Protein 7EXB (pdb70)

Organism: Eubacterium cellulosolvens (strain ATCC 43171 / JCM 9499 / 6) (NCBI:txid633697)

Nearest PDB structures (foldseek):
  7bvs-assembly1_A  TM=1.003E+00  e=5.271E-60  [Eubacterium] cellulosolvens 6
  7drd-assembly1_E  TM=9.170E-01  e=1.030E-25  human intestinal bacterium PUE
  7drd-assembly1_G  TM=9.216E-01  e=2.109E-25  human intestinal bacterium PUE
  7xrf-assembly1_G-2  TM=8.646E-01  e=8.332E-25  human intestinal bacterium PUE
  7exz-assembly1_A  TM=8.601E-01  e=5.980E-24  human intestinal bacterium PUE

Radius of gyration: 23.04 Å; Cα contacts (8 Å, |Δi|>4): 888; chains: 2; bounding box: 58×71×43 Å

Sequence (441 aa):
MYRYEKKGPKRGVALYSYSAEFGLTKTLEDCFEDLHDMGAHGIEILANTHIENYPYPTDEWVEKWWRLCDKYEIVPVEYGNWIDSHVLGDRDLTTEESVEMLKRDIRLAHRLGFTVMRTKMPVINDLLEPVENWKEIIKGALPLAEELGIKMCPEIHTPSNLKGKLVNNDFVEFIKETGTKNFGLNIDFSVFRTSFAEGEWVDPNYTPNKPEDIIPLLPYVYCCHAKFIHMSDDFKETTIPYEEVVKTMEDNGYEGYLLSEYEGADKYDEGYEVGQTLRKHHILLKNLLGDMEKQVIQSVGFRNIKNGNGEITGFQFKVKLPYYRGVFLSQIRPGTLFVDGQKIEKDQITWTINGEEYTNQEMRGDFKTHWATTKPAVLKVKMPGGLAQGYHDLKYGFCFTSSYMPPIIQDGLDPDKESMVYMPEFGHHVNERRLLIVKLAA

InterPro domains:
  IPR013022 Xylose isomerase-like, TIM barrel domain [PF01261] (32-272)
  IPR036237 Xylose isomerase-like superfamily [SSF51658] (23-269)
  IPR050312 IolE/XylA/MocC-like [PTHR12110] (9-272)

Foldseek 3Di:
DFDDDDFFAAAAAECLLLVQPDPPPDDPLNVLVLRLVLVHAEYEYEQVRRAPPPPDHDPVSLVVLVVSCVVRNHQHEEYEYELEQPPDVPHGDDLVVSLVRVQSSLVVCLSSRYAEYAYQACADDPLRAHDPCVLSSCVSCLVVSVVSNHAYAHEDAPQHELPDDRVVVQVVSCVVVVGPRYAYEYEQNLQFDDDDVPDDDDPSHDRDDLCSCLVRLSRHAYYAPEAEDADPVLDGDGGPVLSNSVNRRVRRRGHYHHYDYDDPCSNPPPDDSSVVVSSPSVVVCVSPVD/DDPFQWDQPQWAFDADVVGWTFETKTWGAQLAPFKAQLLFKFWAWKAKQNDIAGQQQKWKAAPNRIDHNVRSNVTRDDIHGRVTIIMITGGDTPYDFFFKIKMKTFMFGADPVDDPVQRPPDDRVDAGPDDDSNRPGRIGMDMHGYHDDHD

Structure (mmCIF, N/CA/C/O backbone):
data_7EXB
#
_entry.id   7EXB
#
_cell.length_a   138.970
_cell.length_b   138.970
_cell.length_c   227.028
_cell.angle_alpha   90.000
_cell.angle_beta   90.000
_cell.angle_gamma   120.000
#
_symmetry.space_group_name_H-M   'P 64 2 2'
#
loop_
_entity.id
_entity.type
_entity.pdbx_description
1 polymer 'Sugar phosphate isomerase/epimerase'
2 polymer DfgB
3 non-polymer 'MANGANESE (II) ION'
4 non-polymer 'SULFATE ION'
5 water water
#
loop_
_atom_site.group_PDB
_atom_site.id
_atom_site.type_symbol
_atom_site.label_atom_id
_atom_site.label_alt_id
_atom_site.label_comp_id
_atom_site.label_asym_id
_atom_site.label_entity_id
_atom_site.label_seq_id
_atom_site.pdbx_PDB_ins_code
_atom_site.Cartn_x
_atom_site.Cartn_y
_atom_site.Cartn_z
_atom_site.occupancy
_atom_site.B_iso_or_equiv
_atom_site.auth_seq_id
_atom_site.auth_comp_id
_atom_site.auth_asym_id
_atom_site.auth_atom_id
_atom_site.pdbx_PDB_model_num
ATOM 1 N N . MET A 1 1 ? 24.13813 40.11512 148.43514 1.000 55.99630 1 MET A N 1
ATOM 2 C CA . MET A 1 1 ? 23.18284 40.64786 147.47441 1.000 52.49959 1 MET A CA 1
ATOM 3 C C . MET A 1 1 ? 21.75954 40.20238 147.75710 1.000 49.99645 1 MET A C 1
ATOM 4 O O . MET A 1 1 ? 21.44026 39.02170 147.64621 1.000 50.24618 1 MET A O 1
ATOM 9 N N . TYR A 1 2 ? 20.90129 41.15971 148.09358 1.000 51.13468 2 TYR A N 1
ATOM 10 C CA . TYR A 1 2 ? 19.47569 40.88178 148.19867 1.000 49.28527 2 TYR A CA 1
ATOM 11 C C . TYR A 1 2 ? 18.90129 40.47979 146.84046 1.000 48.43087 2 TYR A C 1
ATOM 12 O O . TYR A 1 2 ? 19.16002 41.13711 145.82772 1.000 46.31431 2 TYR A O 1
ATOM 21 N N . ARG A 1 3 ? 18.12752 39.38668 146.82865 1.000 47.76585 3 ARG A N 1
ATOM 22 C CA . ARG A 1 3 ? 17.35814 38.92790 145.67756 1.000 48.71998 3 ARG A CA 1
ATOM 23 C C . ARG A 1 3 ? 15.90251 38.77968 146.10784 1.000 49.35827 3 ARG A C 1
ATOM 24 O O . ARG A 1 3 ? 15.62615 38.34450 147.22858 1.000 44.76576 3 ARG A O 1
ATOM 32 N N . TYR A 1 4 ? 14.97287 39.15204 145.22142 1.000 47.96477 4 TYR A N 1
ATOM 33 C CA . TYR A 1 4 ? 13.53388 39.05973 145.47507 1.000 47.23317 4 TYR A CA 1
ATOM 34 C C . TYR A 1 4 ? 12.96305 37.97239 144.57346 1.000 49.17903 4 TYR A C 1
ATOM 35 O O . TYR A 1 4 ? 12.94801 38.12533 143.34811 1.000 52.57406 4 TYR A O 1
ATOM 44 N N . GLU A 1 5 ? 12.46580 36.89175 145.17610 1.000 52.69486 5 GLU A N 1
ATOM 45 C CA . GLU A 1 5 ? 12.18245 35.66121 144.44462 1.000 57.53906 5 GLU A CA 1
ATOM 46 C C . GLU A 1 5 ? 10.69292 35.41045 144.20673 1.000 57.64988 5 GLU A C 1
ATOM 47 O O . GLU A 1 5 ? 10.32041 34.28304 143.87804 1.000 68.67966 5 GLU A O 1
ATOM 53 N N . LYS A 1 6 ? 9.83180 36.41889 144.34704 1.000 51.59860 6 LYS A N 1
ATOM 54 C CA . LYS A 1 6 ? 8.40452 36.19746 144.11980 1.000 51.55983 6 LYS A CA 1
ATOM 55 C C . LYS A 1 6 ? 8.13637 35.77774 142.67524 1.000 52.32668 6 LYS A C 1
ATOM 56 O O . LYS A 1 6 ? 8.69291 36.34469 141.73457 1.000 58.54470 6 LYS A O 1
ATOM 62 N N . LYS A 1 7 ? 7.28592 34.76915 142.49648 1.000 54.90517 7 LYS A N 1
ATOM 63 C CA . LYS A 1 7 ? 6.90534 34.33724 141.15493 1.000 54.85969 7 LYS A CA 1
ATOM 64 C C . LYS A 1 7 ? 5.77683 35.21756 140.62614 1.000 54.09510 7 LYS A C 1
ATOM 65 O O . LYS A 1 7 ? 4.87035 35.61032 141.36831 1.000 53.26835 7 LYS A O 1
ATOM 67 N N . GLY A 1 8 ? 5.84664 35.54517 139.34208 1.000 50.64115 8 GLY A N 1
ATOM 68 C CA . GLY A 1 8 ? 4.87378 36.41947 138.73547 1.000 49.89838 8 GLY A CA 1
ATOM 69 C C . GLY A 1 8 ? 5.27309 37.87704 138.82919 1.000 50.49726 8 GLY A C 1
ATOM 70 O O . GLY A 1 8 ? 6.40367 38.21126 139.19383 1.000 50.20220 8 GLY A O 1
ATOM 71 N N . PRO A 1 9 ? 4.34076 38.77568 138.51483 1.000 49.57059 9 PRO A N 1
ATOM 72 C CA . PRO A 1 9 ? 4.67258 40.20696 138.48688 1.000 45.83252 9 PRO A CA 1
ATOM 73 C C . PRO A 1 9 ? 5.05402 40.71775 139.86482 1.000 42.34737 9 PRO A C 1
ATOM 74 O O . PRO A 1 9 ? 4.48709 40.30335 140.87596 1.000 42.32375 9 PRO A O 1
ATOM 78 N N . LYS A 1 10 ? 6.02543 41.63119 139.89225 1.000 44.32173 10 LYS A N 1
ATOM 79 C CA . LYS A 1 10 ? 6.52738 42.23122 141.12056 1.000 40.94744 10 LYS A CA 1
ATOM 80 C C . LYS A 1 10 ? 6.40836 43.74408 141.02174 1.000 39.85300 10 LYS A C 1
ATOM 81 O O . LYS A 1 10 ? 6.42246 44.31027 139.92279 1.000 39.24607 10 LYS A O 1
ATOM 87 N N . ARG A 1 11 ? 6.30319 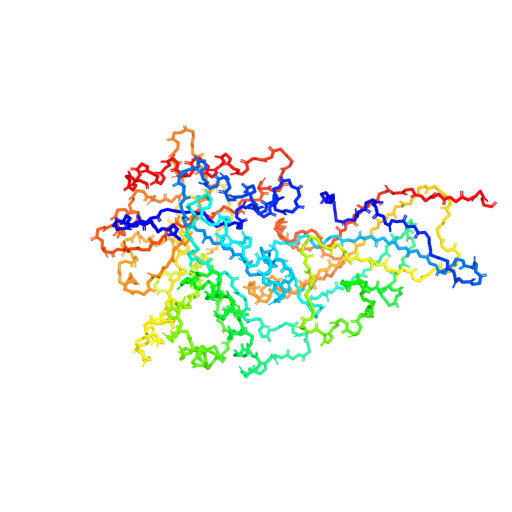44.40205 142.17109 1.000 36.25240 11 ARG A N 1
ATOM 88 C CA . ARG A 1 11 ? 6.11192 45.84652 142.20512 1.000 34.94919 11 ARG A CA 1
ATOM 89 C C . ARG A 1 11 ? 7.40709 46.58367 142.54727 1.000 39.81323 11 ARG A C 1
ATOM 90 O O . ARG A 1 11 ? 8.31911 46.05021 143.18582 1.000 36.46024 11 ARG A O 1
ATOM 98 N N . GLY A 1 12 ? 7.46315 47.83641 142.12160 1.000 35.79762 12 GLY A N 1
ATOM 99 C CA . GLY A 1 12 ? 8.57486 48.69026 142.46664 1.000 33.64521 12 GLY A CA 1
ATOM 100 C C . GLY A 1 12 ? 8.21446 50.13074 142.18883 1.000 37.82188 12 GLY A C 1
ATOM 101 O O . GLY A 1 12 ? 7.04732 50.46410 141.97669 1.000 36.01426 12 GLY A O 1
ATOM 102 N N . VAL A 1 13 ? 9.24040 50.98252 142.17212 1.000 30.98237 13 VAL A N 1
ATOM 103 C CA . VAL A 1 13 ? 9.07442 52.42080 141.99497 1.000 32.01294 13 VAL A CA 1
ATOM 104 C C . VAL A 1 13 ? 10.15097 52.94791 141.04431 1.000 34.97922 13 VAL A C 1
ATOM 105 O O . VAL A 1 13 ? 11.31751 52.54124 141.11538 1.000 35.34502 13 VAL A O 1
ATOM 109 N N . ALA A 1 14 ? 9.75804 53.86160 140.15736 1.000 33.44415 14 ALA A N 1
ATOM 110 C CA . ALA A 1 14 ? 10.69592 54.61258 139.32729 1.000 33.70639 14 ALA A CA 1
ATOM 111 C C . ALA A 1 14 ? 11.00548 55.94374 140.00263 1.000 34.84000 14 ALA A C 1
ATOM 112 O O . ALA A 1 14 ? 10.09542 56.74243 140.26715 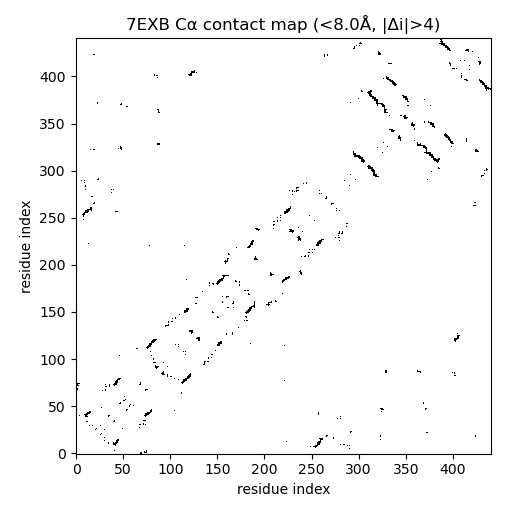1.000 32.66400 14 ALA A O 1
ATOM 114 N N . LEU A 1 15 ? 12.29490 56.18865 140.26634 1.000 31.49027 15 LEU A N 1
ATOM 115 C CA . LEU A 1 15 ? 12.71783 57.38384 140.99336 1.000 26.53802 15 LEU A CA 1
ATOM 116 C C . LEU A 1 15 ? 12.34445 58.67601 140.28429 1.000 31.97518 15 LEU A C 1
ATOM 117 O O . LEU A 1 15 ? 12.44875 59.75138 140.89741 1.000 29.35129 15 LEU A O 1
ATOM 122 N N . TYR A 1 16 ? 11.95741 58.60803 139.00221 1.000 27.09111 16 TYR A N 1
ATOM 123 C CA . TYR A 1 16 ? 11.40555 59.78126 138.33705 1.000 29.30899 16 TYR A CA 1
ATOM 124 C C . TYR A 1 16 ? 10.21875 60.35631 139.11434 1.000 31.27505 16 TYR A C 1
ATOM 125 O O . TYR A 1 16 ? 10.03706 61.57899 139.15575 1.000 30.56950 16 TYR A O 1
ATOM 134 N N . SER A 1 17 ? 9.44031 59.49854 139.78827 1.000 30.94723 17 SER A N 1
ATOM 135 C CA . SER A 1 17 ? 8.35470 59.99200 140.64249 1.000 32.67799 17 SER A CA 1
ATOM 136 C C . SER A 1 17 ? 8.83688 60.98858 141.69816 1.000 32.73433 17 SER A C 1
ATOM 137 O O . SER A 1 17 ? 8.05137 61.84220 142.13563 1.000 33.83696 17 SER A O 1
ATOM 140 N N . TYR A 1 18 ? 10.11273 60.92097 142.11388 1.000 33.77825 18 TYR A N 1
ATOM 141 C CA . TYR A 1 18 ? 10.66598 61.85332 143.09923 1.000 28.31280 18 TYR A CA 1
ATOM 142 C C . TYR A 1 18 ? 11.36939 63.03922 142.45944 1.000 33.86109 18 TYR A C 1
ATOM 143 O O . TYR A 1 18 ? 12.14038 63.73347 143.14224 1.000 31.46881 18 TYR A O 1
ATOM 152 N N . SER A 1 19 ? 11.09216 63.31406 141.17841 1.000 29.88126 19 SER A N 1
ATOM 153 C CA . SER A 1 19 ? 11.87771 64.30022 140.43756 1.000 33.30402 19 SER A CA 1
ATOM 154 C C . SER A 1 19 ? 11.80701 65.69579 141.05331 1.000 34.80446 19 SER A C 1
ATOM 155 O O . SER A 1 19 ? 12.76055 66.47545 140.92747 1.000 36.46313 19 SER A O 1
ATOM 158 N N . ALA A 1 20 ? 10.71058 66.03622 141.73028 1.000 32.91880 20 ALA A N 1
ATOM 159 C CA . ALA A 1 20 ? 10.65700 67.34023 142.38417 1.000 34.60625 20 ALA A CA 1
ATOM 160 C C . ALA A 1 20 ? 11.38111 67.35358 143.72261 1.000 34.31814 20 ALA A C 1
ATOM 161 O O . ALA A 1 20 ? 11.70683 68.43440 144.22616 1.000 37.54714 20 ALA A O 1
ATOM 163 N N . GLU A 1 21 ? 11.64106 66.19129 144.31871 1.000 31.16859 21 GLU A N 1
ATOM 164 C CA . GLU A 1 21 ? 12.33351 66.16822 145.60391 1.000 39.53664 21 GLU A CA 1
ATOM 165 C C . GLU A 1 21 ? 13.82217 65.86342 145.49526 1.000 36.26790 21 GLU A C 1
ATOM 166 O O . GLU A 1 21 ? 14.59634 66.37645 146.31433 1.000 33.62351 21 GLU A O 1
ATOM 172 N N . PHE A 1 22 ? 14.23882 65.06259 144.50270 1.000 34.62583 22 PHE A N 1
ATOM 173 C CA . PHE A 1 22 ? 15.60106 64.53682 144.47403 1.000 34.20156 22 PHE A CA 1
ATOM 174 C C . PHE A 1 22 ? 16.61750 65.66308 144.38966 1.000 33.37480 22 PHE A C 1
ATOM 175 O O . PHE A 1 22 ? 16.54362 66.51612 143.50803 1.000 36.46827 22 PHE A O 1
ATOM 183 N N . GLY A 1 23 ? 17.56082 65.67570 145.32201 1.000 31.90636 23 GLY A N 1
ATOM 184 C CA . GLY A 1 23 ? 18.54965 66.72502 145.36297 1.000 33.58834 23 GLY A CA 1
ATOM 185 C C . GLY A 1 23 ? 18.12593 67.94809 146.13434 1.000 39.39436 23 GLY A C 1
ATOM 186 O O . GLY A 1 23 ? 18.94608 68.85727 146.31557 1.000 44.29156 23 GLY A O 1
ATOM 187 N N . LEU A 1 24 ? 16.87325 68.00058 146.59507 1.000 38.75370 24 LEU A N 1
ATOM 188 C CA . LEU A 1 24 ? 16.35266 69.14131 147.34426 1.000 40.44348 24 LEU A CA 1
ATOM 189 C C . LEU A 1 24 ? 15.95577 68.73782 148.75268 1.000 38.87818 24 LEU A C 1
ATOM 190 O O . LEU A 1 24 ? 16.55148 69.22128 149.71711 1.000 46.27292 24 LEU A O 1
ATOM 195 N N . THR A 1 25 ? 14.96802 67.86130 148.89538 1.000 40.20500 25 THR A N 1
ATOM 196 C CA . THR A 1 25 ? 14.56673 67.34517 150.19134 1.000 36.02238 25 THR A CA 1
ATOM 197 C C . THR A 1 25 ? 14.78111 65.84774 150.33295 1.000 39.27359 25 THR A C 1
ATOM 198 O O . THR A 1 25 ? 14.71540 65.33849 151.46161 1.000 43.23036 25 THR A O 1
ATOM 202 N N . LYS A 1 26 ? 15.05441 65.12981 149.24141 1.000 30.92486 26 LYS A N 1
ATOM 203 C CA . LYS A 1 26 ? 15.38864 63.71649 149.31592 1.000 33.72494 26 LYS A CA 1
ATOM 204 C C . LYS A 1 26 ? 16.77622 63.47398 148.73027 1.000 36.27975 26 LYS A C 1
ATOM 205 O O . LYS A 1 26 ? 17.11766 64.01519 147.67043 1.000 38.16945 26 LYS A O 1
ATOM 211 N N . THR A 1 27 ? 17.58134 62.68764 149.43964 1.000 35.28264 27 THR A N 1
ATOM 212 C CA . THR A 1 27 ? 18.80318 62.10652 148.90482 1.000 30.40414 27 THR A CA 1
ATOM 213 C C . THR A 1 27 ? 18.48241 60.77137 148.25113 1.000 32.20668 27 THR A C 1
ATOM 214 O O . THR A 1 27 ? 17.37762 60.23370 148.38952 1.000 33.44926 27 THR A O 1
ATOM 218 N N . LEU A 1 28 ? 19.48825 60.20073 147.58067 1.000 31.54924 28 LEU A N 1
ATOM 219 C CA . LEU A 1 28 ? 19.32110 58.85718 147.04042 1.000 31.86358 28 LEU A CA 1
ATOM 220 C C . LEU A 1 28 ? 18.95185 57.87166 148.14444 1.000 32.49036 28 LEU A C 1
ATOM 221 O O . LEU A 1 28 ? 18.07341 57.01474 147.95845 1.000 30.65136 28 LEU A O 1
ATOM 226 N N . GLU A 1 29 ? 19.58673 57.99526 149.31545 1.000 30.56908 29 GLU A N 1
ATOM 227 C CA . GLU A 1 29 ? 19.26314 57.06939 150.39522 1.000 33.81387 29 GLU A CA 1
ATOM 228 C C . GLU A 1 29 ? 17.83491 57.27654 150.89809 1.000 31.30940 29 GLU A C 1
ATOM 229 O O . GLU A 1 29 ? 17.14199 56.30038 151.21069 1.000 28.64052 29 GLU A O 1
ATOM 235 N N . ASP A 1 30 ? 17.37174 58.53011 150.98014 1.000 32.37551 30 ASP A N 1
ATOM 236 C CA . ASP A 1 30 ? 15.96449 58.76258 151.32093 1.000 30.73121 30 ASP A CA 1
ATOM 237 C C . ASP A 1 30 ? 15.02655 58.03858 150.35889 1.000 34.65306 30 ASP A C 1
ATOM 238 O O . ASP A 1 30 ? 14.04404 57.42765 150.79513 1.000 32.22871 30 ASP A O 1
ATOM 243 N N . CYS A 1 31 ? 15.30754 58.08069 149.04642 1.000 28.05123 31 CYS A N 1
ATOM 244 C CA . CYS A 1 31 ? 14.44970 57.33851 148.12433 1.000 28.08306 31 CYS A CA 1
ATOM 245 C C . CYS A 1 31 ? 14.50695 55.84028 148.39372 1.000 30.38726 31 CYS A C 1
ATOM 246 O O . CYS A 1 31 ? 13.47392 55.15391 148.33438 1.000 33.00114 31 CYS A O 1
ATOM 249 N N . PHE A 1 32 ? 15.70579 55.30236 148.65563 1.000 31.36911 32 PHE A N 1
ATOM 250 C CA . PHE A 1 32 ? 15.79707 53.86977 148.94095 1.000 30.77470 32 PHE A CA 1
ATOM 251 C C . PHE A 1 32 ? 14.94676 53.51446 150.15022 1.000 32.34200 32 PHE A C 1
ATOM 252 O O . PHE A 1 32 ? 14.20008 52.52996 150.13105 1.000 30.18214 32 PHE A O 1
ATOM 260 N N . GLU A 1 33 ? 15.00730 54.33901 151.19869 1.000 30.37726 33 GLU A N 1
ATOM 261 C CA . GLU A 1 33 ? 14.24247 54.01588 152.39271 1.000 33.51082 33 GLU A CA 1
ATOM 262 C C . GLU A 1 33 ? 12.75080 54.22354 152.16998 1.000 35.81618 33 GLU A C 1
ATOM 263 O O . GLU A 1 33 ? 11.93020 53.51001 152.76377 1.000 35.26882 33 GLU A O 1
ATOM 269 N N . ASP A 1 34 ? 12.38794 55.18955 151.32276 1.000 31.77347 34 ASP A N 1
ATOM 270 C CA . ASP A 1 34 ? 10.98916 55.40566 150.99219 1.000 31.88575 34 ASP A CA 1
ATOM 271 C C . ASP A 1 34 ? 10.42448 54.16948 150.30607 1.000 36.50614 34 ASP A C 1
ATOM 272 O O . ASP A 1 34 ? 9.33079 53.70148 150.65224 1.000 36.19135 34 ASP A O 1
ATOM 277 N N . LEU A 1 35 ? 11.19859 53.57892 149.38335 1.000 30.68013 35 LEU A N 1
ATOM 278 C CA . LEU A 1 35 ? 10.78205 52.31565 148.77944 1.000 32.04513 35 LEU A CA 1
ATOM 279 C C . LEU A 1 35 ? 10.68537 51.21643 149.82992 1.000 36.95387 35 LEU A C 1
ATOM 280 O O . LEU A 1 35 ? 9.79101 50.35734 149.77299 1.000 35.31144 35 LEU A O 1
ATOM 285 N N . HIS A 1 36 ? 11.61156 51.22158 150.79085 1.000 33.62096 36 HIS A N 1
ATOM 286 C CA . HIS A 1 36 ? 11.60550 50.19374 151.82191 1.000 37.00209 36 HIS A CA 1
ATOM 287 C C . HIS A 1 36 ? 10.35580 50.27873 152.70628 1.000 38.15927 36 HIS A C 1
ATOM 288 O O . HIS A 1 36 ? 9.79402 49.24740 153.07744 1.000 36.51451 36 HIS A O 1
ATOM 295 N N . ASP A 1 37 ? 9.91144 51.49178 153.06325 1.000 35.18303 37 ASP A N 1
ATOM 296 C CA . ASP A 1 37 ? 8.67671 51.63447 153.83991 1.000 37.77693 37 ASP A CA 1
ATOM 297 C C . ASP A 1 37 ? 7.49716 50.99501 153.12970 1.000 39.05600 37 ASP A C 1
ATOM 298 O O . ASP A 1 37 ? 6.56276 50.50690 153.78378 1.000 36.65438 37 ASP A O 1
ATOM 303 N N . MET A 1 38 ? 7.51241 51.00955 151.79649 1.000 34.66124 38 MET A N 1
ATOM 304 C CA . MET A 1 38 ? 6.43194 50.44301 151.01239 1.000 36.30739 38 MET A CA 1
ATOM 305 C C . MET A 1 38 ? 6.56584 48.94053 150.85893 1.000 37.36798 38 MET A C 1
ATOM 306 O O . MET A 1 38 ? 5.65541 48.30813 150.31460 1.000 39.47514 38 MET A O 1
ATOM 311 N N . GLY A 1 39 ? 7.67461 48.35634 151.31427 1.000 34.54690 39 GLY A N 1
ATOM 312 C CA . GLY A 1 39 ? 7.97853 46.99190 150.93637 1.000 33.85085 39 GLY A CA 1
ATOM 313 C C . GLY A 1 39 ? 8.24585 46.78529 149.45894 1.000 39.58481 39 GLY A C 1
ATOM 314 O O . GLY A 1 39 ? 8.20800 45.63906 148.99246 1.000 40.92115 39 GLY A O 1
ATOM 315 N N . ALA A 1 40 ? 8.51207 47.85690 148.70304 1.000 33.04939 40 ALA A N 1
ATOM 316 C CA . ALA A 1 40 ? 8.82016 47.73035 147.28085 1.000 39.12455 40 ALA A CA 1
ATOM 317 C C . ALA A 1 40 ? 10.29804 47.40484 147.09964 1.000 38.08855 40 ALA A C 1
ATOM 318 O O . ALA A 1 40 ? 11.15884 48.03826 147.71968 1.000 38.44444 40 ALA A O 1
ATOM 320 N N . HIS A 1 41 ? 10.59542 46.42966 146.24267 1.000 36.91977 41 HIS A N 1
ATOM 321 C CA . HIS A 1 41 ? 11.97866 46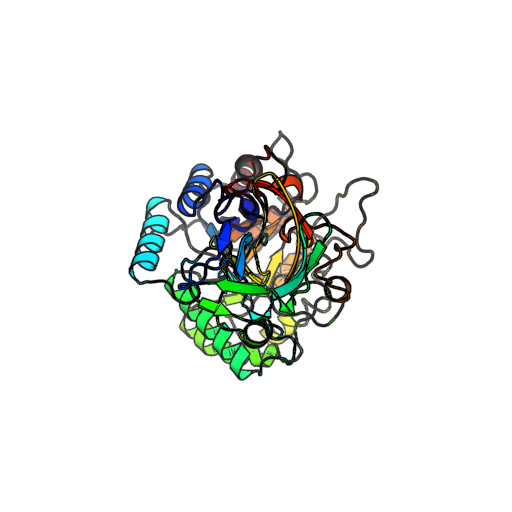.02599 146.01212 1.000 36.42617 41 HIS A CA 1
ATOM 322 C C . HIS A 1 41 ? 12.56287 46.52202 144.69379 1.000 41.01113 41 HIS A C 1
ATOM 323 O O . HIS A 1 41 ? 13.76252 46.79703 144.63745 1.000 37.51308 41 HIS A O 1
ATOM 330 N N . GLY A 1 42 ? 11.76307 46.64480 143.63505 1.000 36.92488 42 GLY A N 1
ATOM 331 C CA . GLY A 1 42 ? 12.31021 46.99134 142.33203 1.000 33.10126 42 GLY A CA 1
ATOM 332 C C . GLY A 1 42 ? 12.47358 48.49200 142.17169 1.000 33.81016 42 GLY A C 1
ATOM 333 O O . GLY A 1 42 ? 11.65716 49.28308 142.64301 1.000 31.98073 42 GLY A O 1
ATOM 334 N N . ILE A 1 43 ? 13.54682 48.88582 141.48719 1.000 33.70911 43 ILE A N 1
ATOM 335 C CA . ILE A 1 43 ? 13.84930 50.29923 141.31109 1.000 35.00664 43 ILE A CA 1
ATOM 336 C C . ILE A 1 43 ? 14.21743 50.58256 139.85899 1.000 36.14123 43 ILE A C 1
ATOM 337 O O . ILE A 1 43 ? 14.78542 49.73802 139.15623 1.000 36.15773 43 ILE A O 1
ATOM 342 N N . GLU A 1 44 ? 13.86142 51.78446 139.40911 1.000 35.43012 44 GLU A N 1
ATOM 343 C CA . GLU A 1 44 ? 14.33384 52.36764 138.15773 1.000 33.55802 44 GLU A CA 1
ATOM 344 C C . GLU A 1 44 ? 15.04969 53.67506 138.44213 1.000 33.78293 44 GLU A C 1
ATOM 345 O O . GLU A 1 44 ? 14.49952 54.55066 139.11025 1.000 33.32715 44 GLU A O 1
ATOM 351 N N . ILE A 1 45 ? 16.26663 53.81368 137.93396 1.000 34.55219 45 ILE A N 1
ATOM 352 C CA . ILE A 1 45 ? 16.98445 55.07491 138.04962 1.000 33.34123 45 ILE A CA 1
ATOM 353 C C . ILE A 1 45 ? 17.13855 55.67780 136.65766 1.000 33.86866 45 ILE A C 1
ATOM 354 O O . ILE A 1 45 ? 16.98266 55.00712 135.63504 1.000 31.26687 45 ILE A O 1
ATOM 359 N N . LEU A 1 46 ? 17.41595 56.97303 136.62386 1.000 30.67273 46 LEU A N 1
ATOM 360 C CA . LEU A 1 46 ? 17.77004 57.64754 135.38699 1.000 30.25637 46 LEU A CA 1
ATOM 361 C C . LEU A 1 46 ? 19.28221 57.83669 135.37949 1.000 33.77458 46 LEU A C 1
ATOM 362 O O . LEU A 1 46 ? 19.84276 58.42267 136.31894 1.000 33.49341 46 LEU A O 1
ATOM 367 N N . ALA A 1 47 ? 19.94111 57.32702 134.33175 1.000 31.42581 47 ALA A N 1
ATOM 368 C CA . ALA A 1 47 ? 21.39966 57.37852 134.29123 1.000 30.58722 47 ALA A CA 1
ATOM 369 C C . ALA A 1 47 ? 21.90063 58.79510 134.51876 1.000 30.93510 47 ALA A C 1
ATOM 370 O O . ALA A 1 47 ? 22.81332 59.01896 135.32693 1.000 27.83783 47 ALA A O 1
ATOM 372 N N . ASN A 1 48 ? 21.26435 59.76870 133.87137 1.000 29.45107 48 ASN A N 1
ATOM 373 C CA . ASN A 1 48 ? 21.67987 61.16547 133.91163 1.000 27.36602 48 ASN A CA 1
ATOM 374 C C . ASN A 1 48 ? 21.21920 61.90252 135.16731 1.000 28.17549 48 ASN A C 1
ATOM 375 O O . ASN A 1 48 ? 21.45152 63.11705 135.27022 1.000 31.59924 48 ASN A O 1
ATOM 380 N N . THR A 1 49 ? 20.60167 61.21932 136.12688 1.000 26.79323 49 THR A N 1
ATOM 381 C CA . THR A 1 49 ? 20.13470 61.88062 137.34605 1.000 30.72803 49 THR A CA 1
ATOM 382 C C . THR A 1 49 ? 20.73512 61.30577 138.61222 1.000 30.77867 49 THR A C 1
ATOM 383 O O . THR A 1 49 ? 21.16124 62.06783 139.48948 1.000 31.82571 49 THR A O 1
ATOM 387 N N . HIS A 1 50 ? 20.78643 59.98174 138.73211 1.000 27.47237 50 HIS A N 1
ATOM 388 C CA . HIS A 1 50 ? 20.96769 59.34974 140.02902 1.000 29.18257 50 HIS A CA 1
ATOM 389 C C . HIS A 1 50 ? 22.36999 58.79016 140.24858 1.000 32.31184 50 HIS A C 1
ATOM 390 O O . HIS A 1 50 ? 22.62905 58.19773 141.30477 1.000 30.34005 50 HIS A O 1
ATOM 397 N N . ILE A 1 51 ? 23.28731 58.98354 139.30673 1.000 28.83591 51 ILE A N 1
ATOM 398 C CA . ILE A 1 51 ? 24.64544 58.45703 139.40574 1.000 28.62474 51 ILE A CA 1
ATOM 399 C C . ILE A 1 51 ? 25.59227 59.63826 139.59498 1.000 27.65592 51 ILE A C 1
ATOM 400 O O . ILE A 1 51 ? 25.76126 60.45940 138.68552 1.000 28.32347 51 ILE A O 1
ATOM 405 N N . GLU A 1 52 ? 26.22054 59.72981 140.76801 1.000 27.39988 52 GLU A N 1
ATOM 406 C CA . GLU A 1 52 ? 27.15013 60.82758 141.02679 1.000 26.63492 52 GLU A CA 1
ATOM 407 C C . GLU A 1 52 ? 28.35097 60.76933 140.08451 1.000 26.47575 52 GLU A C 1
ATOM 408 O O . GLU A 1 52 ? 28.89304 59.69599 139.79762 1.000 24.00898 52 GLU A O 1
ATOM 414 N N . ASN A 1 53 ? 28.76377 61.93887 139.59840 1.000 26.73228 53 ASN A N 1
ATOM 415 C CA . ASN A 1 53 ? 29.88210 62.06786 138.67145 1.000 30.38422 53 ASN A CA 1
ATOM 416 C C . ASN A 1 53 ? 29.63418 61.32499 137.35927 1.000 28.85468 53 ASN A C 1
ATOM 417 O O . ASN A 1 53 ? 30.59256 60.95968 136.65707 1.000 26.50164 53 ASN A O 1
ATOM 422 N N . TYR A 1 54 ? 28.36665 61.06927 137.04221 1.000 25.60233 54 TYR A N 1
ATOM 423 C CA . TYR A 1 54 ? 28.01242 60.51288 135.74437 1.000 28.29951 54 TYR A CA 1
ATOM 424 C C . TYR A 1 54 ? 28.67940 61.33217 134.64129 1.000 27.08581 54 TYR A C 1
ATOM 425 O O . TYR A 1 54 ? 28.67338 62.56895 134.70047 1.000 25.64602 54 TYR A O 1
ATOM 434 N N . PRO A 1 55 ? 29.23966 60.69240 133.61249 1.000 24.04488 55 PRO A N 1
ATOM 435 C CA . PRO A 1 55 ? 29.16997 59.24402 133.35058 1.000 26.39154 55 PRO A CA 1
ATOM 436 C C . PRO A 1 55 ? 30.23971 58.35766 133.98954 1.000 29.39372 55 PRO A C 1
ATOM 437 O O . PRO A 1 55 ? 30.29014 57.19218 133.60035 1.000 29.61044 55 PRO A O 1
ATOM 441 N N . TYR A 1 56 ? 31.03875 58.84677 134.94773 1.000 30.23029 56 TYR A N 1
ATOM 442 C CA . TYR A 1 56 ? 32.21844 58.11882 135.43349 1.000 31.61204 56 TYR A CA 1
ATOM 443 C C . TYR A 1 56 ? 32.25579 58.09614 136.95921 1.000 32.24378 56 TYR A C 1
ATOM 444 O O . TYR A 1 56 ? 33.12953 58.71605 137.58231 1.000 29.57211 56 TYR A O 1
ATOM 453 N N . PRO A 1 57 ? 31.32380 57.37185 137.59305 1.000 27.44884 57 PRO A N 1
ATOM 454 C CA . PRO A 1 57 ? 31.33471 57.27541 139.05979 1.000 27.36294 57 PRO A CA 1
ATOM 455 C C . PRO A 1 57 ? 32.59295 56.58162 139.57105 1.000 31.72595 57 PRO A C 1
ATOM 456 O O . PRO A 1 57 ? 33.20867 55.75470 138.88152 1.000 30.19977 57 PRO A O 1
ATOM 460 N N . THR A 1 58 ? 32.96532 56.92530 140.80135 1.000 25.70234 58 THR A N 1
ATOM 461 C CA . THR A 1 58 ? 34.10329 56.29342 141.45517 1.000 28.28676 58 THR A CA 1
ATOM 462 C C . THR A 1 58 ? 33.76909 54.88480 141.92019 1.000 27.82416 58 THR A C 1
ATOM 463 O O . THR A 1 58 ? 32.59956 54.50875 142.07538 1.000 27.82169 58 THR A O 1
ATOM 467 N N . ASP A 1 59 ? 34.83042 54.10729 142.17118 1.000 28.71181 59 ASP A N 1
ATOM 468 C CA . ASP A 1 59 ? 34.67000 52.82577 142.85682 1.000 25.66467 59 ASP A CA 1
ATOM 469 C C . ASP A 1 59 ? 33.98561 53.00737 144.20064 1.000 28.46144 59 ASP A C 1
ATOM 470 O O . ASP A 1 59 ? 33.15710 52.17897 144.60882 1.000 29.18203 59 ASP A O 1
ATOM 475 N N . GLU A 1 60 ? 34.33993 54.08016 144.91464 1.000 25.92568 60 GLU A N 1
ATOM 476 C CA . GLU A 1 60 ? 33.77275 54.30401 146.23273 1.000 30.32158 60 GLU A CA 1
ATOM 477 C C . GLU A 1 60 ? 32.26522 54.52585 146.13548 1.000 29.47335 60 GLU A C 1
ATOM 478 O O . GLU A 1 60 ? 31.49192 53.94278 146.91274 1.000 28.70567 60 GLU A O 1
ATOM 484 N N . TRP A 1 61 ? 31.82465 55.32210 145.14817 1.000 27.13733 61 TRP A N 1
ATOM 485 C CA . TRP A 1 61 ? 30.38795 55.53731 144.97317 1.000 28.20870 61 TRP A CA 1
ATOM 486 C C . TRP A 1 61 ? 29.68077 54.24744 144.57927 1.000 25.69483 61 TRP A C 1
ATOM 487 O O . TRP A 1 61 ? 28.59283 53.96348 145.08846 1.000 28.11447 61 TRP A O 1
ATOM 498 N N . VAL A 1 62 ? 30.28850 53.44515 143.69407 1.000 27.14051 62 VAL A N 1
ATOM 499 C CA . VAL A 1 62 ? 29.65113 52.20439 143.24689 1.000 24.51458 62 VAL A CA 1
ATOM 500 C C . VAL A 1 62 ? 29.47292 51.24906 144.41782 1.000 26.35876 62 VAL A C 1
ATOM 501 O O . VAL A 1 62 ? 28.43997 50.56487 144.53692 1.000 31.55338 62 VAL A O 1
ATOM 505 N N . GLU A 1 63 ? 30.46320 51.19483 145.31411 1.000 23.93143 63 GLU A N 1
ATOM 506 C CA . GLU A 1 63 ? 30.31115 50.34721 146.49687 1.000 27.04121 63 GLU A CA 1
ATOM 507 C C . GLU A 1 63 ? 29.24107 50.88934 147.43736 1.000 28.30961 63 GLU A C 1
ATOM 508 O O . GLU A 1 63 ? 28.51190 50.11126 148.06463 1.000 31.56912 63 GLU A O 1
ATOM 514 N N . LYS A 1 64 ? 29.12416 52.21911 147.55308 1.000 29.06881 64 LYS A N 1
ATOM 515 C CA . LYS A 1 64 ? 28.04536 52.77345 148.37242 1.000 28.12153 64 LYS A CA 1
ATOM 516 C C . LYS A 1 64 ? 26.68203 52.42008 147.78439 1.000 29.95247 64 LYS A C 1
ATOM 517 O O . LYS A 1 64 ? 25.73216 52.11725 148.51681 1.000 31.05781 64 LYS A O 1
ATOM 523 N N . TRP A 1 65 ? 26.58850 52.40887 146.45560 1.000 27.77387 65 TRP A N 1
ATOM 524 C CA . TRP A 1 65 ? 25.35744 52.01608 145.78086 1.000 25.27257 65 TRP A CA 1
ATOM 525 C C . TRP A 1 65 ? 24.98503 50.58074 146.13078 1.000 30.08887 65 TRP A C 1
ATOM 526 O O . TRP A 1 65 ? 23.83565 50.28860 146.49910 1.000 31.13546 65 TRP A O 1
ATOM 537 N N . TRP A 1 66 ? 25.94740 49.66082 146.01291 1.000 28.95772 66 TRP A N 1
ATOM 538 C CA . TRP A 1 66 ? 25.63151 48.26744 146.31967 1.000 28.48577 66 TRP A CA 1
ATOM 539 C C . TRP A 1 66 ? 25.27961 48.08601 147.79515 1.000 33.13295 66 TRP A C 1
ATOM 540 O O . TRP A 1 66 ? 24.38675 47.29217 148.14125 1.000 32.37020 66 TRP A O 1
ATOM 551 N N . ARG A 1 67 ? 25.94017 48.83838 148.67747 1.000 30.94896 67 ARG A N 1
ATOM 552 C CA . ARG A 1 67 ? 25.59006 48.77085 150.09013 1.000 29.04719 67 ARG A CA 1
ATOM 553 C C . ARG A 1 67 ? 24.15283 49.23114 150.32443 1.000 31.21620 67 ARG A C 1
ATOM 554 O O . ARG A 1 67 ? 23.41768 48.60277 151.09148 1.000 30.33480 67 ARG A O 1
ATOM 562 N N . LEU A 1 68 ? 23.73676 50.32511 149.67513 1.000 30.66326 68 LEU A N 1
ATOM 563 C CA . LEU A 1 68 ? 22.34205 50.77376 149.76291 1.000 34.23694 68 LEU A CA 1
ATOM 564 C C . LEU A 1 68 ? 21.37024 49.69062 149.28213 1.000 35.76948 68 LEU A C 1
ATOM 565 O O . LEU A 1 68 ? 20.33015 49.44130 149.91066 1.000 34.49901 68 LEU A O 1
ATOM 570 N N . CYS A 1 69 ? 21.68134 49.05479 148.14699 1.000 29.30999 69 CYS A N 1
ATOM 571 C CA . CYS A 1 69 ? 20.80440 47.99452 147.65775 1.000 32.76938 69 CYS A CA 1
ATOM 572 C C . CYS A 1 69 ? 20.64532 46.89997 148.69567 1.000 33.58351 69 CYS A C 1
ATOM 573 O O . CYS A 1 69 ? 19.53715 46.40359 148.92098 1.000 35.20010 69 CYS A O 1
ATOM 576 N N . ASP A 1 70 ? 21.73843 46.49885 149.33844 1.000 34.22886 70 ASP A N 1
ATOM 577 C CA . ASP A 1 70 ? 21.59600 45.43699 150.33093 1.000 37.30717 70 ASP A CA 1
ATOM 578 C C . ASP A 1 70 ? 20.88507 45.94919 151.59540 1.000 37.57411 70 ASP A C 1
ATOM 579 O O . ASP A 1 70 ? 20.04160 45.25511 152.17327 1.000 33.35932 70 ASP A O 1
ATOM 584 N N . LYS A 1 71 ? 21.18318 47.17788 152.01267 1.000 34.66716 71 LYS A N 1
ATOM 585 C CA . LYS A 1 71 ? 20.62236 47.71364 153.24585 1.000 35.77529 71 LYS A CA 1
ATOM 586 C C . LYS A 1 71 ? 19.10651 47.83441 153.16218 1.000 35.76418 71 LYS A C 1
ATOM 587 O O . LYS A 1 71 ? 18.39983 47.58279 154.14426 1.000 31.51975 71 LYS A O 1
ATOM 593 N N . TYR A 1 72 ? 18.57915 48.20799 152.00276 1.000 34.20664 72 TYR A N 1
ATOM 594 C CA . TYR A 1 72 ? 17.14208 48.41539 151.89969 1.000 35.39961 72 TYR A CA 1
ATOM 595 C C . TYR A 1 72 ? 16.43061 47.36077 151.05821 1.000 36.72429 72 TYR A C 1
ATOM 596 O O . TYR A 1 72 ? 15.25636 47.54336 150.73184 1.000 38.06225 72 TYR A O 1
ATOM 605 N N . GLU A 1 73 ? 17.09370 46.25143 150.72977 1.000 36.84501 73 GLU A N 1
ATOM 606 C CA . GLU A 1 73 ? 16.50051 45.18452 149.92098 1.000 40.20534 73 GLU A CA 1
ATOM 607 C C . GLU A 1 73 ? 15.92136 45.74413 148.61536 1.000 40.21506 73 GLU A C 1
ATOM 608 O O . GLU A 1 73 ? 14.74346 45.58761 148.29964 1.000 42.06758 73 GLU A O 1
ATOM 614 N N . ILE A 1 74 ? 16.77610 46.42694 147.86387 1.000 35.04507 74 ILE A N 1
ATOM 615 C CA . ILE A 1 74 ? 16.41926 46.99848 146.57692 1.000 35.28679 74 ILE A CA 1
ATOM 616 C C . ILE A 1 74 ? 17.07784 46.16273 145.49306 1.000 40.39038 74 ILE A C 1
ATOM 617 O O . ILE A 1 74 ? 18.28036 45.87375 145.56564 1.000 38.71896 74 ILE A O 1
ATOM 622 N N . VAL A 1 75 ? 16.28570 45.75227 144.51185 1.000 35.85208 75 VAL A N 1
ATOM 623 C CA . VAL A 1 75 ? 16.77775 45.07893 143.31487 1.000 36.37272 75 VAL A CA 1
ATOM 624 C C . VAL A 1 75 ? 16.88664 46.12625 142.21237 1.000 35.75375 75 VAL A C 1
ATOM 625 O O . VAL A 1 75 ? 15.86671 46.73495 141.85347 1.000 33.30487 75 VAL A O 1
ATOM 629 N N . PRO A 1 76 ? 18.07659 46.38828 141.67625 1.000 37.13510 76 PRO A N 1
ATOM 630 C CA . PRO A 1 76 ? 18.16660 47.26639 140.50260 1.000 32.79915 76 PRO A CA 1
ATOM 631 C C . PRO A 1 76 ? 17.48330 46.59169 139.32603 1.000 36.85269 76 PRO A C 1
ATOM 632 O O . PRO A 1 76 ? 17.91436 45.51835 138.89650 1.000 34.99179 76 PRO A O 1
ATOM 636 N N . VAL A 1 77 ? 16.39014 47.17016 138.83159 1.000 35.46712 77 VAL A N 1
ATOM 637 C CA . VAL A 1 77 ? 15.62676 46.52617 137.77031 1.000 32.34595 77 VAL A CA 1
ATOM 638 C C . VAL A 1 77 ? 15.89501 47.24902 136.45701 1.000 33.11990 77 VAL A C 1
ATOM 639 O O . VAL A 1 77 ? 16.48690 46.68153 135.53537 1.000 36.04402 77 VAL A O 1
ATOM 643 N N . GLU A 1 78 ? 15.48142 48.50756 136.36002 1.000 34.30105 78 GLU A N 1
ATOM 644 C CA . GLU A 1 78 ? 15.51167 49.22561 135.09602 1.000 35.49422 78 GLU A CA 1
ATOM 645 C C . GLU A 1 78 ? 16.38314 50.47139 135.17807 1.000 35.27908 78 GLU A C 1
ATOM 646 O O . GLU A 1 78 ? 16.29834 51.24896 136.13222 1.000 32.75352 78 GLU A O 1
ATOM 652 N N . TYR A 1 79 ? 17.20216 50.65719 134.14618 1.000 32.58197 79 TYR A N 1
ATOM 653 C CA . TYR A 1 79 ? 18.16176 51.74873 134.04861 1.000 32.01017 79 TYR A CA 1
ATOM 654 C C . TYR A 1 79 ? 17.76023 52.62368 132.86591 1.000 35.24718 79 TYR A C 1
ATOM 655 O O . TYR A 1 79 ? 17.69597 52.14568 131.72934 1.000 31.18289 79 TYR A O 1
ATOM 664 N N . GLY A 1 80 ? 17.45143 53.88930 133.13417 1.000 32.27687 80 GLY A N 1
ATOM 665 C CA . GLY A 1 80 ? 17.00426 54.77798 132.07903 1.000 30.31485 80 GLY A CA 1
ATOM 666 C C . GLY A 1 80 ? 18.12569 55.53288 131.39389 1.000 34.29514 80 GLY A C 1
ATOM 667 O O . GLY A 1 80 ? 18.80982 56.33848 132.03086 1.000 35.64723 80 GLY A O 1
ATOM 668 N N . ASN A 1 81 ? 18.32233 55.30231 130.09760 1.000 33.63973 81 ASN A N 1
ATOM 669 C CA . ASN A 1 81 ? 19.37935 55.96812 129.35060 1.000 33.89442 81 ASN A CA 1
ATOM 670 C C . ASN A 1 81 ? 18.80582 56.67092 128.12592 1.000 35.84172 81 ASN A C 1
ATOM 671 O O . ASN A 1 81 ? 17.71966 56.34651 127.64348 1.000 37.15133 81 ASN A O 1
ATOM 676 N N . TRP A 1 82 ? 19.56081 57.63956 127.62156 1.000 34.19402 82 TRP A N 1
ATOM 677 C CA . TRP A 1 82 ? 19.24928 58.32019 126.37601 1.000 32.63420 82 TRP A CA 1
ATOM 678 C C . TRP A 1 82 ? 20.38218 58.06677 125.39143 1.000 37.15924 82 TRP A C 1
ATOM 679 O O . TRP A 1 82 ? 21.56112 58.23838 125.73170 1.000 39.19605 82 TRP A O 1
ATOM 690 N N . ILE A 1 83 ? 20.02608 57.63777 124.18346 1.000 39.86805 83 ILE A N 1
ATOM 691 C CA . ILE A 1 83 ? 20.96227 57.60140 123.06873 1.000 37.48263 83 ILE A CA 1
ATOM 692 C C . ILE A 1 83 ? 20.73054 58.85460 122.24986 1.000 37.76005 83 ILE A C 1
ATOM 693 O O . ILE A 1 83 ? 20.07438 58.80118 121.20696 1.000 35.40251 83 ILE A O 1
ATOM 698 N N . ASP A 1 84 ? 21.21244 60.00167 122.72077 1.000 32.62189 84 ASP A N 1
ATOM 699 C CA . ASP A 1 84 ? 20.78604 61.25663 122.10686 1.000 33.63243 84 ASP A CA 1
ATOM 700 C C . ASP A 1 84 ? 21.71766 61.61885 120.94984 1.000 38.85455 84 ASP A C 1
ATOM 701 O O . ASP A 1 84 ? 22.63667 62.43745 121.06921 1.000 36.74094 84 ASP A O 1
ATOM 706 N N . SER A 1 85 ? 21.42091 61.04616 119.78267 1.000 34.12859 85 SER A N 1
ATOM 707 C CA . SER A 1 85 ? 22.16743 61.41332 118.58036 1.000 33.76560 85 SER A CA 1
ATOM 708 C C . SER A 1 85 ? 21.85798 62.82125 118.08811 1.000 38.94117 85 SER A C 1
ATOM 709 O O . SER A 1 85 ? 22.46525 63.25132 117.09606 1.000 38.94988 85 SER A O 1
ATOM 712 N N . HIS A 1 86 ? 20.97005 63.56618 118.75689 1.000 35.92831 86 HIS A N 1
ATOM 713 C CA . HIS A 1 86 ? 20.76418 64.97212 118.44260 1.000 34.39519 86 HIS A CA 1
ATOM 714 C C . HIS A 1 86 ? 21.35912 65.88106 119.51212 1.000 37.28394 86 HIS A C 1
ATOM 715 O O . HIS A 1 86 ? 20.98491 67.05733 119.60622 1.000 41.72310 86 HIS A O 1
ATOM 722 N N . VAL A 1 87 ? 22.30179 65.36099 120.30442 1.000 36.59722 87 VAL A N 1
ATOM 723 C CA . VAL A 1 87 ? 22.89067 66.12330 121.40506 1.000 32.46013 87 VAL A CA 1
ATOM 724 C C . VAL A 1 87 ? 23.59318 67.38263 120.90132 1.000 33.94629 87 VAL A C 1
ATOM 725 O O . VAL A 1 87 ? 23.67373 68.38687 121.62012 1.000 35.15950 87 VAL A O 1
ATOM 729 N N . LEU A 1 88 ? 24.08201 67.36843 119.66200 1.000 35.92090 88 LEU A N 1
ATOM 730 C CA . LEU A 1 88 ? 24.70863 68.52786 119.03806 1.000 37.36864 88 LEU A CA 1
ATOM 731 C C . LEU A 1 88 ? 23.70032 69.27218 118.17078 1.000 41.22633 88 LEU A C 1
ATOM 732 O O . LEU A 1 88 ? 22.93985 68.65526 117.41793 1.000 39.76838 88 LEU A O 1
ATOM 737 N N . GLY A 1 89 ? 23.72453 70.60408 118.25008 1.000 36.42535 89 GLY A N 1
ATOM 738 C CA . GLY A 1 89 ? 22.83639 71.39792 117.41717 1.000 41.08211 89 GLY A CA 1
ATOM 739 C C . GLY A 1 89 ? 23.17027 71.34814 115.93423 1.000 49.72987 89 GLY A C 1
ATOM 740 O O . GLY A 1 89 ? 22.26917 71.41150 115.09546 1.000 47.21813 89 GLY A O 1
ATOM 741 N N . ASP A 1 90 ? 24.45852 71.21346 115.59186 1.000 47.52406 90 ASP A N 1
ATOM 742 C CA . ASP A 1 90 ? 24.95173 71.38388 114.22659 1.000 46.49327 90 ASP A CA 1
ATOM 743 C C . ASP A 1 90 ? 24.97947 70.09708 113.40340 1.000 45.28795 90 ASP A C 1
ATOM 744 O O . ASP A 1 90 ? 25.09696 70.17313 112.18104 1.000 44.68920 90 ASP A O 1
ATOM 749 N N . ARG A 1 91 ? 24.87667 68.92749 114.02254 1.000 40.76965 91 ARG A N 1
ATOM 750 C CA . ARG A 1 91 ? 24.93689 67.68237 113.27249 1.000 37.91553 91 ARG A CA 1
ATOM 751 C C . ARG A 1 91 ? 24.35812 66.56908 114.13002 1.000 41.58883 91 ARG A C 1
ATOM 752 O O . ARG A 1 91 ? 24.19254 66.72037 115.34276 1.000 44.88531 91 ARG A O 1
ATOM 760 N N . ASP A 1 92 ? 24.05027 65.45228 113.47914 1.000 36.56409 92 ASP A N 1
ATOM 761 C CA . ASP A 1 92 ? 23.68782 64.21792 114.15733 1.000 41.01914 92 ASP A CA 1
ATOM 762 C C . ASP A 1 92 ? 24.95627 63.45885 114.50111 1.000 41.12282 92 ASP A C 1
ATOM 763 O O . ASP A 1 92 ? 25.96065 63.57071 113.80162 1.000 42.94177 92 ASP A O 1
ATOM 768 N N . LEU A 1 93 ? 24.90440 62.67045 115.56924 1.000 35.42944 93 LEU A N 1
ATOM 769 C CA . LEU A 1 93 ? 25.99670 61.75087 115.82169 1.000 33.50780 93 LEU A CA 1
ATOM 770 C C . LEU A 1 93 ? 26.00901 60.66865 114.74747 1.000 41.70951 93 LEU A C 1
ATOM 771 O O . LEU A 1 93 ? 24.96323 60.27544 114.22350 1.000 42.88091 93 LEU A O 1
ATOM 776 N N . THR A 1 94 ? 27.20685 60.18858 114.41329 1.000 37.14125 94 THR A N 1
ATOM 777 C CA . THR A 1 94 ? 27.31040 59.01475 113.56017 1.000 38.47262 94 THR A CA 1
ATOM 778 C C . THR A 1 94 ? 26.77745 57.78293 114.28793 1.000 39.72771 94 THR A C 1
ATOM 779 O O . THR A 1 94 ? 26.60299 57.77177 115.51154 1.000 37.61345 94 THR A O 1
ATOM 783 N N . THR A 1 95 ? 26.51945 56.72823 113.51042 1.000 39.37735 95 THR A N 1
ATOM 784 C CA . THR A 1 95 ? 26.10146 55.46642 114.10639 1.000 40.74081 95 THR A CA 1
ATOM 785 C C . THR A 1 95 ? 27.10744 54.99466 115.14237 1.000 41.44313 95 THR A C 1
ATOM 786 O O . THR A 1 95 ? 26.73040 54.48067 116.19985 1.000 45.02697 95 THR A O 1
ATOM 790 N N . GLU A 1 96 ? 28.39356 55.18989 114.86255 1.000 43.48694 96 GLU A N 1
ATOM 791 C CA . GLU A 1 96 ? 29.44511 54.70245 115.74499 1.000 42.20586 96 GLU A CA 1
ATOM 792 C C . GLU A 1 96 ? 29.49245 55.49724 117.04536 1.000 37.12874 96 GLU A C 1
ATOM 793 O O . GLU A 1 96 ? 29.63876 54.91293 118.12144 1.000 36.36117 96 GLU A O 1
ATOM 799 N N . GLU A 1 97 ? 29.35871 56.82412 116.97200 1.000 33.21568 97 GLU A N 1
ATOM 800 C CA . GLU A 1 97 ? 29.29270 57.62503 118.19102 1.000 37.20699 97 GLU A CA 1
ATOM 801 C C . GLU A 1 97 ? 28.10024 57.21026 119.06548 1.000 40.89039 97 GLU A C 1
ATOM 802 O O . GLU A 1 97 ? 28.22313 57.07829 120.29792 1.000 42.17558 97 GLU A O 1
ATOM 808 N N . SER A 1 98 ? 26.94429 56.97813 118.43864 1.000 37.61497 98 SER A N 1
ATOM 809 C CA . SER A 1 98 ? 25.76117 56.55353 119.17743 1.000 35.95583 98 SER A CA 1
ATOM 810 C C . SER A 1 98 ? 25.98052 55.19512 119.82359 1.000 36.85373 98 SER A C 1
ATOM 811 O O . SER A 1 98 ? 25.58762 54.97500 120.97872 1.000 34.54774 98 SER A O 1
ATOM 814 N N . VAL A 1 99 ? 26.58755 54.26366 119.08430 1.000 32.21377 99 VAL A N 1
ATOM 815 C CA . VAL A 1 99 ? 26.86653 52.94144 119.63892 1.000 35.40997 99 VAL A CA 1
ATOM 816 C C . VAL A 1 99 ? 27.84705 53.03855 120.80321 1.000 37.55697 99 VAL A C 1
ATOM 817 O O . VAL A 1 99 ? 27.71333 52.32650 121.80754 1.000 36.50133 99 VAL A O 1
ATOM 821 N N . GLU A 1 100 ? 28.84115 53.92035 120.69810 1.000 34.35305 100 GLU A N 1
ATOM 822 C CA . GLU A 1 100 ? 29.81269 54.03545 121.77764 1.000 39.10411 100 GLU A CA 1
ATOM 823 C C . GLU A 1 100 ? 29.13329 54.53248 123.05264 1.000 39.47437 100 GLU A C 1
ATOM 824 O O . GLU A 1 100 ? 29.34871 53.98536 124.14630 1.000 38.55036 100 GLU A O 1
ATOM 830 N N . MET A 1 101 ? 28.27051 55.54467 122.91145 1.000 38.97677 101 MET A N 1
ATOM 831 C CA . MET A 1 101 ? 27.52122 56.06838 124.04963 1.000 38.96096 101 MET A CA 1
ATOM 832 C C . MET A 1 101 ? 26.61087 54.99476 124.65200 1.000 36.95824 101 MET A C 1
ATOM 833 O O . MET A 1 101 ? 26.54484 54.82255 125.88330 1.000 36.92209 101 MET A O 1
ATOM 838 N N . LEU A 1 102 ? 25.93810 54.22772 123.79316 1.000 34.70797 102 LEU A N 1
ATOM 839 C CA . LEU A 1 102 ? 25.03960 53.18613 124.27670 1.000 34.47151 102 LEU A CA 1
ATOM 840 C C . LEU A 1 102 ? 25.80475 52.09969 125.02425 1.000 36.41617 102 LEU A C 1
ATOM 841 O O . LEU A 1 102 ? 25.37466 51.65097 126.09803 1.000 34.81226 102 LEU A O 1
ATOM 846 N N . LYS A 1 103 ? 26.93858 51.65640 124.46801 1.000 39.98447 103 LYS A N 1
ATOM 847 C CA . LYS A 1 103 ? 27.73801 50.62388 125.12396 1.000 34.86854 103 LYS A CA 1
ATOM 848 C C . LYS A 1 103 ? 28.24069 51.09578 126.47968 1.000 31.53946 103 LYS A C 1
ATOM 849 O O . LYS A 1 103 ? 28.25570 50.32027 127.43879 1.000 32.05865 103 LYS A O 1
ATOM 855 N N . ARG A 1 104 ? 28.65926 52.36169 126.58697 1.000 33.16372 104 ARG A N 1
ATOM 856 C CA . ARG A 1 104 ? 29.06502 52.85366 127.90411 1.000 33.04456 104 ARG A CA 1
ATOM 857 C C . ARG A 1 104 ? 27.91003 52.75950 128.89505 1.000 35.46123 104 ARG A C 1
ATOM 858 O O . ARG A 1 104 ? 28.10501 52.32514 130.04152 1.000 31.20555 104 ARG A O 1
ATOM 866 N N . ASP A 1 105 ? 26.68795 53.13231 128.46206 1.000 32.22738 105 ASP A N 1
ATOM 867 C CA . ASP A 1 105 ? 25.55663 53.03660 129.38813 1.000 33.31431 105 ASP A CA 1
ATOM 868 C C . ASP A 1 105 ? 25.23430 51.57840 129.72836 1.000 31.76898 105 ASP A C 1
ATOM 869 O O . ASP A 1 105 ? 24.88058 51.27851 130.87084 1.000 31.55408 105 ASP A O 1
ATOM 874 N N . ILE A 1 106 ? 25.39052 50.65367 128.77596 1.000 32.82808 106 ILE A N 1
ATOM 875 C CA . ILE A 1 106 ? 25.18476 49.22960 129.07173 1.000 29.35629 106 ILE A CA 1
ATOM 876 C C . ILE A 1 106 ? 26.20504 48.74272 130.10365 1.000 33.23508 106 ILE A C 1
ATOM 877 O O . ILE A 1 106 ? 25.87940 47.96897 131.01413 1.000 31.76433 106 ILE A O 1
ATOM 882 N N . ARG A 1 107 ? 27.45891 49.18512 129.97282 1.000 33.20489 107 ARG A N 1
ATOM 883 C CA . ARG A 1 107 ? 28.49534 48.80778 130.93381 1.000 34.17072 107 ARG A CA 1
ATOM 884 C C . ARG A 1 107 ? 28.14226 49.30386 132.33008 1.000 33.69711 107 ARG A C 1
ATOM 885 O O . ARG A 1 107 ? 28.18593 48.54873 133.31079 1.000 30.12150 107 ARG A O 1
ATOM 893 N N . LEU A 1 108 ? 27.77176 50.57905 132.43008 1.000 31.99905 108 LEU A N 1
ATOM 894 C CA . LEU A 1 108 ? 27.46633 51.15148 133.73454 1.000 31.08406 108 LEU A CA 1
ATOM 895 C C . LEU A 1 108 ? 26.22400 50.49951 134.33788 1.000 32.82887 108 LEU A C 1
ATOM 896 O O . LEU A 1 108 ? 26.22630 50.11793 135.51623 1.000 32.05341 108 LEU A O 1
ATOM 901 N N . ALA A 1 109 ? 25.17722 50.30100 133.52698 1.00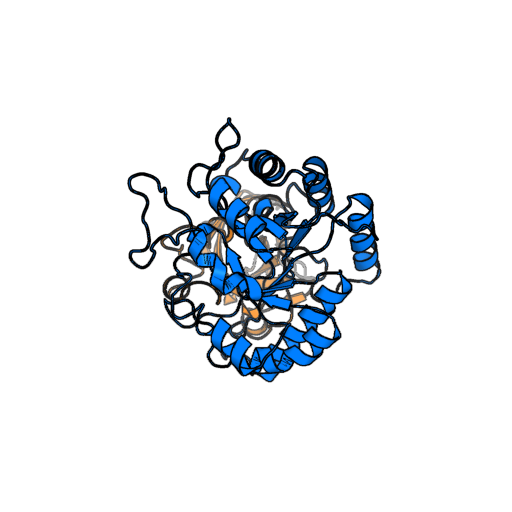0 34.25818 109 ALA A N 1
ATOM 902 C CA . ALA A 1 109 ? 23.98825 49.58803 133.99103 1.000 34.54299 109 ALA A CA 1
ATOM 903 C C . ALA A 1 109 ? 24.33600 48.20453 134.51714 1.000 31.47640 109 ALA A C 1
ATOM 904 O O . ALA A 1 109 ? 23.81999 47.78399 135.56157 1.000 32.54903 109 ALA A O 1
ATOM 906 N N . HIS A 1 110 ? 25.19146 47.47030 133.80024 1.000 31.93918 110 HIS A N 1
ATOM 907 C CA . HIS A 1 110 ? 25.58122 46.14886 134.27704 1.000 33.32194 110 HIS A CA 1
ATOM 908 C C . HIS A 1 110 ? 26.34025 46.24343 135.59592 1.000 34.83422 110 HIS A C 1
ATOM 909 O O . HIS A 1 110 ? 26.11797 45.43930 136.50833 1.000 32.28566 110 HIS A O 1
ATOM 916 N N . ARG A 1 111 ? 27.24287 47.22282 135.71079 1.000 31.78444 111 ARG A N 1
ATOM 917 C CA . ARG A 1 111 ? 28.02870 47.37075 136.93076 1.000 33.27038 111 ARG A CA 1
ATOM 918 C C . ARG A 1 111 ? 27.13992 47.65968 138.13836 1.000 32.87247 111 ARG A C 1
ATOM 919 O O . ARG A 1 111 ? 27.41181 47.17914 139.24353 1.000 36.64338 111 ARG A O 1
ATOM 927 N N . LEU A 1 112 ? 26.08422 48.45486 137.95853 1.000 30.04226 112 LEU A N 1
ATOM 928 C CA . LEU A 1 112 ? 25.18029 48.72287 139.07278 1.000 31.34349 112 LEU A CA 1
ATOM 929 C C . LEU A 1 112 ? 24.13136 47.63929 139.26070 1.000 29.61246 112 LEU A C 1
ATOM 930 O O . LEU A 1 112 ? 23.28417 47.78473 140.13836 1.000 31.65589 112 LEU A O 1
ATOM 935 N N . GLY A 1 113 ? 24.15383 46.57005 138.46459 1.000 31.90268 113 GLY A N 1
ATOM 936 C CA . GLY A 1 113 ? 23.27031 45.44178 138.67835 1.000 33.32285 113 GLY A CA 1
ATOM 937 C C . GLY A 1 113 ? 21.98349 45.43334 137.87222 1.000 33.42151 113 GLY A C 1
ATOM 938 O O . GLY A 1 113 ? 21.16799 44.52217 138.05205 1.000 31.53224 113 GLY A O 1
ATOM 939 N N . PHE A 1 114 ? 21.76390 46.40728 136.99693 1.000 31.09893 114 PHE A N 1
ATOM 940 C CA . PHE A 1 114 ? 20.49987 46.46125 136.27565 1.000 36.20520 114 PHE A CA 1
ATOM 941 C C . PHE A 1 114 ? 20.44636 45.39917 135.17623 1.000 35.16249 114 PHE A C 1
ATOM 942 O O . PHE A 1 114 ? 21.47207 44.96237 134.65177 1.000 37.74005 114 PHE A O 1
ATOM 950 N N . THR A 1 115 ? 19.22969 44.95976 134.84929 1.000 35.85855 115 THR A N 1
ATOM 951 C CA . THR A 1 115 ? 19.01747 43.95611 133.81431 1.000 34.55377 115 THR A CA 1
ATOM 952 C C . THR A 1 115 ? 18.13370 44.43331 132.68136 1.000 38.43530 115 THR A C 1
ATOM 953 O O . THR A 1 115 ? 18.00865 43.71976 131.68042 1.000 43.62343 115 THR A O 1
ATOM 957 N N . VAL A 1 116 ? 17.51459 45.60477 132.80976 1.000 41.19306 116 VAL A N 1
ATOM 958 C CA . VAL A 1 116 ? 16.65543 46.18408 131.78348 1.000 37.34438 116 VAL A CA 1
ATOM 959 C C . VAL A 1 116 ? 17.04832 47.64013 131.60139 1.000 34.24043 116 VAL A C 1
ATOM 960 O O . VAL A 1 116 ? 17.23844 48.36504 132.58469 1.000 39.87809 116 VAL A O 1
ATOM 964 N N . MET A 1 117 ? 17.14545 48.08150 130.35492 1.000 31.14209 117 MET A N 1
ATOM 965 C CA . MET A 1 117 ? 17.34949 49.49111 130.06221 1.000 37.37993 117 MET A CA 1
ATOM 966 C C . MET A 1 117 ? 16.12577 50.08636 129.37933 1.000 38.76460 117 MET A C 1
ATOM 967 O O . MET A 1 117 ? 15.60116 49.52861 128.41181 1.000 36.27868 117 MET A O 1
ATOM 972 N N . ARG A 1 118 ? 15.67533 51.21525 129.89779 1.000 35.74875 118 ARG A N 1
ATOM 973 C CA . ARG A 1 118 ? 14.62055 51.99129 129.27082 1.000 36.88368 118 ARG A CA 1
ATOM 974 C C . ARG A 1 118 ? 15.31172 53.01762 128.39207 1.000 36.81904 118 ARG A C 1
ATOM 975 O O . ARG A 1 118 ? 15.68129 54.10138 128.84416 1.000 38.21367 118 ARG A O 1
ATOM 983 N N . THR A 1 119 ? 15.51398 52.67687 127.12359 1.000 35.59958 119 THR A N 1
ATOM 984 C CA . THR A 1 119 ? 16.33534 53.50956 126.25655 1.000 39.24689 119 THR A CA 1
ATOM 985 C C . THR A 1 119 ? 15.43644 54.45018 125.46660 1.000 36.49367 119 THR A C 1
ATOM 986 O O . THR A 1 119 ? 14.44537 54.02123 124.87827 1.000 39.97054 119 THR A O 1
ATOM 990 N N . LYS A 1 120 ? 15.77814 55.72725 125.47806 1.000 38.73912 120 LYS A N 1
ATOM 991 C CA . LYS A 1 120 ? 15.05749 56.75852 124.75788 1.000 40.61077 120 LYS A CA 1
ATOM 992 C C . LYS A 1 120 ? 15.94903 57.28451 123.64661 1.000 40.71099 120 LYS A C 1
ATOM 993 O O . LYS A 1 120 ? 17.15038 57.47054 123.84554 1.000 44.48531 120 LYS A O 1
ATOM 999 N N . MET A 1 121 ? 15.35891 57.51691 122.48241 1.000 43.71069 121 MET A N 1
ATOM 1000 C CA . MET A 1 121 ? 16.04083 58.00465 121.29460 1.000 41.76142 121 MET A CA 1
ATOM 1001 C C . MET A 1 121 ? 15.40007 59.30128 120.82706 1.000 37.53786 121 MET A C 1
ATOM 1002 O O . MET A 1 121 ? 14.25239 59.59933 121.18343 1.000 42.69547 121 MET A O 1
ATOM 1007 N N . PRO A 1 122 ? 16.10517 60.10518 120.03822 1.000 37.37882 122 PRO A N 1
ATOM 1008 C CA . PRO A 1 122 ? 15.43688 61.25262 119.41974 1.000 42.58045 122 PRO A CA 1
ATOM 1009 C C . PRO A 1 122 ? 14.34818 60.75133 118.47923 1.000 40.87719 122 PRO A C 1
ATOM 1010 O O . PRO A 1 122 ? 14.47467 59.69008 117.85674 1.000 38.83242 122 PRO A O 1
ATOM 1014 N N . VAL A 1 123 ? 13.24310 61.48200 118.42807 1.000 38.79740 123 VAL A N 1
ATOM 1015 C CA . VAL A 1 123 ? 12.12337 61.07886 117.58877 1.000 43.94039 123 VAL A CA 1
ATOM 1016 C C . VAL A 1 123 ? 12.05989 62.02909 116.40441 1.000 41.84738 123 VAL A C 1
ATOM 1017 O O . VAL A 1 123 ? 12.45354 63.19449 116.49929 1.000 41.32031 123 VAL A O 1
ATOM 1021 N N . ILE A 1 124 ? 11.58493 61.51582 115.27354 1.000 45.47005 124 ILE A N 1
ATOM 1022 C CA . ILE A 1 124 ? 11.62603 62.25334 114.01532 1.000 42.64776 124 ILE A CA 1
ATOM 1023 C C . ILE A 1 124 ? 10.24900 62.58337 113.45059 1.000 47.18916 124 ILE A C 1
ATOM 1024 O O . ILE A 1 124 ? 10.17074 63.33731 112.46378 1.000 43.83916 124 ILE A O 1
ATOM 1029 N N . ASN A 1 125 ? 9.15835 62.07389 114.02379 1.000 44.40935 125 ASN A N 1
ATOM 1030 C CA . ASN A 1 125 ? 7.83669 62.41371 113.50511 1.000 47.05661 125 ASN A CA 1
ATOM 1031 C C . ASN A 1 125 ? 6.82692 62.42816 114.64667 1.000 47.49005 125 ASN A C 1
ATOM 1032 O O . ASN A 1 125 ? 7.16215 62.15383 115.80224 1.000 49.98697 125 ASN A O 1
ATOM 1037 N N . ASP A 1 126 ? 5.57137 62.75349 114.30388 1.000 48.35112 126 ASP A N 1
ATOM 1038 C CA . ASP A 1 126 ? 4.49718 62.83641 115.28988 1.000 44.42192 126 ASP A CA 1
ATOM 1039 C C . ASP A 1 126 ? 4.07401 61.46552 115.79990 1.000 40.78049 126 ASP A C 1
ATOM 1040 O O . ASP A 1 126 ? 3.48607 61.37515 116.88373 1.000 39.66451 126 ASP A O 1
ATOM 1045 N N . LEU A 1 127 ? 4.35175 60.40280 115.04864 1.000 33.27188 127 LEU A N 1
ATOM 1046 C CA . LEU A 1 127 ? 4.20266 59.05544 115.57968 1.000 40.52575 127 LEU A CA 1
ATOM 1047 C C . LEU A 1 127 ? 5.26495 58.69588 116.62730 1.000 40.17695 127 LEU A C 1
ATOM 1048 O O . LEU A 1 127 ? 5.24319 57.56211 117.12130 1.000 36.23489 127 LEU A O 1
ATOM 1053 N N . LEU A 1 128 ? 6.18625 59.61150 116.95976 1.000 38.51160 128 LEU A N 1
ATOM 1054 C CA . LEU A 1 128 ? 7.28354 59.34669 117.90899 1.000 46.06983 128 LEU A CA 1
ATOM 1055 C C . LEU A 1 128 ? 8.15582 58.17166 117.46786 1.000 41.67144 128 LEU A C 1
ATOM 1056 O O . LEU A 1 128 ? 8.58101 57.35678 118.28270 1.000 46.95834 128 LEU A O 1
ATOM 1061 N N . GLU A 1 129 ? 8.41454 58.06683 116.17663 1.000 42.18040 129 GLU A N 1
ATOM 1062 C CA . GLU A 1 129 ? 9.33592 57.02539 115.74919 1.000 44.15771 129 GLU A CA 1
ATOM 1063 C C . GLU A 1 129 ? 10.79170 57.45519 115.97820 1.000 40.95619 129 GLU A C 1
ATOM 1064 O O . GLU A 1 129 ? 11.11633 58.64986 115.93310 1.000 39.88020 129 GLU A O 1
ATOM 1070 N N . PRO A 1 130 ? 11.68076 56.50473 116.25537 1.000 38.83570 130 PRO A N 1
ATOM 1071 C CA . PRO A 1 130 ? 13.07742 56.85754 116.53829 1.000 41.34050 130 PRO A CA 1
ATOM 1072 C C . PRO A 1 130 ? 13.81089 57.25988 115.26753 1.000 42.06306 130 PRO A C 1
ATOM 1073 O O . PRO A 1 130 ? 13.29589 57.15160 114.15768 1.000 43.31952 130 PRO A O 1
ATOM 1077 N N . VAL A 1 131 ? 15.04564 57.73376 115.44917 1.000 43.54067 131 VAL A N 1
ATOM 1078 C CA . VAL A 1 131 ? 15.92183 58.10897 114.34184 1.000 36.91378 131 VAL A CA 1
ATOM 1079 C C . VAL A 1 131 ? 16.05707 56.94390 113.36193 1.000 39.59525 131 VAL A C 1
ATOM 1080 O O . VAL A 1 131 ? 15.96897 55.76808 113.74717 1.000 37.87963 131 VAL A O 1
ATOM 1084 N N . GLU A 1 132 ? 16.29824 57.26326 112.08648 1.000 40.59984 132 GLU A N 1
ATOM 1085 C CA . GLU A 1 132 ? 16.22004 56.24838 111.03546 1.000 39.63066 132 GLU A CA 1
ATOM 1086 C C . GLU A 1 132 ? 17.29608 55.17616 111.15548 1.000 44.45684 132 GLU A C 1
ATOM 1087 O O . GLU A 1 132 ? 17.05918 54.02994 110.75456 1.000 40.07299 132 GLU A O 1
ATOM 1093 N N . ASN A 1 133 ? 18.46909 55.49669 111.71450 1.000 44.34486 133 ASN A N 1
ATOM 1094 C CA . ASN A 1 133 ? 19.52262 54.49116 111.86467 1.000 46.07260 133 ASN A CA 1
ATOM 1095 C C . ASN A 1 133 ? 19.39831 53.67087 113.15378 1.000 42.87349 133 ASN A C 1
ATOM 1096 O O . ASN A 1 133 ? 20.35877 52.97817 113.53052 1.000 40.94753 133 ASN A O 1
ATOM 1101 N N . TRP A 1 134 ? 18.22828 53.69497 113.81077 1.000 39.62942 134 TRP A N 1
ATOM 1102 C CA . TRP A 1 134 ? 18.12666 53.09954 115.14351 1.000 39.80638 134 TRP A CA 1
ATOM 1103 C C . TRP A 1 134 ? 18.45669 51.61315 115.12044 1.000 40.48422 134 TRP A C 1
ATOM 1104 O O . TRP A 1 134 ? 19.15123 51.11339 116.01752 1.000 42.82127 134 TRP A O 1
ATOM 1115 N N . LYS A 1 135 ? 18.00176 50.89171 114.09401 1.000 41.27520 135 LYS A N 1
ATOM 1116 C CA . LYS A 1 135 ? 18.32867 49.46664 114.01779 1.000 48.08097 135 LYS A CA 1
ATOM 1117 C C . LYS A 1 135 ? 19.84347 49.25030 114.01645 1.000 41.51050 135 LYS A C 1
ATOM 1118 O O . LYS A 1 135 ? 20.36677 48.41901 114.77006 1.000 41.33952 135 LYS A O 1
ATOM 1124 N N . GLU A 1 136 ? 20.56796 50.04441 113.23042 1.000 40.09245 136 GLU A N 1
ATOM 1125 C CA . GLU A 1 136 ? 22.02009 49.93323 113.21195 1.000 45.87457 136 GLU A CA 1
ATOM 1126 C C . GLU A 1 136 ? 22.59287 50.20071 114.59896 1.000 44.30527 136 GLU A C 1
ATOM 1127 O O . GLU A 1 136 ? 23.39752 49.40562 115.11294 1.000 41.12829 136 GLU A O 1
ATOM 1133 N N . ILE A 1 137 ? 22.11993 51.27418 115.25463 1.000 38.19456 137 ILE A N 1
ATOM 1134 C CA . ILE A 1 137 ? 22.58250 51.56844 116.60882 1.000 37.58554 137 ILE A CA 1
ATOM 1135 C C . ILE A 1 137 ? 22.35811 50.35898 117.50034 1.000 39.46530 137 ILE A C 1
ATOM 1136 O O . ILE A 1 137 ? 23.29156 49.84679 118.13921 1.000 38.00693 137 ILE A O 1
ATOM 1141 N N . ILE A 1 138 ? 21.14683 49.80374 117.45867 1.000 36.72447 138 ILE A N 1
ATOM 1142 C CA . ILE A 1 138 ? 20.85640 48.72697 118.39651 1.000 38.61545 138 ILE A CA 1
ATOM 1143 C C . ILE A 1 138 ? 21.67563 47.50419 118.03378 1.000 41.26673 138 ILE A C 1
ATOM 1144 O O . ILE A 1 138 ? 22.21854 46.81626 118.91209 1.000 42.69274 138 ILE A O 1
ATOM 1149 N N . LYS A 1 139 ? 21.84670 47.25727 116.72947 1.000 39.65913 139 LYS A N 1
ATOM 1150 C CA . LYS A 1 139 ? 22.57962 46.06339 116.33432 1.000 43.18704 139 LYS A CA 1
ATOM 1151 C C . LYS A 1 139 ? 24.05564 46.21343 116.68005 1.000 41.77031 139 LYS A C 1
ATOM 1152 O O . LYS A 1 139 ? 24.73838 45.21406 116.91834 1.000 38.33470 139 LYS A O 1
ATOM 1158 N N . GLY A 1 140 ? 24.54782 47.45854 116.75281 1.000 38.24045 140 GLY A N 1
ATOM 1159 C CA . GLY A 1 140 ? 25.90831 47.67276 117.20349 1.000 42.81834 140 GLY A CA 1
ATOM 1160 C C . GLY A 1 140 ? 26.12809 47.27185 118.65135 1.000 43.48473 140 GLY A C 1
ATOM 1161 O O . GLY A 1 140 ? 27.22541 46.83762 119.01381 1.000 42.45670 140 GLY A O 1
ATOM 1162 N N . ALA A 1 141 ? 25.08994 47.38031 119.49036 1.000 38.30054 141 ALA A N 1
ATOM 1163 C CA . ALA A 1 141 ? 25.24773 47.13468 120.91667 1.000 36.23965 141 ALA A CA 1
ATOM 1164 C C . ALA A 1 141 ? 24.72192 45.78321 121.35823 1.000 41.80873 141 ALA A C 1
ATOM 1165 O O . ALA A 1 141 ? 25.06133 45.34114 122.46431 1.000 40.82360 141 ALA A O 1
ATOM 1167 N N . LEU A 1 142 ? 23.91793 45.11577 120.52780 1.000 40.65689 142 LEU A N 1
ATOM 1168 C CA . LEU A 1 142 ? 23.28624 43.87301 120.96593 1.000 41.41160 142 LEU A CA 1
ATOM 1169 C C . LEU A 1 142 ? 24.28165 42.80824 121.42888 1.000 43.30156 142 LEU A C 1
ATOM 1170 O O . LEU A 1 142 ? 23.99620 42.14489 122.44414 1.000 41.13077 142 LEU A O 1
ATOM 1175 N N . PRO A 1 143 ? 25.42330 42.57437 120.76132 1.000 38.16420 143 PRO A N 1
ATOM 1176 C CA . PRO A 1 143 ? 26.35682 41.56087 121.29318 1.000 39.20720 143 PRO A CA 1
ATOM 1177 C C . PRO A 1 143 ? 26.76861 41.83583 122.73098 1.000 41.55932 143 PRO A C 1
ATOM 1178 O O . PRO A 1 143 ? 26.64269 40.94935 123.59220 1.000 40.92038 143 PRO A O 1
ATOM 1182 N N . LEU A 1 144 ? 27.20017 43.06591 123.02805 1.000 41.28943 144 LEU A N 1
ATOM 1183 C CA . LEU A 1 144 ? 27.53460 43.42519 124.40380 1.000 37.92973 144 LEU A CA 1
ATOM 1184 C C . LEU A 1 144 ? 26.34870 43.18312 125.33551 1.000 40.88566 144 LEU A C 1
ATOM 1185 O O . LEU A 1 144 ? 26.47826 42.49322 126.35959 1.000 41.65618 144 LEU A O 1
ATOM 1190 N N . ALA A 1 145 ? 25.17046 43.70829 124.97192 1.000 36.71319 145 ALA A N 1
ATOM 1191 C CA . ALA A 1 145 ? 23.96948 43.49083 125.78168 1.000 38.29688 145 ALA A CA 1
ATOM 1192 C C . ALA A 1 145 ? 23.70196 42.00864 126.02221 1.000 39.02803 145 ALA A C 1
ATOM 1193 O O . ALA A 1 145 ? 23.33005 41.61254 127.13638 1.000 39.76389 145 ALA A O 1
ATOM 1195 N N . GLU A 1 146 ? 23.90629 41.16422 125.00055 1.000 38.17130 146 GLU A N 1
ATOM 1196 C CA . GLU A 1 146 ? 23.66356 39.73619 125.20410 1.000 40.88965 146 GLU A CA 1
ATOM 1197 C C . GLU A 1 146 ? 24.71264 39.14321 126.13448 1.000 46.19867 146 GLU A C 1
ATOM 1198 O O . GLU A 1 146 ? 24.39164 38.32498 127.00996 1.000 41.52359 146 GLU A O 1
ATOM 1202 N N . GLU A 1 147 ? 25.97025 39.57503 125.96990 1.000 44.31760 147 GLU A N 1
ATOM 1203 C CA . GLU A 1 147 ? 27.06201 39.09948 126.81655 1.000 43.48370 147 GLU A CA 1
ATOM 1204 C C . GLU A 1 147 ? 26.82082 39.45317 128.28101 1.000 42.77100 147 GLU A C 1
ATOM 1205 O O . GLU A 1 147 ? 27.07859 38.64009 129.17137 1.000 44.28320 147 GLU A O 1
ATOM 1211 N N . LEU A 1 148 ? 26.29780 40.64982 128.55022 1.000 40.14459 148 LEU A N 1
ATOM 1212 C CA . LEU A 1 148 ? 26.12399 41.12461 129.91537 1.000 40.34214 148 LEU A CA 1
ATOM 1213 C C . LEU A 1 148 ? 24.72068 40.88502 130.46212 1.000 44.79816 148 LEU A C 1
ATOM 1214 O O . LEU A 1 148 ? 24.43330 41.31145 131.58613 1.000 42.32712 148 LEU A O 1
ATOM 1219 N N . GLY A 1 149 ? 23.83916 40.22960 129.70310 1.000 43.87872 149 GLY A N 1
ATOM 1220 C CA . GLY A 1 149 ? 22.51424 39.90262 130.21203 1.000 38.82390 149 GLY A CA 1
ATOM 1221 C C . GLY A 1 149 ? 21.58829 41.08786 130.40904 1.000 42.08782 149 GLY A C 1
ATOM 1222 O O . GLY A 1 149 ? 20.78501 41.08963 131.34184 1.000 40.96292 149 GLY A O 1
ATOM 1223 N N . ILE A 1 150 ? 21.68436 42.09539 129.55073 1.000 40.15140 150 ILE A N 1
ATOM 1224 C CA . ILE A 1 150 ? 20.88913 43.31215 129.62332 1.000 39.09935 150 ILE A CA 1
ATOM 1225 C C . ILE A 1 150 ? 19.88230 43.29511 128.48340 1.000 44.61357 150 ILE A C 1
ATOM 1226 O O . ILE A 1 150 ? 20.21843 42.89926 127.35760 1.000 39.15230 150 ILE A O 1
ATOM 1231 N N . LYS A 1 151 ? 18.66324 43.76508 128.75634 1.000 43.41866 151 LYS A N 1
ATOM 1232 C CA . LYS A 1 151 ? 17.63257 43.89387 127.72992 1.000 40.97633 151 LYS A CA 1
ATOM 1233 C C . LYS A 1 151 ? 17.30990 45.36612 127.52532 1.000 39.40696 151 LYS A C 1
ATOM 1234 O O . LYS A 1 151 ? 16.88610 46.05057 128.46479 1.000 42.38238 151 LYS A O 1
ATOM 1240 N N . MET A 1 152 ? 17.51464 45.84267 126.29780 1.000 36.54336 152 MET A N 1
ATOM 1241 C CA . MET A 1 152 ? 17.23574 47.21645 125.89882 1.000 40.04773 152 MET A CA 1
ATOM 1242 C C . MET A 1 152 ? 15.78457 47.32255 125.41966 1.000 40.88713 152 MET A C 1
ATOM 1243 O O . MET A 1 152 ? 15.35478 46.54872 124.55536 1.000 41.45154 152 MET A O 1
ATOM 1248 N N . CYS A 1 153 ? 15.03068 48.28170 125.97615 1.000 36.48122 153 CYS A N 1
ATOM 1249 C CA . CYS A 1 153 ? 13.59485 48.40606 125.72604 1.000 35.48000 153 CYS A CA 1
ATOM 1250 C C . CYS A 1 153 ? 13.18016 49.84938 125.51734 1.000 38.76417 153 CYS A C 1
ATOM 1251 O O . CYS A 1 153 ? 13.22196 50.64614 126.46456 1.000 39.07288 153 CYS A O 1
ATOM 1254 N N . PRO A 1 154 ? 12.73352 50.21966 124.32301 1.000 36.80540 154 PRO A N 1
ATOM 1255 C CA . PRO A 1 154 ? 12.02795 51.48991 124.18323 1.000 34.29509 154 PRO A CA 1
ATOM 1256 C C . PRO A 1 154 ? 10.69108 51.40235 124.90189 1.000 37.47850 154 PRO A C 1
ATOM 1257 O O . PRO A 1 154 ? 10.16351 50.31787 125.17886 1.000 37.37079 154 PRO A O 1
ATOM 1261 N N . GLU A 1 155 ? 10.16347 52.57065 125.24319 1.000 36.20203 155 GLU A N 1
ATOM 1262 C CA . GLU A 1 155 ? 8.94093 52.67164 126.02116 1.000 42.38639 155 GLU A CA 1
ATOM 1263 C C . GLU A 1 155 ? 7.76453 53.02930 125.11263 1.000 42.65508 155 GLU A C 1
ATOM 1264 O O . GLU A 1 155 ? 7.85020 53.97269 124.31510 1.000 40.75592 155 GLU A O 1
ATOM 1270 N N . ILE A 1 156 ? 6.67811 52.26677 125.23106 1.000 37.73333 156 ILE A N 1
ATOM 1271 C CA . ILE A 1 156 ? 5.42184 52.53421 124.53293 1.000 39.95479 156 ILE A CA 1
ATOM 1272 C C . ILE A 1 156 ? 4.49488 53.27029 125.49178 1.000 38.34754 156 ILE A C 1
ATOM 1273 O O . ILE A 1 156 ? 4.15478 52.74481 126.55960 1.000 36.88791 156 ILE A O 1
ATOM 1278 N N . HIS A 1 157 ? 4.07672 54.47642 125.10955 1.000 35.13185 157 HIS A N 1
ATOM 1279 C CA . HIS A 1 157 ? 3.24146 55.32156 125.95263 1.000 40.15913 157 HIS A CA 1
ATOM 1280 C C . HIS A 1 157 ? 2.28924 56.12107 125.06358 1.000 47.53768 157 HIS A C 1
ATOM 1281 O O . HIS A 1 157 ? 2.46417 56.19450 123.84251 1.000 39.24274 157 HIS A O 1
ATOM 1288 N N . THR A 1 158 ? 1.28393 56.74000 125.69433 1.000 43.73720 158 THR A N 1
ATOM 1289 C CA . THR A 1 158 ? 0.29420 57.50181 124.94276 1.000 42.87265 158 THR A CA 1
ATOM 1290 C C . THR A 1 158 ? 1.00058 58.53026 124.05439 1.000 44.48399 158 THR A C 1
ATOM 1291 O O . THR A 1 158 ? 1.99223 59.13227 124.47960 1.000 41.58127 158 THR A O 1
ATOM 1295 N N . PRO A 1 159 ? 0.52663 58.75940 122.81067 1.000 48.75763 159 PRO A N 1
ATOM 1296 C CA . PRO A 1 159 ? -0.67915 58.19184 122.19457 1.000 41.53980 159 PRO A CA 1
ATOM 1297 C C . PRO A 1 159 ? -0.44985 56.91299 121.40805 1.000 47.07812 159 PRO A C 1
ATOM 1298 O O . PRO A 1 159 ? -1.37437 56.46736 120.71775 1.000 48.72626 159 PRO A O 1
ATOM 1302 N N . SER A 1 160 ? 0.74486 56.33459 121.50007 1.000 40.65073 160 SER A N 1
ATOM 1303 C CA . SER A 1 160 ? 1.06432 55.16787 120.68837 1.000 41.25150 160 SER A CA 1
ATOM 1304 C C . SER A 1 160 ? 0.19661 53.98558 121.08091 1.000 40.57404 160 SER A C 1
ATOM 1305 O O . SER A 1 160 ? 0.11143 53.62357 122.25563 1.000 42.96335 160 SER A O 1
ATOM 1308 N N . ASN A 1 161 ? -0.45415 53.38051 120.09696 1.000 41.76518 161 ASN A N 1
ATOM 1309 C CA . ASN A 1 161 ? -1.33975 52.25754 120.37409 1.000 41.03824 161 ASN A CA 1
ATOM 1310 C C . ASN A 1 161 ? -0.57215 50.94123 120.31519 1.000 40.22391 161 ASN A C 1
ATOM 1311 O O . ASN A 1 161 ? 0.34852 50.77627 119.51046 1.000 39.93319 161 ASN A O 1
ATOM 1316 N N . LEU A 1 162 ? -0.97856 49.98588 121.15894 1.000 35.84274 162 LEU A N 1
ATOM 1317 C CA . LEU A 1 162 ? -0.33144 48.67679 121.14287 1.000 37.24132 162 LEU A CA 1
ATOM 1318 C C . LEU A 1 162 ? -0.47331 47.96218 119.80377 1.000 43.55368 162 LEU A C 1
ATOM 1319 O O . LEU A 1 162 ? 0.20680 46.95306 119.59141 1.000 46.88782 162 LEU A O 1
ATOM 1324 N N . LYS A 1 163 ? -1.35268 48.43018 118.91393 1.000 43.53458 163 LYS A N 1
ATOM 1325 C CA . LYS A 1 163 ? -1.50003 47.85559 117.58073 1.000 46.91770 163 LYS A CA 1
ATOM 1326 C C . LYS A 1 163 ? -1.05422 48.80274 116.48546 1.000 41.55709 163 LYS A C 1
ATOM 1327 O O . LYS A 1 163 ? -1.36848 48.55957 115.31856 1.000 45.93502 163 LYS A O 1
ATOM 1333 N N . GLY A 1 164 ? -0.34451 49.87524 116.83183 1.000 35.77680 164 GLY A N 1
ATOM 1334 C CA . GLY A 1 164 ? 0.09403 50.86303 115.86846 1.000 40.56398 164 GLY A CA 1
ATOM 1335 C C . GLY A 1 164 ? 1.43208 50.52682 115.22929 1.000 41.38094 164 GLY A C 1
ATOM 1336 O O . GLY A 1 164 ? 2.01319 49.45558 115.43193 1.000 38.15843 164 GLY A O 1
ATOM 1337 N N . LYS A 1 165 ? 1.92087 51.48164 114.43140 1.000 41.29602 165 LYS A N 1
ATOM 1338 C CA . LYS A 1 165 ? 3.11633 51.23315 113.62938 1.000 43.24160 165 LYS A CA 1
ATOM 1339 C C . LYS A 1 165 ? 4.36189 51.12361 114.50871 1.000 43.40968 165 LYS A C 1
ATOM 1340 O O . LYS A 1 165 ? 5.19188 50.23884 114.29073 1.000 40.70967 165 LYS A O 1
ATOM 1346 N N . LEU A 1 166 ? 4.51268 52.01943 115.49746 1.000 44.53544 166 LEU A N 1
ATOM 1347 C CA . LEU A 1 166 ? 5.70269 52.02902 116.35457 1.000 41.58135 166 LEU A CA 1
ATOM 1348 C C . LEU A 1 166 ? 5.95812 50.66024 116.97678 1.000 40.55614 166 LEU A C 1
ATOM 1349 O O . LEU A 1 166 ? 7.05469 50.08129 116.84335 1.000 43.29889 166 LEU A O 1
ATOM 1354 N N . VAL A 1 167 ? 4.93257 50.11334 117.63001 1.000 38.05797 167 VAL A N 1
ATOM 1355 C CA . VAL A 1 167 ? 5.07402 48.82890 118.29715 1.000 39.51305 167 VAL A CA 1
ATOM 1356 C C . VAL A 1 167 ? 5.43202 47.74969 117.29700 1.000 45.91164 167 VAL A C 1
ATOM 1357 O O . VAL A 1 167 ? 6.31534 46.91548 117.55123 1.000 45.13592 167 VAL A O 1
ATOM 1361 N N A ASN A 1 168 ? 4.76660 47.75719 116.14189 0.500 44.24624 168 ASN A N 1
ATOM 1362 N N B ASN A 1 168 ? 4.75591 47.72571 116.14056 0.500 44.19827 168 ASN A N 1
ATOM 1363 C CA A ASN A 1 168 ? 4.99406 46.71181 115.15731 0.500 43.86278 168 ASN A CA 1
ATOM 1364 C CA B ASN A 1 168 ? 5.05803 46.65968 115.18911 0.500 43.84700 168 ASN A CA 1
ATOM 1365 C C A ASN A 1 168 ? 6.38782 46.82063 114.54397 0.500 43.73604 168 ASN A C 1
ATOM 1366 C C B ASN A 1 168 ? 6.44822 46.80837 114.60350 0.500 43.74709 168 ASN A C 1
ATOM 1367 O O A ASN A 1 168 ? 6.99139 45.79698 114.22343 0.500 45.22154 168 ASN A O 1
ATOM 1368 O O B ASN A 1 168 ? 7.08050 45.80445 114.28762 0.500 45.25933 168 ASN A O 1
ATOM 1377 N N . ASP A 1 169 ? 6.93625 48.03645 114.43482 1.000 44.29263 169 ASP A N 1
ATOM 1378 C CA . ASP A 1 169 ? 8.32056 48.21782 113.98633 1.000 46.62697 169 ASP A CA 1
ATOM 1379 C C . ASP A 1 169 ? 9.29925 47.54097 114.94006 1.000 48.38125 169 ASP A C 1
ATOM 1380 O O . ASP A 1 169 ? 10.20654 46.80765 114.51070 1.000 49.36226 169 ASP A O 1
ATOM 1385 N N . PHE A 1 170 ? 9.11362 47.76204 116.25063 1.000 42.50222 170 PHE A N 1
ATOM 1386 C CA . PHE A 1 170 ? 9.98968 47.09855 117.22346 1.000 43.65988 170 PHE A CA 1
ATOM 1387 C C . PHE A 1 170 ? 9.80893 45.57664 117.19373 1.000 44.08181 170 PHE A C 1
ATOM 1388 O O . PHE A 1 170 ? 10.79318 44.82274 117.21280 1.000 47.58587 170 PHE A O 1
ATOM 1396 N N . VAL A 1 171 ? 8.55650 45.10174 117.16127 1.000 42.98986 171 VAL A N 1
ATOM 1397 C CA . VAL A 1 171 ? 8.31098 43.65716 117.20344 1.000 42.47040 171 VAL A CA 1
ATOM 1398 C C . VAL A 1 171 ? 8.89570 42.98009 115.96886 1.000 45.47480 171 VAL A C 1
ATOM 1399 O O . VAL A 1 171 ? 9.46499 41.88397 116.04405 1.000 44.26067 171 VAL A O 1
ATOM 1403 N N . GLU A 1 172 ? 8.75236 43.62538 114.81542 1.000 41.05221 172 GLU A N 1
ATOM 1404 C CA . GLU A 1 172 ? 9.30515 43.14500 113.56253 1.000 46.26794 172 GLU A CA 1
ATOM 1405 C C . GLU A 1 172 ? 10.81837 43.01058 113.65962 1.000 49.71161 172 GLU A C 1
ATOM 1406 O O . GLU A 1 172 ? 11.38854 41.99518 113.25041 1.000 45.97442 172 GLU A O 1
ATOM 1412 N N . PHE A 1 173 ? 11.48701 44.04539 114.18994 1.000 50.38055 173 PHE A N 1
ATOM 1413 C CA . PHE A 1 173 ? 12.93139 43.97306 114.40667 1.000 42.50628 173 PHE A CA 1
ATOM 1414 C C . PHE A 1 173 ? 13.30339 42.79419 115.30994 1.000 43.00384 173 PHE A C 1
ATOM 1415 O O . PHE A 1 173 ? 14.23712 42.03819 115.01150 1.000 45.61579 173 PHE A O 1
ATOM 1423 N N . ILE A 1 174 ? 12.56777 42.60135 116.40289 1.000 44.31613 174 ILE A N 1
ATOM 1424 C CA . ILE A 1 174 ? 12.87572 41.49406 117.30918 1.000 43.55637 174 ILE A CA 1
ATOM 1425 C C . ILE A 1 174 ? 12.72398 40.15980 116.59280 1.000 46.10503 174 ILE A C 1
ATOM 1426 O O . ILE A 1 174 ? 13.51077 39.22669 116.80163 1.000 48.81163 174 ILE A O 1
ATOM 1431 N N . LYS A 1 175 ? 11.69160 40.03795 115.75727 1.000 49.55354 175 LYS A N 1
ATOM 1432 C CA . LYS A 1 175 ? 11.45863 38.78386 115.04650 1.000 47.79854 175 LYS A CA 1
ATOM 1433 C C . LYS A 1 175 ? 12.51843 38.55933 113.97659 1.000 43.92818 175 LYS A C 1
ATOM 1434 O O . LYS A 1 175 ? 13.02234 37.44450 113.82018 1.000 48.62888 175 LYS A O 1
ATOM 1440 N N . GLU A 1 176 ? 12.89543 39.61637 113.26217 1.000 39.86643 176 GLU A N 1
ATOM 1441 C CA . GLU A 1 176 ? 13.85966 39.49578 112.17486 1.000 47.02806 176 GLU A CA 1
ATOM 1442 C C . GLU A 1 176 ? 15.25599 39.16598 112.69824 1.000 53.86421 176 GLU A C 1
ATOM 1443 O O . GLU A 1 176 ? 15.98280 38.37962 112.07964 1.000 57.14666 176 GLU A O 1
ATOM 1446 N N . THR A 1 177 ? 15.65799 39.75796 113.83084 1.000 50.85213 177 THR A N 1
ATOM 1447 C CA . THR A 1 177 ? 16.97800 39.45199 114.38631 1.000 42.72058 177 THR A CA 1
ATOM 1448 C C . THR A 1 177 ? 16.96353 38.17949 115.22211 1.000 46.75512 177 THR A C 1
ATOM 1449 O O . THR A 1 177 ? 17.98867 37.49869 115.33246 1.000 45.52638 177 THR A O 1
ATOM 1453 N N . GLY A 1 178 ? 15.82809 37.84420 115.82230 1.000 46.12363 178 GLY A N 1
ATOM 1454 C CA . GLY A 1 178 ? 15.81244 36.76887 116.78557 1.000 44.25746 178 GLY A CA 1
ATOM 1455 C C . GLY A 1 178 ? 16.39153 37.12505 118.13580 1.000 45.82867 178 GLY A C 1
ATOM 1456 O O . GLY A 1 178 ? 16.58029 36.22445 118.96201 1.000 46.67158 178 GLY A O 1
ATOM 1457 N N . THR A 1 179 ? 16.66560 38.40622 118.39542 1.000 41.10942 179 THR A N 1
ATOM 1458 C CA . THR A 1 179 ? 17.34814 38.78370 119.62636 1.000 45.35552 179 THR A CA 1
ATOM 1459 C C . THR A 1 179 ? 16.47253 38.54270 120.85133 1.000 46.14818 179 THR A C 1
ATOM 1460 O O . THR A 1 179 ? 15.25575 38.73471 120.82226 1.000 48.77012 179 THR A O 1
ATOM 1464 N N . LYS A 1 180 ? 17.10562 38.11026 121.93558 1.000 48.27301 180 LYS A N 1
ATOM 1465 C CA . LYS A 1 180 ? 16.45367 38.01990 123.23034 1.000 48.95342 180 LYS A CA 1
ATOM 1466 C C . LYS A 1 180 ? 16.83795 39.17910 124.14075 1.000 44.63459 180 LYS A C 1
ATOM 1467 O O . LYS A 1 180 ? 16.57638 39.12566 125.34503 1.000 48.30786 180 LYS A O 1
ATOM 1473 N N . ASN A 1 181 ? 17.43307 40.23761 123.58435 1.000 41.54938 181 ASN A N 1
ATOM 1474 C CA . ASN A 1 181 ? 17.98876 41.32441 124.38049 1.000 42.16098 181 ASN A CA 1
ATOM 1475 C C . ASN A 1 181 ? 17.52149 42.68299 123.89437 1.000 43.82612 181 ASN A C 1
ATOM 1476 O O . ASN A 1 181 ? 18.16525 43.69410 124.19255 1.000 39.93019 181 ASN A O 1
ATOM 1481 N N . PHE A 1 182 ? 16.42475 42.71688 123.14045 1.000 42.92592 182 PHE A N 1
ATOM 1482 C CA . PHE A 1 182 ? 15.72306 43.94461 122.80054 1.000 39.56602 182 PHE A CA 1
ATOM 1483 C C . PHE A 1 182 ? 14.24326 43.64114 122.94117 1.000 42.80549 182 PHE A C 1
ATOM 1484 O O . PHE A 1 182 ? 13.78021 42.59310 122.48166 1.000 43.02702 182 PHE A O 1
ATOM 1492 N N . GLY A 1 183 ? 13.51986 44.53207 123.58906 1.000 40.41607 183 GLY A N 1
ATOM 1493 C CA . GLY A 1 183 ? 12.14071 44.27610 123.92673 1.000 36.31976 183 GLY A CA 1
ATOM 1494 C C . GLY A 1 183 ? 11.40739 45.56658 124.18015 1.000 42.81892 183 GLY A C 1
ATOM 1495 O O . GLY A 1 183 ? 11.80864 46.63269 123.70739 1.000 41.74091 183 GLY A O 1
ATOM 1496 N N . LEU A 1 184 ? 10.33534 45.47076 124.96718 1.000 38.69945 184 LEU A N 1
ATOM 1497 C CA . LEU A 1 184 ? 9.41094 46.58030 125.14185 1.000 38.19235 184 LEU A CA 1
ATOM 1498 C C . LEU A 1 184 ? 9.18598 46.88457 126.61236 1.000 38.27929 184 LEU A C 1
ATOM 1499 O O . LEU A 1 184 ? 9.11831 45.97295 127.45131 1.000 39.26701 184 LEU A O 1
ATOM 1504 N N . ASN A 1 185 ? 9.03663 48.17286 126.90532 1.000 36.33846 185 ASN A N 1
ATOM 1505 C CA . ASN A 1 185 ? 8.48511 48.64319 128.16544 1.000 38.03659 185 ASN A CA 1
ATOM 1506 C C . ASN A 1 185 ? 7.12666 49.25816 127.85044 1.000 39.63528 185 ASN A C 1
ATOM 1507 O O . ASN A 1 185 ? 7.05470 50.23072 127.09322 1.000 35.88013 185 ASN A O 1
ATOM 1512 N N . ILE A 1 186 ? 6.06520 48.71385 128.44322 1.000 35.45703 186 ILE A N 1
ATOM 1513 C CA . ILE A 1 186 ? 4.70677 49.21836 128.24706 1.000 37.06700 186 ILE A CA 1
ATOM 1514 C C . ILE A 1 186 ? 4.35805 50.14968 129.40182 1.000 35.40897 186 ILE A C 1
ATOM 1515 O O . ILE A 1 186 ? 4.26222 49.71692 130.55458 1.000 36.54558 186 ILE A O 1
ATOM 1520 N N . ASP A 1 187 ? 4.15905 51.42979 129.11324 1.000 32.56729 187 ASP A N 1
ATOM 1521 C CA . ASP A 1 187 ? 3.67147 52.36982 130.11029 1.000 35.84572 187 ASP A CA 1
ATOM 1522 C C . ASP A 1 187 ? 2.13969 52.32968 130.14871 1.000 41.89370 187 ASP A C 1
ATOM 1523 O O . ASP A 1 187 ? 1.48700 52.41765 129.10433 1.000 41.43869 187 ASP A O 1
ATOM 1528 N N . PHE A 1 188 ? 1.56899 52.20654 131.35262 1.000 41.30868 188 PHE A N 1
ATOM 1529 C CA . PHE A 1 188 ? 0.14280 51.90204 131.50868 1.000 41.41232 188 PHE A CA 1
ATOM 1530 C C . PHE A 1 188 ? -0.78582 53.02660 131.04780 1.000 42.49625 188 PHE A C 1
ATOM 1531 O O . PHE A 1 188 ? -2.00336 52.81148 131.00539 1.000 42.40955 188 PHE A O 1
ATOM 1539 N N . SER A 1 189 ? -0.25661 54.20329 130.69539 1.000 37.52280 189 SER A N 1
ATOM 1540 C CA . SER A 1 189 ? -1.07722 55.22958 130.06265 1.000 37.92503 189 SER A CA 1
ATOM 1541 C C . SER A 1 189 ? -1.78019 54.73000 128.80090 1.000 42.79217 189 SER A C 1
ATOM 1542 O O . SER A 1 189 ? -2.73991 55.36688 128.35079 1.000 38.87375 189 SER A O 1
ATOM 1545 N N . VAL A 1 190 ? -1.31447 53.62780 128.20309 1.000 36.98974 190 VAL A N 1
ATOM 1546 C CA . VAL A 1 190 ? -1.97209 53.09589 127.01749 1.000 42.78879 190 VAL A CA 1
ATOM 1547 C C . VAL A 1 190 ? -3.31359 52.45559 127.33309 1.000 46.21217 190 VAL A C 1
ATOM 1548 O O . VAL A 1 190 ? -4.04955 52.09829 126.40241 1.000 46.59648 190 VAL A O 1
ATOM 1552 N N . PHE A 1 191 ? -3.64449 52.28567 128.61184 1.000 40.02790 191 PHE A N 1
ATOM 1553 C CA . PHE A 1 191 ? -4.91307 51.70002 129.01340 1.000 40.65358 191 PHE A CA 1
ATOM 1554 C C . PHE A 1 191 ? -5.85300 52.70987 129.64454 1.000 38.53602 191 PHE A C 1
ATOM 1555 O O . PHE A 1 191 ? -6.91714 52.31938 130.12492 1.000 44.44059 191 PHE A O 1
ATOM 1563 N N . ARG A 1 192 ? -5.49172 53.98376 129.67945 1.000 37.63567 192 ARG A N 1
ATOM 1564 C CA . ARG A 1 192 ? -6.27081 54.94849 130.44444 1.000 43.04836 192 ARG A CA 1
ATOM 1565 C C . ARG A 1 192 ? -7.60407 55.23377 129.75596 1.000 46.82810 192 ARG A C 1
ATOM 1566 O O . ARG A 1 192 ? -7.63080 55.66646 128.60102 1.000 45.15436 192 ARG A O 1
ATOM 1574 N N . THR A 1 193 ? -8.70808 55.02119 130.47760 1.000 47.11819 193 THR A N 1
ATOM 1575 C CA . THR A 1 193 ? -10.05432 55.22683 129.94602 1.000 44.34112 193 THR A CA 1
ATOM 1576 C C . THR A 1 193 ? -10.72128 56.49778 130.44996 1.000 42.18044 193 THR A C 1
ATOM 1577 O O . THR A 1 193 ? -11.47894 57.11890 129.70844 1.000 50.82805 193 THR A O 1
ATOM 1581 N N . SER A 1 194 ? -10.44155 56.92852 131.66451 1.000 43.83207 194 SER A N 1
ATOM 1582 C CA . SER A 1 194 ? -11.11723 58.07875 132.24555 1.000 45.74064 194 SER A CA 1
ATOM 1583 C C . SER A 1 194 ? -10.24325 59.33452 132.20714 1.000 45.99044 194 SER A C 1
ATOM 1584 O O . SER A 1 194 ? -9.04796 59.29399 132.51933 1.000 46.69760 194 SER A O 1
ATOM 1587 N N . PHE A 1 195 ? -10.85431 60.45532 131.82986 1.000 46.99340 195 PHE A N 1
ATOM 1588 C CA . PHE A 1 195 ? -10.19238 61.75192 131.80695 1.000 46.38339 195 PHE A CA 1
ATOM 1589 C C . PHE A 1 195 ? -11.13810 62.79110 132.39026 1.000 51.75078 195 PHE A C 1
ATOM 1590 O O . PHE A 1 195 ? -12.35274 62.59114 132.43671 1.000 60.07985 195 PHE A O 1
ATOM 1598 N N . ALA A 1 196 ? -10.57165 63.91304 132.82355 1.000 53.58467 196 ALA A N 1
ATOM 1599 C CA . ALA A 1 196 ? -11.37724 64.97257 133.41215 1.000 53.77543 196 ALA A CA 1
ATOM 1600 C C . ALA A 1 196 ? -12.19882 65.68144 132.34168 1.000 63.30491 196 ALA A C 1
ATOM 1601 O O . ALA A 1 196 ? -11.81961 65.73222 131.16662 1.000 64.00700 196 ALA A O 1
ATOM 1603 N N . GLU A 1 197 ? -13.34380 66.22319 132.76157 1.000 68.66891 197 GLU A N 1
ATOM 1604 C CA . GLU A 1 197 ? -14.19981 66.97456 131.85105 1.000 69.15364 197 GLU A CA 1
ATOM 1605 C C . GLU A 1 197 ? -13.45246 68.20350 131.35319 1.000 67.04130 197 GLU A C 1
ATOM 1606 O O . GLU A 1 197 ? -12.88824 68.96525 132.14556 1.000 65.61617 197 GLU A O 1
ATOM 1608 N N . GLY A 1 198 ? -13.42044 68.37435 130.03270 1.000 63.84263 198 GLY A N 1
ATOM 1609 C CA . GLY A 1 198 ? -12.65920 69.44815 129.43149 1.000 59.24147 198 GLY A CA 1
ATOM 1610 C C . GLY A 1 198 ? -11.15877 69.24338 129.37814 1.000 67.07425 198 GLY A C 1
ATOM 1611 O O . GLY A 1 198 ? -10.43265 70.20017 129.07953 1.000 65.77915 198 GLY A O 1
ATOM 1612 N N . GLU A 1 199 ? -10.66029 68.03928 129.66079 1.000 61.21297 199 GLU A N 1
ATOM 1613 C CA . GLU A 1 199 ? -9.23424 67.76338 129.53854 1.000 63.63504 199 GLU A CA 1
ATOM 1614 C C . GLU A 1 199 ? -8.92222 67.32673 128.11404 1.000 58.87392 199 GLU A C 1
ATOM 1615 O O . GLU A 1 199 ? -9.54633 66.39231 127.59831 1.000 56.49623 199 GLU A O 1
ATOM 1621 N N . TRP A 1 200 ? -7.95410 67.99567 127.48659 1.000 57.82790 200 TRP A N 1
ATOM 1622 C CA . TRP A 1 200 ? -7.61540 67.69188 126.10031 1.000 57.10814 200 TRP A CA 1
ATOM 1623 C C . TRP A 1 200 ? -7.01019 66.29929 125.98660 1.000 54.82658 200 TRP A C 1
ATOM 1624 O O . TRP A 1 200 ? -6.09823 65.94134 126.73854 1.000 56.01878 200 TRP A O 1
ATOM 1635 N N . VAL A 1 201 ? -7.52892 65.50978 125.04900 1.000 52.10869 201 VAL A N 1
ATOM 1636 C CA . VAL A 1 201 ? -6.98497 64.19794 124.73252 1.000 49.49440 201 VAL A CA 1
ATOM 1637 C C . VAL A 1 201 ? -6.59200 64.17997 123.26298 1.000 51.17789 201 VAL A C 1
ATOM 1638 O O . VAL A 1 201 ? -7.33206 64.67122 122.40681 1.000 51.08777 201 VAL A O 1
ATOM 1642 N N . ASP A 1 202 ? -5.42499 63.62611 122.97880 1.000 49.90839 202 ASP A N 1
ATOM 1643 C CA . ASP A 1 202 ? -4.95282 63.49585 121.61387 1.000 45.20228 202 ASP A CA 1
ATOM 1644 C C . ASP A 1 202 ? -5.96260 62.71892 120.77536 1.000 45.57995 202 ASP A C 1
ATOM 1645 O O . ASP A 1 202 ? -6.25565 61.55204 121.09959 1.000 41.81758 202 ASP A O 1
ATOM 1650 N N . PRO A 1 203 ? -6.50795 63.31410 119.67682 1.000 42.89635 203 PRO A N 1
ATOM 1651 C CA . PRO A 1 203 ? -7.43674 62.56832 118.80493 1.000 39.51184 203 PRO A CA 1
ATOM 1652 C C . PRO A 1 203 ? -6.84302 61.26756 118.28689 1.000 39.07176 203 PRO A C 1
ATOM 1653 O O . PRO A 1 203 ? -7.58269 60.34304 117.95240 1.000 41.44907 203 PRO A O 1
ATOM 1657 N N . ASN A 1 204 ? -5.51341 61.16810 118.22622 1.000 43.44131 204 ASN A N 1
ATOM 1658 C CA . ASN A 1 204 ? -4.87722 59.94354 117.74978 1.000 40.04255 204 ASN A CA 1
ATOM 1659 C C . ASN A 1 204 ? -4.88523 58.82584 118.77529 1.000 41.94050 204 ASN A C 1
ATOM 1660 O O . ASN A 1 204 ? -4.62289 57.67266 118.40955 1.000 42.31826 204 ASN A O 1
ATOM 1665 N N . TYR A 1 205 ? -5.18263 59.13575 120.03592 1.000 38.78557 205 TYR A N 1
ATOM 1666 C CA . TYR A 1 205 ? -5.15773 58.15237 121.10821 1.000 41.45230 205 TYR A CA 1
ATOM 1667 C C . TYR A 1 205 ? -6.47666 57.39454 121.20294 1.000 38.42742 205 TYR A C 1
ATOM 1668 O O . TYR A 1 205 ? -7.55026 58.00020 121.22014 1.000 42.12081 205 TYR A O 1
ATOM 1677 N N . THR A 1 206 ? -6.39031 56.07952 121.34120 1.000 40.45099 206 THR A N 1
ATOM 1678 C CA . THR A 1 206 ? -7.54080 55.25558 121.66802 1.000 40.34740 206 THR A CA 1
ATOM 1679 C C . THR A 1 206 ? -7.10069 54.27298 122.74512 1.000 45.61902 206 THR A C 1
ATOM 1680 O O . THR A 1 206 ? -6.08949 53.57376 122.55860 1.000 46.83034 206 THR A O 1
ATOM 1684 N N . PRO A 1 207 ? -7.81629 54.17745 123.86724 1.000 47.13512 207 PRO A N 1
ATOM 1685 C CA . PRO A 1 207 ? -7.40596 53.23475 124.91324 1.000 41.36899 207 PRO A CA 1
ATOM 1686 C C . PRO A 1 207 ? -7.29238 51.82907 124.35029 1.000 45.23973 207 PRO A C 1
ATOM 1687 O O . PRO A 1 207 ? -8.07906 51.41683 123.49653 1.000 46.59059 207 PRO A O 1
ATOM 1691 N N . ASN A 1 208 ? -6.27684 51.10988 124.80221 1.000 43.57688 208 ASN A N 1
ATOM 1692 C CA . ASN A 1 208 ? -6.16597 49.68852 124.52135 1.000 46.21277 208 ASN A CA 1
ATOM 1693 C C . ASN A 1 208 ? -6.91963 48.90199 125.58578 1.000 47.58640 208 ASN A C 1
ATOM 1694 O O . ASN A 1 208 ? -7.05788 49.33802 126.73080 1.000 46.33226 208 ASN A O 1
ATOM 1699 N N . LYS A 1 209 ? -7.41014 47.76301 125.20351 1.000 48.59931 209 LYS A N 1
ATOM 1700 C CA . LYS A 1 209 ? -7.97591 46.90574 126.22263 1.000 51.19147 209 LYS A CA 1
ATOM 1701 C C . LYS A 1 209 ? -6.85060 46.10898 126.87657 1.000 48.83552 209 LYS A C 1
ATOM 1702 O O . LYS A 1 209 ? -5.83612 45.83035 126.23649 1.000 55.32157 209 LYS A O 1
ATOM 1706 N N . PRO A 1 210 ? -6.98826 45.75700 128.15473 1.000 50.15137 210 PRO A N 1
ATOM 1707 C CA . PRO A 1 210 ? -5.94595 44.93782 128.80056 1.000 49.77292 210 PRO A CA 1
ATOM 1708 C C . PRO A 1 210 ? -5.49348 43.74404 127.97479 1.000 52.90398 210 PRO A C 1
ATOM 1709 O O . PRO A 1 210 ? -4.28374 43.48959 127.86761 1.000 55.61068 210 PRO A O 1
ATOM 1713 N N . GLU A 1 211 ? -6.42553 43.02557 127.34892 1.000 48.43599 211 GLU A N 1
ATOM 1714 C CA . GLU A 1 211 ? -6.03640 41.85496 126.57084 1.000 52.84475 211 GLU A CA 1
ATOM 1715 C C . GLU A 1 211 ? -5.16240 42.22139 125.37622 1.000 49.23566 211 GLU A C 1
ATOM 1716 O O . GLU A 1 211 ? -4.47818 41.34792 124.83038 1.000 48.86996 211 GLU A O 1
ATOM 1722 N N . ASP A 1 212 ? -5.16158 43.49114 124.96006 1.000 43.94857 212 ASP A N 1
ATOM 1723 C CA . ASP A 1 212 ? -4.29381 43.89170 123.85914 1.000 49.03712 212 ASP A CA 1
ATOM 1724 C C . ASP A 1 212 ? -2.82553 43.64635 124.17729 1.000 52.81427 212 ASP A C 1
ATOM 1725 O O . ASP A 1 212 ? -2.01913 43.50796 123.25091 1.000 48.41507 212 ASP A O 1
ATOM 1730 N N . ILE A 1 213 ? -2.46186 43.57339 125.46385 1.000 52.99202 213 ILE A N 1
ATOM 1731 C CA . ILE A 1 213 ? -1.06312 43.34017 125.79445 1.000 50.12823 213 ILE A CA 1
ATOM 1732 C C . ILE A 1 213 ? -0.66285 41.88823 125.59175 1.000 50.96878 213 ILE A C 1
ATOM 1733 O O . ILE A 1 213 ? 0.53522 41.60719 125.46057 1.000 49.05683 213 ILE A O 1
ATOM 1738 N N . ILE A 1 214 ? -1.62615 40.96011 125.52742 1.000 50.53520 214 ILE A N 1
ATOM 1739 C CA . ILE A 1 214 ? -1.28156 39.53718 125.58298 1.000 48.28945 214 ILE A CA 1
ATOM 1740 C C . ILE A 1 214 ? -0.31098 39.10845 124.48236 1.000 50.63470 214 ILE A C 1
ATOM 1741 O O . ILE A 1 214 ? 0.67253 38.42252 124.79582 1.000 52.23344 214 ILE A O 1
ATOM 1746 N N . PRO A 1 215 ? -0.51189 39.46543 123.20749 1.000 48.90742 215 PRO A N 1
ATOM 1747 C CA . PRO A 1 215 ? 0.44489 39.01087 122.17623 1.000 46.68403 215 PRO A CA 1
ATOM 1748 C C . PRO A 1 215 ? 1.81930 39.67511 122.25324 1.000 47.53248 215 PRO A C 1
ATOM 1749 O O . PRO A 1 215 ? 2.75455 39.19872 121.59478 1.000 49.02238 215 PRO A O 1
ATOM 1753 N N . LEU A 1 216 ? 1.97316 40.74907 123.02071 1.000 48.64826 216 LEU A N 1
ATOM 1754 C CA . LEU A 1 216 ? 3.25705 41.41826 123.17287 1.000 44.57388 216 LEU A CA 1
ATOM 1755 C C . LEU A 1 216 ? 4.04714 40.92281 124.37748 1.000 48.59841 216 LEU A C 1
ATOM 1756 O O . LEU A 1 216 ? 5.25285 41.19126 124.46213 1.000 49.78401 216 LEU A O 1
ATOM 1761 N N . LEU A 1 217 ? 3.39948 40.20061 125.29279 1.000 45.31154 217 LEU A N 1
ATOM 1762 C CA . LEU A 1 217 ? 4.05200 39.79477 126.53251 1.000 45.06135 217 LEU A CA 1
ATOM 1763 C C . LEU A 1 217 ? 5.34137 38.99589 126.35573 1.000 50.25668 217 LEU A C 1
ATOM 1764 O O . LEU A 1 217 ? 6.20138 39.09755 127.24739 1.000 49.76124 217 LEU A O 1
ATOM 1769 N N . PRO A 1 218 ? 5.54751 38.19981 125.29742 1.000 52.37254 218 PRO A N 1
ATOM 1770 C CA . PRO A 1 218 ? 6.88206 37.59863 125.10587 1.000 50.68502 218 PRO A CA 1
ATOM 1771 C C . PRO A 1 218 ? 8.00470 38.62548 125.02886 1.000 50.17646 218 PRO A C 1
ATOM 1772 O O . PRO A 1 218 ? 9.15931 38.28049 125.30492 1.000 49.79896 218 PRO A O 1
ATOM 1776 N N . TYR A 1 219 ? 7.70443 39.87005 124.66551 1.000 45.87337 219 TYR A N 1
ATOM 1777 C CA . TYR A 1 219 ? 8.71702 40.88821 124.42896 1.000 49.88359 219 TYR A CA 1
ATOM 1778 C C . TYR A 1 219 ? 8.73041 41.99461 125.46874 1.000 46.34282 219 TYR A C 1
ATOM 1779 O O . TYR A 1 219 ? 9.52877 42.93208 125.33631 1.000 43.23883 219 TYR A O 1
ATOM 1788 N N . VAL A 1 220 ? 7.85589 41.93608 126.46971 1.000 43.42814 220 VAL A N 1
ATOM 1789 C CA . VAL A 1 220 ? 7.75026 42.99448 127.46474 1.000 43.95459 220 VAL A CA 1
ATOM 1790 C C . VAL A 1 220 ? 8.63262 42.61741 128.64221 1.000 43.36271 220 VAL A C 1
ATOM 1791 O O . VAL A 1 220 ? 8.38491 41.61279 129.31771 1.000 42.81451 220 VAL A O 1
ATOM 1795 N N . TYR A 1 221 ? 9.67008 43.41297 128.89206 1.000 40.96699 221 TYR A N 1
ATOM 1796 C CA . TYR A 1 221 ? 10.62182 43.03686 129.93235 1.000 42.55662 221 TYR A CA 1
ATOM 1797 C C . TYR A 1 221 ? 10.48356 43.85623 131.19852 1.000 39.34812 221 TYR A C 1
ATOM 1798 O O . TYR A 1 221 ? 11.01162 43.44912 132.23599 1.000 43.63726 221 TYR A O 1
ATOM 1807 N N . CYS A 1 222 ? 9.77072 44.97299 131.14582 1.000 39.66838 222 CYS A N 1
ATOM 1808 C CA . CYS A 1 222 ? 9.51829 45.80134 132.31240 1.000 40.80510 222 CYS A CA 1
ATOM 1809 C C . CYS A 1 222 ? 8.36956 46.73755 131.95739 1.000 38.75395 222 CYS A C 1
ATOM 1810 O O . CYS A 1 222 ? 8.15896 47.04258 130.78396 1.000 41.58099 222 CYS A O 1
ATOM 1813 N N . CYS A 1 223 ? 7.62096 47.18820 132.96604 1.000 38.13243 223 CYS A N 1
ATOM 1814 C CA . CYS A 1 223 ? 6.50377 48.09203 132.71214 1.000 40.91790 223 CYS A CA 1
ATOM 1815 C C . CYS A 1 223 ? 6.53840 49.27743 133.65705 1.000 39.72151 223 CYS A C 1
ATOM 1816 O O . CYS A 1 223 ? 6.86894 49.13590 134.84041 1.000 37.36180 223 CYS A O 1
ATOM 1819 N N . HIS A 1 224 ? 6.17017 50.43764 133.12413 1.000 33.66291 224 HIS A N 1
ATOM 1820 C CA . HIS A 1 224 ? 5.86327 51.59909 133.94109 1.000 34.90976 224 HIS A CA 1
ATOM 1821 C C . HIS A 1 224 ? 4.41285 51.49634 134.40517 1.000 42.01357 224 HIS A C 1
ATOM 1822 O O . HIS A 1 224 ? 3.47910 51.62316 133.59968 1.000 39.43088 224 HIS A O 1
ATOM 1829 N N . ALA A 1 225 ? 4.22018 51.24572 135.69683 1.000 38.12725 225 ALA A N 1
ATOM 1830 C CA . ALA A 1 225 ? 2.91234 51.34339 136.32417 1.000 39.55363 225 ALA A CA 1
ATOM 1831 C C . ALA A 1 225 ? 2.56310 52.81740 136.47485 1.000 36.73269 225 ALA A C 1
ATOM 1832 O O . ALA A 1 225 ? 2.65226 53.37701 137.57066 1.000 36.53738 225 ALA A O 1
ATOM 1834 N N . LYS A 1 226 ? 2.24476 53.46956 135.35846 1.000 40.65201 226 LYS A N 1
ATOM 1835 C CA . LYS A 1 226 ? 1.78542 54.85191 135.39019 1.000 39.04298 226 LYS A CA 1
ATOM 1836 C C . LYS A 1 226 ? 0.44541 54.92698 136.11450 1.000 38.70150 226 LYS A C 1
ATOM 1837 O O . LYS A 1 226 ? -0.36323 53.99870 136.05407 1.000 37.51980 226 LYS A O 1
ATOM 1843 N N . PHE A 1 227 ? 0.22273 56.01148 136.84662 1.000 37.70397 227 PHE A N 1
ATOM 1844 C CA . PHE A 1 227 ? -1.06312 56.17578 137.50609 1.000 36.96591 227 PHE A CA 1
ATOM 1845 C C . PHE A 1 227 ? -1.32334 57.66068 137.64821 1.000 37.75806 227 PHE A C 1
ATOM 1846 O O . PHE A 1 227 ? -0.39108 58.45422 137.75410 1.000 41.82823 227 PHE A O 1
ATOM 1854 N N . ILE A 1 228 ? -2.59456 58.03453 137.58354 1.000 44.85544 228 ILE A N 1
ATOM 1855 C CA . ILE A 1 228 ? -3.01401 59.43103 137.55548 1.000 38.62061 228 ILE A CA 1
ATOM 1856 C C . ILE A 1 228 ? -3.59418 59.85668 138.89091 1.000 42.82331 228 ILE A C 1
ATOM 1857 O O . ILE A 1 228 ? -3.28055 60.93342 139.40039 1.000 41.60796 228 ILE A O 1
ATOM 1862 N N . HIS A 1 229 ? -4.47798 59.03471 139.45788 1.000 41.62228 229 HIS A N 1
ATOM 1863 C CA . HIS A 1 229 ? -5.19348 59.44621 140.65140 1.000 41.09923 229 HIS A CA 1
ATOM 1864 C C . HIS A 1 229 ? -5.51307 58.22207 141.49056 1.000 41.48886 229 HIS A C 1
ATOM 1865 O O . HIS A 1 229 ? -6.06226 57.23790 140.98474 1.000 44.68538 229 HIS A O 1
ATOM 1872 N N . MET A 1 230 ? -5.15395 58.30288 142.76872 1.000 39.45291 230 MET A N 1
ATOM 1873 C CA . MET A 1 230 ? -5.40681 57.27838 143.76865 1.000 43.41650 230 MET A CA 1
ATOM 1874 C C . MET A 1 230 ? -6.50661 57.81723 144.68340 1.000 47.41991 230 MET A C 1
ATOM 1875 O O . MET A 1 230 ? -6.34748 58.89223 145.28072 1.000 46.02252 230 MET A O 1
ATOM 1880 N N . SER A 1 231 ? -7.61656 57.09202 144.78646 1.000 44.50985 231 SER A N 1
ATOM 1881 C CA . SER A 1 231 ? -8.65360 57.47409 145.73488 1.000 48.74490 231 SER A CA 1
ATOM 1882 C C . SER A 1 231 ? -8.24191 57.08271 147.15186 1.000 52.70792 231 SER A C 1
ATOM 1883 O O . SER A 1 231 ? -7.30303 56.30525 147.36261 1.000 48.78497 231 SER A O 1
ATOM 1886 N N . ASP A 1 232 ? -8.98764 57.59619 148.13607 1.000 51.44520 232 ASP A N 1
ATOM 1887 C CA . ASP A 1 232 ? -8.73526 57.24165 149.52898 1.000 48.18751 232 ASP A CA 1
ATOM 1888 C C . ASP A 1 232 ? -9.20061 55.83544 149.89205 1.000 49.50749 232 ASP A C 1
ATOM 1889 O O . ASP A 1 232 ? -8.97232 55.40216 151.02662 1.000 50.40481 232 ASP A O 1
ATOM 1894 N N . ASP A 1 233 ? -9.84615 55.12061 148.97658 1.000 43.73361 233 ASP A N 1
ATOM 1895 C CA . ASP A 1 233 ? -9.98495 53.67374 149.07511 1.000 47.50988 233 ASP A CA 1
ATOM 1896 C C . ASP A 1 233 ? -8.79713 52.95012 148.46455 1.000 48.81884 233 ASP A C 1
ATOM 1897 O O . ASP A 1 233 ? -8.82787 51.71742 148.35438 1.000 47.60291 233 ASP A O 1
ATOM 1902 N N . PHE A 1 234 ? -7.77951 53.69715 148.02097 1.000 46.88691 234 PHE A N 1
ATOM 1903 C CA . PHE A 1 234 ? -6.58230 53.12053 147.41803 1.000 48.43488 234 PHE A CA 1
ATOM 1904 C C . PHE A 1 234 ? -6.94096 52.34614 146.15324 1.000 48.85609 234 PHE A C 1
ATOM 1905 O O . PHE A 1 234 ? -6.46378 51.23312 145.91170 1.000 44.20066 234 PHE A O 1
ATOM 1913 N N . LYS A 1 235 ? -7.80145 52.96314 145.34467 1.000 48.52042 235 LYS A N 1
ATOM 1914 C CA . LYS A 1 235 ? -8.13582 52.51124 144.00475 1.000 47.71255 235 LYS A CA 1
ATOM 1915 C C . LYS A 1 235 ? -7.64287 53.55551 143.01586 1.000 41.36579 235 LYS A C 1
ATOM 1916 O O . LYS A 1 235 ? -7.68803 54.75886 143.30174 1.000 42.58269 235 LYS A O 1
ATOM 1922 N N . GLU A 1 236 ? -7.15164 53.09630 141.86760 1.000 39.87714 236 GLU A N 1
ATOM 1923 C CA . GLU A 1 236 ? -6.76385 53.98853 140.78122 1.000 40.71512 236 GLU A CA 1
ATOM 1924 C C . GLU A 1 236 ? -7.96988 54.24192 139.88513 1.000 41.18309 236 GLU A C 1
ATOM 1925 O O . GLU A 1 236 ? -8.57812 53.29323 139.38245 1.000 40.98383 236 GLU A O 1
ATOM 1931 N N . THR A 1 237 ? -8.29443 55.51634 139.66280 1.000 34.81665 237 THR A N 1
ATOM 1932 C CA . THR A 1 237 ? -9.60160 55.89076 139.13615 1.000 43.24965 237 THR A CA 1
ATOM 1933 C C . THR A 1 237 ? -9.60389 56.24507 137.64534 1.000 49.82410 237 THR A C 1
ATOM 1934 O O . THR A 1 237 ? -10.60230 56.78648 137.15809 1.000 50.74452 237 THR A O 1
ATOM 1938 N N . THR A 1 238 ? -8.52179 55.96488 136.90912 1.000 44.85263 238 THR A N 1
ATOM 1939 C CA . THR A 1 238 ? -8.46185 56.28416 135.48465 1.000 39.28342 238 THR A CA 1
ATOM 1940 C C . THR A 1 238 ? -8.03987 55.12147 134.60158 1.000 39.23320 238 THR A C 1
ATOM 1941 O O . THR A 1 238 ? -8.25056 55.20061 133.38849 1.000 42.79733 238 THR A O 1
ATOM 1945 N N . ILE A 1 239 ? -7.47839 54.05154 135.15722 1.000 42.66138 239 ILE A N 1
ATOM 1946 C CA . ILE A 1 239 ? -6.91631 52.93174 134.40587 1.000 40.74719 239 ILE A CA 1
ATOM 1947 C C . ILE A 1 239 ? -7.45957 51.64349 135.00822 1.000 43.45953 239 ILE A C 1
ATOM 1948 O O . ILE A 1 239 ? -7.50239 51.52592 136.24030 1.000 45.36964 239 ILE A O 1
ATOM 1953 N N . PRO A 1 240 ? -7.85087 50.64506 134.20452 1.000 39.42210 240 PRO A N 1
ATOM 1954 C CA . PRO A 1 240 ? -8.39573 49.38353 134.76833 1.000 42.45584 240 PRO A CA 1
ATOM 1955 C C . PRO A 1 240 ? -7.32724 48.46377 135.35787 1.000 45.37470 240 PRO A C 1
ATOM 1956 O O . PRO A 1 240 ? -6.95699 47.41576 134.80497 1.000 44.23285 240 PRO A O 1
ATOM 1960 N N . TYR A 1 241 ? -6.85093 48.84513 136.54622 1.000 43.33990 241 TYR A N 1
ATOM 1961 C CA . TYR A 1 241 ? -5.66321 48.21833 137.12115 1.000 43.97437 241 TYR A CA 1
ATOM 1962 C C . TYR A 1 241 ? -5.89365 46.75071 137.45874 1.000 47.80563 241 TYR A C 1
ATOM 1963 O O . TYR A 1 241 ? -5.02840 45.90267 137.19232 1.000 47.42483 241 TYR A O 1
ATOM 1972 N N . GLU A 1 242 ? -7.02941 46.43511 138.08940 1.000 46.47445 242 GLU A N 1
ATOM 1973 C CA . GLU A 1 242 ? -7.33180 45.04121 138.40160 1.000 49.29698 242 GLU A CA 1
ATOM 1974 C C . GLU A 1 242 ? -7.21053 44.17306 137.15423 1.000 47.04847 242 GLU A C 1
ATOM 1975 O O . GLU A 1 242 ? -6.56609 43.11700 137.16789 1.000 48.13477 242 GLU A O 1
ATOM 1981 N N . GLU A 1 243 ? -7.79137 44.63257 136.04775 1.000 45.26655 243 GLU A N 1
ATOM 1982 C CA . GLU A 1 243 ? -7.83271 43.80532 134.84888 1.000 49.70157 243 GLU A CA 1
ATOM 1983 C C . GLU A 1 243 ? -6.46548 43.72592 134.17319 1.000 49.14093 243 GLU A C 1
ATOM 1984 O O . GLU A 1 243 ? -6.07764 42.65897 133.67830 1.000 50.85715 243 GLU A O 1
ATOM 1990 N N . VAL A 1 244 ? -5.71436 44.83301 134.14913 1.000 44.47224 244 VAL A N 1
ATOM 1991 C CA . VAL A 1 244 ? -4.36092 44.80164 133.58653 1.000 47.97640 244 VAL A CA 1
ATOM 1992 C C . VAL A 1 244 ? -3.47345 43.83363 134.36880 1.000 46.43616 244 VAL A C 1
ATOM 1993 O O . VAL A 1 244 ? -2.79581 42.96630 133.79368 1.000 44.19339 244 VAL A O 1
ATOM 1997 N N . VAL A 1 245 ? -3.46474 43.96615 135.69656 1.000 44.32440 245 VAL A N 1
ATOM 1998 C CA . VAL A 1 245 ? -2.60057 43.11132 136.50348 1.000 45.54600 245 VAL A CA 1
ATOM 1999 C C . VAL A 1 245 ? -3.02829 41.65419 136.38990 1.000 49.97146 245 VAL A C 1
ATOM 2000 O O . VAL A 1 245 ? -2.18136 40.75741 136.29185 1.000 48.58237 245 VAL A O 1
ATOM 2004 N N . LYS A 1 246 ? -4.34151 41.38579 136.41359 1.000 49.94089 246 LYS A N 1
ATOM 2005 C CA . LYS A 1 246 ? -4.80443 40.00764 136.29122 1.000 51.38616 246 LYS A CA 1
ATOM 2006 C C . LYS A 1 246 ? -4.43274 39.42526 134.93517 1.000 46.35082 246 LYS A C 1
ATOM 2007 O O . LYS A 1 246 ? -4.03040 38.26244 134.84273 1.000 47.11469 246 LYS A O 1
ATOM 2013 N N . THR A 1 247 ? -4.55212 40.22222 133.87214 1.000 41.98763 247 THR A N 1
ATOM 2014 C CA . THR A 1 247 ? -4.12783 39.77851 132.54916 1.000 48.30191 247 THR A CA 1
ATOM 2015 C C . THR A 1 247 ? -2.66135 39.37200 132.54665 1.000 51.74205 247 THR A C 1
ATOM 2016 O O . THR A 1 247 ? -2.29481 38.31173 132.01983 1.000 52.05921 247 THR A O 1
ATOM 2020 N N . MET A 1 248 ? -1.79939 40.21212 133.12064 1.000 47.97553 248 MET A N 1
ATOM 2021 C CA . MET A 1 248 ? -0.38035 39.87362 133.08368 1.000 51.57884 248 MET A CA 1
ATOM 2022 C C . MET A 1 248 ? -0.04227 38.71252 134.00464 1.000 48.06068 248 MET A C 1
ATOM 2023 O O . MET A 1 248 ? 0.79317 37.87467 133.65334 1.000 56.83091 248 MET A O 1
ATOM 2028 N N . GLU A 1 249 ? -0.67636 38.62344 135.16962 1.000 45.53154 249 GLU A N 1
ATOM 2029 C CA . GLU A 1 249 ? -0.51077 37.42738 135.99216 1.000 49.14504 249 GLU A CA 1
ATOM 2030 C C . GLU A 1 249 ? -0.87311 36.16616 135.21584 1.000 55.20670 249 GLU A C 1
ATOM 2031 O O . GLU A 1 249 ? -0.10075 35.20089 135.17078 1.000 54.09738 249 GLU A O 1
ATOM 2037 N N . ASP A 1 250 ? -2.05913 36.16181 134.59450 1.000 52.71486 250 ASP A N 1
ATOM 2038 C CA . ASP A 1 250 ? -2.59235 34.95000 133.98450 1.000 52.92689 250 ASP A CA 1
ATOM 2039 C C . ASP A 1 250 ? -1.84025 34.55780 132.72094 1.000 56.02811 250 ASP A C 1
ATOM 2040 O O . ASP A 1 250 ? -1.94088 33.40506 132.28863 1.000 53.72370 250 ASP A O 1
ATOM 2045 N N . ASN A 1 251 ? -1.07478 35.47184 132.12881 1.000 49.19562 251 ASN A N 1
ATOM 2046 C CA . ASN A 1 251 ? -0.35867 35.17731 130.89761 1.000 52.44326 251 ASN A CA 1
ATOM 2047 C C . ASN A 1 251 ? 1.16038 35.16125 131.07631 1.000 53.61209 251 ASN A C 1
ATOM 2048 O O . ASN A 1 251 ? 1.90089 35.47384 130.14240 1.000 51.41292 251 ASN A O 1
ATOM 2053 N N . GLY A 1 252 ? 1.63567 34.81689 132.27221 1.000 52.57984 252 GLY A N 1
ATOM 2054 C CA . GLY A 1 252 ? 3.03355 34.46681 132.46177 1.000 49.04833 252 GLY A CA 1
ATOM 2055 C C . GLY A 1 252 ? 4.03241 35.59491 132.62054 1.000 49.63980 252 GLY A C 1
ATOM 2056 O O . GLY A 1 252 ? 5.23211 35.35189 132.48167 1.000 52.32671 252 GLY A O 1
ATOM 2057 N N . TYR A 1 253 ? 3.59459 36.81582 132.91911 1.000 50.59482 253 TYR A N 1
ATOM 2058 C CA . TYR A 1 253 ? 4.53405 37.91807 133.07744 1.000 45.37234 253 TYR A CA 1
ATOM 2059 C C . TYR A 1 253 ? 5.31473 37.77016 134.38332 1.000 51.73980 253 TYR A C 1
ATOM 2060 O O . TYR A 1 253 ? 4.72677 37.59736 135.45734 1.000 49.35874 253 TYR A O 1
ATOM 2069 N N . GLU A 1 254 ? 6.64800 37.83813 134.28645 1.000 50.10499 254 GLU A N 1
ATOM 2070 C CA . GLU A 1 254 ? 7.53492 37.66865 135.43391 1.000 51.53678 254 GLU A CA 1
ATOM 2071 C C . GLU A 1 254 ? 8.29656 38.93418 135.80183 1.000 45.20423 254 GLU A C 1
ATOM 2072 O O . GLU A 1 254 ? 9.10071 38.90543 136.73184 1.000 47.99480 254 GLU A O 1
ATOM 2078 N N . GLY A 1 255 ? 8.07991 40.03107 135.10299 1.000 45.63272 255 GLY A N 1
ATOM 2079 C CA . GLY A 1 255 ? 8.82636 41.24717 135.32756 1.000 43.73085 255 GLY A CA 1
ATOM 2080 C C . GLY A 1 255 ? 8.21157 42.12655 136.39150 1.000 41.26126 255 GLY A C 1
ATOM 2081 O O . GLY A 1 255 ? 7.35517 41.70748 137.17551 1.000 42.11079 255 GLY A O 1
ATOM 2082 N N . TYR A 1 256 ? 8.64052 43.37965 136.39003 1.000 34.33766 256 TYR A N 1
ATOM 2083 C CA . TYR A 1 256 ? 8.23883 44.34703 137.38930 1.000 39.82026 256 TYR A CA 1
ATOM 2084 C C . TYR A 1 256 ? 7.23643 45.33734 136.81811 1.000 40.80712 256 TYR A C 1
ATOM 2085 O O . TYR A 1 256 ? 7.17376 45.58240 135.60733 1.000 37.95818 256 TYR A O 1
ATOM 2094 N N . LEU A 1 257 ? 6.46462 45.91729 137.73454 1.000 39.63895 257 LEU A N 1
ATOM 2095 C CA . LEU A 1 257 ? 5.57497 47.03904 137.47285 1.000 37.20781 257 LEU A CA 1
ATOM 2096 C C . LEU A 1 257 ? 6.06501 48.17001 138.36089 1.000 40.30309 257 LEU A C 1
ATOM 2097 O O . LEU A 1 257 ? 5.87576 48.12946 139.58508 1.000 39.18839 257 LEU A O 1
ATOM 2102 N N . LEU A 1 258 ? 6.69824 49.17417 137.75919 1.000 37.80476 258 LEU A N 1
ATOM 2103 C CA . LEU A 1 258 ? 7.37473 50.21473 138.51763 1.000 36.30835 258 LEU A CA 1
ATOM 2104 C C . LEU A 1 258 ? 6.50236 51.45886 138.52621 1.000 37.83828 258 LEU A C 1
ATOM 2105 O O . LEU A 1 258 ? 6.23957 52.03121 137.46828 1.000 37.44841 258 LEU A O 1
ATOM 2110 N N . SER A 1 259 ? 6.04494 51.86017 139.71309 1.000 35.37884 259 SER A N 1
ATOM 2111 C CA . SER A 1 259 ? 5.18950 53.03189 139.84287 1.000 33.00495 259 SER A CA 1
ATOM 2112 C C . SER A 1 259 ? 5.83931 54.22788 139.17841 1.000 39.20643 259 SER A C 1
ATOM 2113 O O . SER A 1 259 ? 7.01477 54.52969 139.42821 1.000 34.43904 259 SER A O 1
ATOM 2116 N N . GLU A 1 260 ? 5.06589 54.93131 138.35110 1.000 38.98838 260 GLU A N 1
ATOM 2117 C CA . GLU A 1 260 ? 5.53995 56.18403 137.77438 1.000 38.82708 260 GLU A CA 1
ATOM 2118 C C . GLU A 1 260 ? 4.45702 57.24404 137.89249 1.000 37.43310 260 GLU A C 1
ATOM 2119 O O . GLU A 1 260 ? 3.37600 57.10580 137.31125 1.000 39.58882 260 GLU A O 1
ATOM 2125 N N . TYR A 1 261 ? 4.75277 58.30318 138.63186 1.000 36.27626 261 TYR A N 1
ATOM 2126 C CA . TYR A 1 261 ? 3.84349 59.42596 138.78843 1.000 40.33170 261 TYR A CA 1
ATOM 2127 C C . TYR A 1 261 ? 4.43334 60.65610 138.10625 1.000 36.81674 261 TYR A C 1
ATOM 2128 O O . TYR A 1 261 ? 5.59300 61.00851 138.34665 1.000 37.10682 261 TYR A O 1
ATOM 2137 N N . GLU A 1 262 ? 3.63066 61.32278 137.27214 1.000 38.36655 262 GLU A N 1
ATOM 2138 C CA . GLU A 1 262 ? 4.12489 62.47381 136.52426 1.000 41.90702 262 GLU A CA 1
ATOM 2139 C C . GLU A 1 262 ? 3.21008 63.68982 136.62618 1.000 43.77645 262 GLU A C 1
ATOM 2140 O O . GLU A 1 262 ? 3.34839 64.61773 135.82458 1.000 41.90224 262 GLU A O 1
ATOM 2146 N N . GLY A 1 263 ? 2.30205 63.72704 137.60092 1.000 42.91940 263 GLY A N 1
ATOM 2147 C CA . GLY A 1 263 ? 1.37840 64.84354 137.68814 1.000 37.71796 263 GLY A CA 1
ATOM 2148 C C . GLY A 1 263 ? 2.09732 66.15010 137.95627 1.000 40.65335 263 GLY A C 1
ATOM 2149 O O . GLY A 1 263 ? 3.09637 66.19050 138.66742 1.000 43.17397 263 GLY A O 1
ATOM 2150 N N . ALA A 1 264 ? 1.58010 67.23964 137.37398 1.000 35.56462 264 ALA A N 1
ATOM 2151 C CA . ALA A 1 264 ? 2.19260 68.54656 137.60820 1.000 36.08165 264 ALA A CA 1
ATOM 2152 C C . ALA A 1 264 ? 2.20176 68.92524 139.08027 1.000 35.25502 264 ALA A C 1
ATOM 2153 O O . ALA A 1 264 ? 3.03587 69.74481 139.49995 1.000 38.62812 264 ALA A O 1
ATOM 2155 N N . ASP A 1 265 ? 1.31156 68.33979 139.88481 1.000 34.87210 265 ASP A N 1
ATOM 2156 C CA . ASP A 1 265 ? 1.29079 68.72774 141.28949 1.000 39.32224 265 ASP A CA 1
ATOM 2157 C C . ASP A 1 265 ? 2.51063 68.22767 142.06468 1.000 40.61907 265 ASP A C 1
ATOM 2158 O O . ASP A 1 265 ? 2.74682 68.72780 143.17020 1.000 36.93899 265 ASP A O 1
ATOM 2163 N N . LYS A 1 266 ? 3.31029 67.30036 141.50580 1.000 38.54975 266 LYS A N 1
ATOM 2164 C CA . LYS A 1 266 ? 4.61573 67.00449 142.10155 1.000 36.14686 266 LYS A CA 1
ATOM 2165 C C . LYS A 1 266 ? 5.37809 68.27897 142.42441 1.000 34.63350 266 LYS A C 1
ATOM 2166 O O . LYS A 1 266 ? 6.09505 68.32892 143.43437 1.000 33.86601 266 LYS A O 1
ATOM 2172 N N . TYR A 1 267 ? 5.21053 69.33426 141.61426 1.000 33.80172 267 TYR A N 1
ATOM 2173 C CA . TYR A 1 267 ? 5.99508 70.54889 141.81362 1.000 34.87882 267 TYR A CA 1
ATOM 2174 C C . TYR A 1 267 ? 5.26560 71.61665 142.63681 1.000 36.66024 267 TYR A C 1
ATOM 2175 O O . TYR A 1 267 ? 5.79825 72.71357 142.82633 1.000 36.79606 267 TYR A O 1
ATOM 2184 N N . ASP A 1 268 ? 4.09111 71.30472 143.17921 1.000 39.06899 268 ASP A N 1
ATOM 2185 C CA . ASP A 1 268 ? 3.37669 72.24544 144.03481 1.000 42.32860 268 ASP A CA 1
ATOM 2186 C C . ASP A 1 268 ? 3.97098 72.25889 145.43309 1.000 40.94287 268 ASP A C 1
ATOM 2187 O O . ASP A 1 268 ? 4.34268 71.21307 145.97255 1.000 40.90393 268 ASP A O 1
ATOM 2192 N N . GLU A 1 269 ? 4.03363 73.44107 146.03462 1.000 43.09223 269 GLU A N 1
ATOM 2193 C CA . GLU A 1 269 ? 4.53570 73.51891 147.39779 1.000 44.51472 269 GLU A CA 1
ATOM 2194 C C . GLU A 1 269 ? 3.62528 72.69676 148.30588 1.000 45.47347 269 GLU A C 1
ATOM 2195 O O . GLU A 1 269 ? 2.39762 72.71753 148.16048 1.000 44.49089 269 GLU A O 1
ATOM 2198 N N . GLY A 1 270 ? 4.23813 71.89770 149.18390 1.000 39.80792 270 GLY A N 1
ATOM 2199 C CA . GLY A 1 270 ? 3.50563 71.06702 150.11143 1.000 31.79115 270 GLY A CA 1
ATOM 2200 C C . GLY A 1 270 ? 3.08919 69.70410 149.59832 1.000 40.86377 270 GLY A C 1
ATOM 2201 O O . GLY A 1 270 ? 2.61100 68.88957 150.39511 1.000 43.38003 270 GLY A O 1
ATOM 2202 N N . TYR A 1 271 ? 3.24152 69.41842 148.30408 1.000 39.71240 271 TYR A N 1
ATOM 2203 C CA . TYR A 1 271 ? 2.88063 68.09502 147.80423 1.000 37.49501 271 TYR A CA 1
ATOM 2204 C C . TYR A 1 271 ? 3.79710 67.03523 148.40276 1.000 35.03765 271 TYR A C 1
ATOM 2205 O O . TYR A 1 271 ? 4.97481 67.28322 148.65518 1.000 38.04456 271 TYR A O 1
ATOM 2214 N N . GLU A 1 272 ? 3.24952 65.83186 148.61219 1.000 33.90623 272 GLU A N 1
ATOM 2215 C CA . GLU A 1 272 ? 3.96741 64.73416 149.26743 1.000 35.90793 272 GLU A CA 1
ATOM 2216 C C . GLU A 1 272 ? 3.87198 63.48771 148.39591 1.000 38.02085 272 GLU A C 1
ATOM 2217 O O . GLU A 1 272 ? 3.04390 62.60310 148.64536 1.000 38.50697 272 GLU A O 1
ATOM 2223 N N . VAL A 1 273 ? 4.75924 63.39762 147.40049 1.000 33.64318 273 VAL A N 1
ATOM 2224 C CA . VAL A 1 273 ? 4.64529 62.31739 146.43025 1.000 32.52513 273 VAL A CA 1
ATOM 2225 C C . VAL A 1 273 ? 4.86489 60.96989 147.09647 1.000 34.54370 273 VAL A C 1
ATOM 2226 O O . VAL A 1 273 ? 4.33616 59.94924 146.63342 1.000 31.65489 273 VAL A O 1
ATOM 2230 N N . GLY A 1 274 ? 5.61819 60.93455 148.20258 1.000 32.49677 274 GLY A N 1
ATOM 2231 C CA . GLY A 1 274 ? 5.79953 59.66958 148.90210 1.000 32.23988 274 GLY A CA 1
ATOM 2232 C C . GLY A 1 274 ? 4.48651 59.08009 149.38083 1.000 33.22217 274 GLY A C 1
ATOM 2233 O O . GLY A 1 274 ? 4.28940 57.85995 149.34669 1.000 33.81300 274 GLY A O 1
ATOM 2234 N N . GLN A 1 275 ? 3.55251 59.94414 149.80322 1.000 33.48830 275 GLN A N 1
ATOM 2235 C CA . GLN A 1 275 ? 2.22622 59.47262 150.20069 1.000 34.77956 275 GLN A CA 1
ATOM 2236 C C . GLN A 1 275 ? 1.41083 58.99730 148.99630 1.000 35.30383 275 GLN A C 1
ATOM 2237 O O . GLN A 1 275 ? 0.75057 57.95089 149.06381 1.000 34.93704 275 GLN A O 1
ATOM 2243 N N . THR A 1 276 ? 1.45844 59.73657 147.87886 1.000 35.29219 276 THR A N 1
ATOM 2244 C CA . THR A 1 276 ? 0.81561 59.27631 146.64233 1.000 35.22176 276 THR A CA 1
ATOM 2245 C C . THR A 1 276 ? 1.30747 57.89155 146.24948 1.000 35.09868 276 THR A C 1
ATOM 2246 O O . THR A 1 276 ? 0.51508 57.00066 145.89079 1.000 37.64924 276 THR A O 1
ATOM 2250 N N . LEU A 1 277 ? 2.62451 57.68511 146.33525 1.000 35.15385 277 LEU A N 1
ATOM 2251 C CA . LEU A 1 277 ? 3.20054 56.39674 145.96709 1.000 34.84375 277 LEU A CA 1
ATOM 2252 C C . LEU A 1 277 ? 2.79146 55.31638 146.95423 1.000 34.63851 277 LEU A C 1
ATOM 2253 O O . LEU A 1 277 ? 2.55937 54.17098 146.56022 1.000 38.34211 277 LEU A O 1
ATOM 2258 N N . ARG A 1 278 ? 2.69021 55.65777 148.24296 1.000 34.68742 278 ARG A N 1
ATOM 2259 C CA . ARG A 1 278 ? 2.18091 54.68703 149.20933 1.000 38.96706 278 ARG A CA 1
ATOM 2260 C C . ARG A 1 278 ? 0.74057 54.27133 148.88936 1.000 39.22032 278 ARG A C 1
ATOM 2261 O O . ARG A 1 278 ? 0.38815 53.09321 149.01728 1.000 38.67345 278 ARG A O 1
ATOM 2269 N N . LYS A 1 279 ? -0.10736 55.21342 148.46384 1.000 34.37004 279 LYS A N 1
ATOM 2270 C CA . LYS A 1 279 ? -1.45488 54.81930 148.03719 1.000 39.69036 279 LYS A CA 1
ATOM 2271 C C . LYS A 1 279 ? -1.38065 53.81639 146.88674 1.000 42.24547 279 LYS A C 1
ATOM 2272 O O . LYS A 1 279 ? -2.01351 52.74110 146.91543 1.000 40.64159 279 LYS A O 1
ATOM 2278 N N . HIS A 1 280 ? -0.58934 54.16035 145.85975 1.000 45.34813 280 HIS A N 1
ATOM 2279 C CA . HIS A 1 280 ? -0.42732 53.26673 144.71730 1.000 37.10735 280 HIS A CA 1
ATOM 2280 C C . HIS A 1 280 ? 0.10042 51.90155 145.14392 1.000 38.98845 280 HIS A C 1
ATOM 2281 O O . HIS A 1 280 ? -0.27284 50.86887 144.56700 1.000 40.08964 280 HIS A O 1
ATOM 2288 N N . HIS A 1 281 ? 0.94499 51.85764 146.16855 1.000 36.83020 281 HIS A N 1
ATOM 2289 C CA . HIS A 1 281 ? 1.51301 50.56087 146.51509 1.000 39.22891 281 HIS A CA 1
ATOM 2290 C C . HIS A 1 281 ? 0.62319 49.75548 147.44446 1.000 40.73683 281 HIS A C 1
ATOM 2291 O O . HIS A 1 281 ? 0.70455 48.52437 147.42824 1.000 41.70581 281 HIS A O 1
ATOM 2298 N N . ILE A 1 282 ? -0.25046 50.40570 148.21596 1.000 39.37814 282 ILE A N 1
ATOM 2299 C CA . ILE A 1 282 ? -1.36017 49.67295 148.81707 1.000 40.54517 282 ILE A CA 1
ATOM 2300 C C . ILE A 1 282 ? -2.13963 48.94888 147.72339 1.000 42.33705 282 ILE A C 1
ATOM 2301 O O . ILE A 1 282 ? -2.39536 47.73001 147.80144 1.000 41.22731 282 ILE A O 1
ATOM 2306 N N . LEU A 1 283 ? -2.46756 49.67782 146.64799 1.000 41.27583 283 LEU A N 1
ATOM 2307 C CA . LEU A 1 283 ? -3.18399 49.03344 145.54607 1.000 41.76762 283 LEU A CA 1
ATOM 2308 C C . LEU A 1 283 ? -2.39406 47.83444 145.01874 1.000 44.27099 283 LEU A C 1
ATOM 2309 O O . LEU A 1 283 ? -2.89901 46.70207 144.99044 1.000 44.10051 283 LEU A O 1
ATOM 2314 N N . LEU A 1 284 ? -1.12192 48.06529 144.66201 1.000 45.15901 284 LEU A N 1
ATOM 2315 C CA . LEU A 1 284 ? -0.30687 47.04314 144.00023 1.000 42.87942 284 LEU A CA 1
ATOM 2316 C C . LEU A 1 284 ? -0.06482 45.83030 144.89264 1.000 42.79556 284 LEU A C 1
ATOM 2317 O O . LEU A 1 284 ? -0.04042 44.69057 144.40952 1.000 46.47147 284 LEU A O 1
ATOM 2322 N N . LYS A 1 285 ? 0.13845 46.04518 146.19038 1.000 44.96038 285 LYS A N 1
ATOM 2323 C CA . LYS A 1 285 ? 0.34760 44.90871 147.07443 1.000 49.53142 285 LYS A CA 1
ATOM 2324 C C . LYS A 1 285 ? -0.92283 44.07752 147.19978 1.000 47.35793 285 LYS A C 1
ATOM 2325 O O . LYS A 1 285 ? -0.86091 42.84333 147.18644 1.000 47.81350 285 LYS A O 1
ATOM 2331 N N . ASN A 1 286 ? -2.08865 44.72866 147.28753 1.000 47.74243 286 ASN A N 1
ATOM 2332 C CA . ASN A 1 286 ? -3.32885 43.95615 147.35988 1.000 48.80884 286 ASN A CA 1
ATOM 2333 C C . ASN A 1 286 ? -3.61523 43.19409 146.05878 1.000 49.21183 286 ASN A C 1
ATOM 2334 O O . ASN A 1 286 ? -4.06754 42.04640 146.10242 1.000 53.05849 286 ASN A O 1
ATOM 2339 N N . LEU A 1 287 ? -3.34261 43.79122 144.89526 1.000 45.83771 287 LEU A N 1
ATOM 2340 C CA . LEU A 1 287 ? -3.50060 43.05776 143.63122 1.000 48.50973 287 LEU A CA 1
ATOM 2341 C C . LEU A 1 287 ? -2.47791 41.93512 143.44157 1.000 53.19980 287 LEU A C 1
ATOM 2342 O O . LEU A 1 287 ? -2.78856 40.91363 142.80430 1.000 51.74740 287 LEU A O 1
ATOM 2347 N N . LEU A 1 288 ? -1.25718 42.09142 143.95209 1.000 51.27100 288 LEU A N 1
ATOM 2348 C CA . LEU A 1 288 ? -0.23752 41.09316 143.65531 1.000 49.99895 288 LEU A CA 1
ATOM 2349 C C . LEU A 1 288 ? -0.08300 40.04358 144.74523 1.000 53.08729 288 LEU A C 1
ATOM 2350 O O . LEU A 1 288 ? 0.36150 38.92978 144.44394 1.000 51.78450 288 LEU A O 1
ATOM 2355 N N . GLY A 1 289 ? -0.43974 40.36567 145.99544 1.000 51.91009 289 GLY A N 1
ATOM 2356 C CA . GLY A 1 289 ? -0.24200 39.48207 147.12197 1.000 48.71390 289 GLY A CA 1
ATOM 2357 C C . GLY A 1 289 ? 1.01581 39.75805 147.92358 1.000 60.76465 289 GLY A C 1
ATOM 2358 O O . GLY A 1 289 ? 1.09394 39.35231 149.09141 1.000 59.22943 289 GLY A O 1
ATOM 2359 N N . ASP A 1 290 ? 2.00072 40.42875 147.33078 1.000 61.55634 290 ASP A N 1
ATOM 2360 C CA . ASP A 1 290 ? 3.21052 40.83664 148.05497 1.000 61.10072 290 ASP A CA 1
ATOM 2361 C C . ASP A 1 290 ? 3.81445 42.10944 147.44108 1.000 57.23712 290 ASP A C 1
ATOM 2362 O O . ASP A 1 290 ? 3.71706 42.35343 146.23231 1.000 53.82736 290 ASP A O 1
ATOM 2368 N N . MET B 2 1 ? 20.27422 72.83159 147.72325 1.000 54.16900 1 MET B N 1
ATOM 2369 C CA . MET B 2 1 ? 20.12488 74.13913 147.10474 1.000 50.72253 1 MET B CA 1
ATOM 2370 C C . MET B 2 1 ? 18.72556 74.68537 147.29224 1.000 43.73980 1 MET B C 1
ATOM 2371 O O . MET B 2 1 ? 17.95617 74.19808 148.12214 1.000 45.68307 1 MET B O 1
ATOM 2376 N N . GLU B 2 2 ? 18.39785 75.69464 146.49423 1.000 43.97822 2 GLU B N 1
ATOM 2377 C CA . GLU B 2 2 ? 17.11456 76.37358 146.58820 1.000 40.64235 2 GLU B CA 1
ATOM 2378 C C . GLU B 2 2 ? 16.14746 75.88541 145.51217 1.000 37.93488 2 GLU B C 1
ATOM 2379 O O . GLU B 2 2 ? 16.54565 75.33628 144.48054 1.000 38.51948 2 GLU B O 1
ATOM 2385 N N . LYS B 2 3 ? 14.85169 76.05703 145.79790 1.000 40.50283 3 LYS B N 1
ATOM 2386 C CA . LYS B 2 3 ? 13.80673 75.66640 144.85531 1.000 41.85339 3 LYS B CA 1
ATOM 2387 C C . LYS B 2 3 ? 13.83629 76.53959 143.60027 1.000 39.93534 3 LYS B C 1
ATOM 2388 O O . LYS B 2 3 ? 13.65602 76.04146 142.48565 1.000 40.79586 3 LYS B O 1
ATOM 2390 N N . GLN B 2 4 ? 14.07214 77.83727 143.75813 1.000 37.40473 4 GLN B N 1
ATOM 2391 C CA . GLN B 2 4 ? 14.11528 78.73028 142.61437 1.000 37.21026 4 GLN B CA 1
ATOM 2392 C C . GLN B 2 4 ? 15.29124 78.37964 141.70014 1.000 39.35919 4 GLN B C 1
ATOM 2393 O O . GLN B 2 4 ? 16.26523 77.74747 142.10807 1.000 38.75705 4 GLN B O 1
ATOM 2399 N N . VAL B 2 5 ? 15.18954 78.79838 140.43865 1.000 37.15336 5 VAL B N 1
ATOM 2400 C CA . VAL B 2 5 ? 16.26214 78.53552 139.48475 1.000 35.42750 5 VAL B CA 1
ATOM 2401 C C . VAL B 2 5 ? 17.47404 79.40631 139.79520 1.000 37.88937 5 VAL B C 1
ATOM 2402 O O . VAL B 2 5 ? 18.60457 78.91010 139.90810 1.000 37.37254 5 VAL B O 1
ATOM 2406 N N . ILE B 2 6 ? 17.26330 80.71000 139.95027 1.000 33.80699 6 ILE B N 1
ATOM 2407 C CA . ILE B 2 6 ? 18.34746 81.60391 140.34738 1.000 35.01475 6 ILE B CA 1
ATOM 2408 C C . ILE B 2 6 ? 18.59601 81.45021 141.84742 1.000 40.81725 6 ILE B C 1
ATOM 2409 O O . ILE B 2 6 ? 17.71763 81.73178 142.66968 1.000 39.16203 6 ILE B O 1
ATOM 2414 N N . GLN B 2 7 ? 19.80003 81.01217 142.20611 1.000 37.50023 7 GLN B N 1
ATOM 2415 C CA . GLN B 2 7 ? 20.14538 80.80660 143.60280 1.000 36.54718 7 GLN B CA 1
ATOM 2416 C C . GLN B 2 7 ? 20.51429 82.12404 144.26388 1.000 35.86077 7 GLN B C 1
ATOM 2417 O O . GLN B 2 7 ? 21.04388 83.03859 143.62765 1.000 36.99764 7 GLN B O 1
ATOM 2423 N N . SER B 2 8 ? 20.25286 82.20800 145.56279 1.000 33.53306 8 SER B N 1
ATOM 2424 C CA . SER B 2 8 ? 20.65956 83.39137 146.30158 1.000 37.01688 8 SER B CA 1
ATOM 2425 C C . SER B 2 8 ? 22.13388 83.34261 146.68470 1.000 38.19323 8 SER B C 1
ATOM 2426 O O . SER B 2 8 ? 22.76170 84.39595 146.85353 1.000 41.37287 8 SER B O 1
ATOM 2429 N N . VAL B 2 9 ? 22.69761 82.14542 146.83071 1.000 37.53176 9 VAL B N 1
ATOM 2430 C CA . VAL B 2 9 ? 24.11092 81.99006 147.16846 1.000 35.70453 9 VAL B CA 1
ATOM 2431 C C . VAL B 2 9 ? 24.93432 82.06708 145.88679 1.000 37.36144 9 VAL B C 1
ATOM 2432 O O . VAL B 2 9 ? 24.61077 81.42320 144.88130 1.000 38.26146 9 VAL B O 1
ATOM 2436 N N . GLY B 2 10 ? 25.99308 82.85997 145.91263 1.000 33.69003 10 GLY B N 1
ATOM 2437 C CA . GLY B 2 10 ? 26.86277 82.99353 144.77029 1.000 34.82050 10 GLY B CA 1
ATOM 2438 C C . GLY B 2 10 ? 26.61122 84.21318 143.91101 1.000 40.99025 10 GLY B C 1
ATOM 2439 O O . GLY B 2 10 ? 27.15867 84.29252 142.80687 1.000 38.44387 10 GLY B O 1
ATOM 2440 N N . PHE B 2 11 ? 25.79902 85.15907 144.37481 1.000 38.97022 11 PHE B N 1
ATOM 2441 C CA . PHE B 2 11 ? 25.51482 86.39077 143.65072 1.000 35.39310 11 PHE B CA 1
ATOM 2442 C C . PHE B 2 11 ? 26.44902 87.46696 144.18765 1.000 34.25648 11 PHE B C 1
ATOM 2443 O O . PHE B 2 11 ? 26.35103 87.84541 145.36049 1.000 39.64743 11 PHE B O 1
ATOM 2451 N N . ARG B 2 12 ? 27.36324 87.95253 143.34611 1.000 35.02457 12 ARG B N 1
ATOM 2452 C CA . ARG B 2 12 ? 28.34518 88.91658 143.84696 1.000 35.67690 12 ARG B CA 1
ATOM 2453 C C . ARG B 2 12 ? 29.10726 89.53908 142.68652 1.000 39.17155 12 ARG B C 1
ATOM 2454 O O . ARG B 2 12 ? 29.18341 88.97123 141.59679 1.000 39.25622 12 ARG B O 1
ATOM 2462 N N . ASN B 2 13 ? 29.69589 90.70562 142.94915 1.000 38.76239 13 ASN B N 1
ATOM 2463 C CA . ASN B 2 13 ? 30.59543 91.33470 141.99306 1.000 41.21657 13 ASN B CA 1
ATOM 2464 C C . ASN B 2 13 ? 31.89961 90.53999 141.88822 1.000 44.89778 13 ASN B C 1
ATOM 2465 O O . ASN B 2 13 ? 32.30265 89.83687 142.81953 1.000 43.95802 13 ASN B O 1
ATOM 2470 N N . ILE B 2 14 ? 32.56501 90.67124 140.74175 1.000 44.43215 14 ILE B N 1
ATOM 2471 C CA . ILE B 2 14 ? 33.82318 89.99291 140.43848 1.000 49.33731 14 ILE B CA 1
ATOM 2472 C C . ILE B 2 14 ? 34.91876 91.04032 140.30747 1.000 54.96582 14 ILE B C 1
ATOM 2473 O O . ILE B 2 14 ? 34.73681 92.04741 139.61144 1.000 51.58048 14 ILE B O 1
ATOM 2478 N N . LYS B 2 15 ? 36.05937 90.79609 140.94816 1.000 56.37931 15 LYS B N 1
ATOM 2479 C CA . LYS B 2 15 ? 37.17792 91.72398 140.88555 1.000 58.78756 15 LYS B CA 1
ATOM 2480 C C . LYS B 2 15 ? 38.30118 91.14936 140.02534 1.000 64.88507 15 LYS B C 1
ATOM 2481 O O . LYS B 2 15 ? 38.20309 90.06023 139.45184 1.000 67.09027 15 LYS B O 1
ATOM 2487 N N . ASN B 2 16 ? 39.39009 91.90682 139.96414 1.000 78.66084 16 ASN B N 1
ATOM 2488 C CA . ASN B 2 16 ? 40.32997 91.92611 138.85201 1.000 75.90148 16 ASN B CA 1
ATOM 2489 C C . ASN B 2 16 ? 41.61001 91.15255 139.11111 1.000 82.99628 16 ASN B C 1
ATOM 2490 O O . ASN B 2 16 ? 42.08064 90.41501 138.23580 1.000 89.19047 16 ASN B O 1
ATOM 2495 N N . GLY B 2 17 ? 42.17897 91.31057 140.29787 1.000 77.70497 17 GLY B N 1
ATOM 2496 C CA . GLY B 2 17 ? 43.60254 91.13826 140.46749 1.000 82.30636 17 GLY B CA 1
ATOM 2497 C C . GLY B 2 17 ? 44.16720 92.53098 140.64513 1.000 84.66696 17 GLY B C 1
ATOM 2498 O O . GLY B 2 17 ? 44.79122 92.83663 141.66580 1.000 83.32616 17 GLY B O 1
ATOM 2499 N N . ASN B 2 18 ? 43.90971 93.39877 139.66254 1.000 86.43030 18 ASN B N 1
ATOM 2500 C CA . ASN B 2 18 ? 44.21906 94.81979 139.76891 1.000 84.84262 18 ASN B CA 1
ATOM 2501 C C . ASN B 2 18 ? 43.17790 95.58581 140.57793 1.000 84.91382 18 ASN B C 1
ATOM 2502 O O . ASN B 2 18 ? 43.26650 96.81679 140.66574 1.000 88.42914 18 ASN B O 1
ATOM 2504 N N . GLY B 2 19 ? 42.19647 94.89432 141.16378 1.000 83.89585 19 GLY B N 1
ATOM 2505 C CA . GLY B 2 19 ? 41.24621 95.50809 142.06747 1.000 74.74892 19 GLY B CA 1
ATOM 2506 C C . GLY B 2 19 ? 39.98395 96.05034 141.43075 1.000 73.00239 19 GLY B C 1
ATOM 2507 O O . GLY B 2 19 ? 39.07253 96.45591 142.16383 1.000 65.21214 19 GLY B O 1
ATOM 2508 N N . GLU B 2 20 ? 39.89231 96.06489 140.09855 1.000 75.49561 20 GLU B N 1
ATOM 2509 C CA . GLU B 2 20 ? 38.76410 96.67036 139.39844 1.000 69.00391 20 GLU B CA 1
ATOM 2510 C C . GLU B 2 20 ? 37.62336 95.66883 139.22421 1.000 63.67300 20 GLU B C 1
ATOM 2511 O O . GLU B 2 20 ? 37.84163 94.51105 138.85530 1.000 62.78877 20 GLU B O 1
ATOM 2513 N N . ILE B 2 21 ? 36.39856 96.12261 139.48537 1.000 57.41613 21 ILE B N 1
ATOM 2514 C CA . ILE B 2 21 ? 35.23199 95.26739 139.29385 1.000 53.81102 21 ILE B CA 1
ATOM 2515 C C . ILE B 2 21 ? 34.95877 95.11651 137.79947 1.000 55.95312 21 ILE B C 1
ATOM 2516 O O . ILE B 2 21 ? 34.66452 96.09750 137.10422 1.000 54.02126 21 ILE B O 1
ATOM 2521 N N . THR B 2 22 ? 35.03344 93.87977 137.30032 1.000 52.55171 22 THR B N 1
ATOM 2522 C CA . THR B 2 22 ? 34.84715 93.60479 135.88052 1.000 48.19747 22 THR B CA 1
ATOM 2523 C C . THR B 2 22 ? 33.45428 93.09039 135.53431 1.000 49.19555 22 THR B C 1
ATOM 2524 O O . THR B 2 22 ? 33.12428 92.97334 134.34761 1.000 50.34753 22 THR B O 1
ATOM 2528 N N . GLY B 2 23 ? 32.63468 92.77524 136.52477 1.000 49.29450 23 GLY B N 1
ATOM 2529 C CA . GLY B 2 23 ? 31.34109 92.17668 136.24148 1.000 45.00785 23 GLY B CA 1
ATOM 2530 C C . GLY B 2 23 ? 30.76775 91.59007 137.50224 1.000 44.74608 23 GLY B C 1
ATOM 2531 O O . GLY B 2 23 ? 31.11430 92.00978 138.60990 1.000 44.98422 23 GLY B O 1
ATOM 2532 N N . PHE B 2 24 ? 29.90738 90.59247 137.32765 1.000 42.95864 24 PHE B N 1
ATOM 2533 C CA . PHE B 2 24 ? 29.30531 89.95613 138.49541 1.000 40.50867 24 PHE B CA 1
ATOM 2534 C C . PHE B 2 24 ? 28.89071 88.54631 138.11557 1.000 39.32466 24 PHE B C 1
ATOM 2535 O O . PHE B 2 24 ? 28.82665 88.19913 136.93907 1.000 39.83541 24 PHE B O 1
ATOM 2543 N N . GLN B 2 25 ? 28.58481 87.73692 139.12883 1.000 34.83918 25 GLN B N 1
ATOM 2544 C CA . GLN B 2 25 ? 28.15942 86.36596 138.90770 1.000 33.83336 25 GLN B CA 1
ATOM 2545 C C . GLN B 2 25 ? 26.88421 86.06555 139.68322 1.000 36.93136 25 GLN B C 1
ATOM 2546 O O . GLN B 2 25 ? 26.53981 86.72473 140.67867 1.000 36.48789 25 GLN B O 1
ATOM 2552 N N . PHE B 2 26 ? 26.19502 85.03986 139.19344 1.000 31.29461 26 PHE B N 1
ATOM 2553 C CA . PHE B 2 26 ? 25.09310 84.42973 139.91815 1.000 30.81270 26 PHE B CA 1
ATOM 2554 C C . PHE B 2 26 ? 25.01892 82.98584 139.46393 1.000 33.70549 26 PHE B C 1
ATOM 2555 O O . PHE B 2 26 ? 25.59623 82.62523 138.43984 1.000 33.52665 26 PHE B O 1
ATOM 2563 N N . LYS B 2 27 ? 24.27786 82.16110 140.20356 1.000 31.96919 27 LYS B N 1
ATOM 2564 C CA . LYS B 2 27 ? 24.19334 80.73539 139.90141 1.000 33.94878 27 LYS B CA 1
ATOM 2565 C C . LYS B 2 27 ? 22.79017 80.35401 139.45762 1.000 33.06230 27 LYS B C 1
ATOM 2566 O O . LYS B 2 27 ? 21.79925 80.90442 139.94146 1.000 38.72712 27 LYS B O 1
ATOM 2572 N N . VAL B 2 28 ? 22.70643 79.37370 138.56385 1.000 30.62982 28 VAL B N 1
ATOM 2573 C CA . VAL B 2 28 ? 21.41874 78.81850 138.16117 1.000 36.03292 28 VAL B CA 1
ATOM 2574 C C . VAL B 2 28 ? 21.47976 77.29986 138.27596 1.000 33.77288 28 VAL B C 1
ATOM 2575 O O . VAL B 2 28 ? 22.44197 76.67166 137.81995 1.000 32.82794 28 VAL B O 1
ATOM 2579 N N . LYS B 2 29 ? 20.46094 76.71449 138.89941 1.000 30.77180 29 LYS B N 1
ATOM 2580 C CA . LYS B 2 29 ? 20.29623 75.27068 138.89369 1.000 32.78848 29 LYS B CA 1
ATOM 2581 C C . LYS B 2 29 ? 19.53440 74.83844 137.64822 1.000 36.13477 29 LYS B C 1
ATOM 2582 O O . LYS B 2 29 ? 18.63152 75.53272 137.17395 1.000 41.60038 29 LYS B O 1
ATOM 2588 N N . LEU B 2 30 ? 19.94032 73.72087 137.09359 1.000 33.38394 30 LEU B N 1
ATOM 2589 C CA . LEU B 2 30 ? 19.21522 73.09044 136.01280 1.000 30.75285 30 LEU B CA 1
ATOM 2590 C C . LEU B 2 30 ? 17.84263 72.62515 136.51020 1.000 40.42948 30 LEU B C 1
ATOM 2591 O O . LEU B 2 30 ? 17.78124 71.71010 137.34036 1.000 36.46981 30 LEU B O 1
ATOM 2596 N N . PRO B 2 31 ? 16.71889 73.21464 136.04559 1.000 42.01425 31 PRO B N 1
ATOM 2597 C CA . PRO B 2 31 ? 15.40550 72.81640 136.58187 1.000 38.76583 31 PRO B CA 1
ATOM 2598 C C . PRO B 2 31 ? 14.79049 71.62512 135.86473 1.000 39.96567 31 PRO B C 1
ATOM 2599 O O . PRO B 2 31 ? 13.59468 71.61098 135.56970 1.000 52.63615 31 PRO B O 1
ATOM 2603 N N . TYR B 2 32 ? 15.59336 70.60768 135.60814 1.000 40.13592 32 TYR B N 1
ATOM 2604 C CA . TYR B 2 32 ? 15.23994 69.47298 134.76997 1.000 32.80543 32 TYR B CA 1
ATOM 2605 C C . TYR B 2 32 ? 15.35321 68.21715 135.61984 1.000 30.86463 32 TYR B C 1
ATOM 2606 O O . TYR B 2 32 ? 16.10629 68.18475 136.59604 1.000 39.09766 32 TYR B O 1
ATOM 2615 N N . TYR B 2 33 ? 14.58706 67.19137 135.28100 1.000 31.93405 33 TYR B N 1
ATOM 2616 C CA . TYR B 2 33 ? 14.63313 65.95584 136.05293 1.000 32.29028 33 TYR B CA 1
ATOM 2617 C C . TYR B 2 33 ? 15.86490 65.10339 135.73248 1.000 34.04374 33 TYR B C 1
ATOM 2618 O O . TYR B 2 33 ? 16.01544 64.00905 136.29582 1.000 30.36546 33 TYR B O 1
ATOM 2627 N N . ARG B 2 34 ? 16.73740 65.56843 134.83984 1.000 33.69576 34 ARG B N 1
ATOM 2628 C CA . ARG B 2 34 ? 17.96270 64.86319 134.48485 1.000 30.47452 34 ARG B CA 1
ATOM 2629 C C . ARG B 2 34 ? 18.97601 65.90997 134.06977 1.000 32.45521 34 ARG B C 1
ATOM 2630 O O . ARG B 2 34 ? 18.61432 67.05282 133.77233 1.000 31.04704 34 ARG B O 1
ATOM 2638 N N . GLY B 2 35 ? 20.25504 65.52142 134.09010 1.000 31.91897 35 GLY B N 1
ATOM 2639 C CA . GLY B 2 35 ? 21.31142 66.40349 133.64045 1.000 28.32648 35 GLY B CA 1
ATOM 2640 C C . GLY B 2 35 ? 21.34890 66.48345 132.12060 1.000 33.76272 35 GLY B C 1
ATOM 2641 O O . GLY B 2 35 ? 20.66152 65.74650 131.41579 1.000 29.28501 35 GLY B O 1
ATOM 2642 N N . VAL B 2 36 ? 22.17901 67.39677 131.60414 1.000 30.81798 36 VAL B N 1
ATOM 2643 C CA . VAL B 2 36 ? 22.33629 67.57412 130.16673 1.000 32.18862 36 VAL B CA 1
ATOM 2644 C C . VAL B 2 36 ? 23.81319 67.73928 129.83471 1.000 34.82763 36 VAL B C 1
ATOM 2645 O O . VAL B 2 36 ? 24.60890 68.20123 130.65343 1.000 32.97531 36 VAL B O 1
ATOM 2649 N N . PHE B 2 37 ? 24.18126 67.35999 128.61881 1.000 33.86147 37 PHE B N 1
ATOM 2650 C CA . PHE B 2 37 ? 25.49644 67.70529 128.11391 1.000 28.12244 37 PHE B CA 1
ATOM 2651 C C . PHE B 2 37 ? 25.52717 69.16742 127.67780 1.000 33.22543 37 PHE B C 1
ATOM 2652 O O . PHE B 2 37 ? 24.49475 69.76157 127.34093 1.000 33.11839 37 PHE B O 1
ATOM 2660 N N . LEU B 2 38 ? 26.72425 69.76568 127.72996 1.000 33.93851 38 LEU B N 1
ATOM 2661 C CA . LEU B 2 38 ? 26.83075 71.20930 127.51840 1.000 31.10828 38 LEU B CA 1
ATOM 2662 C C . LEU B 2 38 ? 26.27061 71.63492 126.16225 1.000 32.86268 38 LEU B C 1
ATOM 2663 O O . LEU B 2 38 ? 25.78559 72.76741 126.01382 1.000 34.85268 38 LEU B O 1
ATOM 2668 N N . SER B 2 39 ? 26.33471 70.75997 125.16136 1.000 28.26576 39 SER B N 1
ATOM 2669 C CA . SER B 2 39 ? 25.86667 71.14135 123.83556 1.000 36.36988 39 SER B CA 1
ATOM 2670 C C . SER B 2 39 ? 24.34850 71.20567 123.74383 1.000 37.68784 39 SER B C 1
ATOM 2671 O O . SER B 2 39 ? 23.83602 71.72675 122.74625 1.000 32.99362 39 SER B O 1
ATOM 2674 N N . GLN B 2 40 ? 23.62669 70.69716 124.75677 1.000 36.57321 40 GLN B N 1
ATOM 2675 C CA . GLN B 2 40 ? 22.17251 70.81328 124.79305 1.000 32.22462 40 GLN B CA 1
ATOM 2676 C C . GLN B 2 40 ? 21.71126 72.16517 125.30958 1.000 35.00414 40 GLN B C 1
ATOM 2677 O O . GLN B 2 40 ? 20.54215 72.51613 125.11818 1.000 39.49049 40 GLN B O 1
ATOM 2683 N N . ILE B 2 41 ? 22.59702 72.93889 125.92777 1.000 32.19356 41 ILE B N 1
ATOM 2684 C CA . ILE B 2 41 ? 22.19880 74.17164 126.59693 1.000 32.86954 41 ILE B CA 1
ATOM 2685 C C . ILE B 2 41 ? 22.01261 75.28645 125.57373 1.000 38.75900 41 ILE B C 1
ATOM 2686 O O . ILE B 2 41 ? 22.80172 75.42921 124.62715 1.000 36.52814 41 ILE B O 1
ATOM 2691 N N . ARG B 2 42 ? 20.98039 76.10737 125.78023 1.000 35.10405 42 ARG B N 1
ATOM 2692 C CA . ARG B 2 42 ? 20.69847 77.27653 124.95493 1.000 34.90289 42 ARG B CA 1
ATOM 2693 C C . ARG B 2 42 ? 20.57375 78.47657 125.88355 1.000 35.46115 42 ARG B C 1
ATOM 2694 O O . ARG B 2 42 ? 19.49345 78.74963 126.43321 1.000 36.60828 42 ARG B O 1
ATOM 2702 N N . PRO B 2 43 ? 21.67140 79.19375 126.11548 1.000 37.36624 43 PRO B N 1
ATOM 2703 C CA . PRO B 2 43 ? 21.60892 80.38059 126.96968 1.000 35.98801 43 PRO B CA 1
ATOM 2704 C C . PRO B 2 43 ? 20.84780 81.49114 126.28031 1.000 38.61974 43 PRO B C 1
ATOM 2705 O O . PRO B 2 43 ? 20.86359 81.61306 125.05019 1.000 41.35868 43 PRO B O 1
ATOM 2709 N N . GLY B 2 44 ? 20.19542 82.31973 127.09656 1.000 38.40666 44 GLY B N 1
ATOM 2710 C CA . GLY B 2 44 ? 19.38340 83.41043 126.59226 1.000 32.34763 44 GLY B CA 1
ATOM 2711 C C . GLY B 2 44 ? 19.82188 84.76375 127.09843 1.000 36.71360 44 GLY B C 1
ATOM 2712 O O . GLY B 2 44 ? 21.01816 85.02017 127.27935 1.000 35.60702 44 GLY B O 1
ATOM 2713 N N . THR B 2 45 ? 18.85936 85.63552 127.36977 1.000 34.96150 45 THR B N 1
ATOM 2714 C CA . THR B 2 45 ? 19.15012 87.03080 127.65250 1.000 38.88166 45 THR B CA 1
ATOM 2715 C C . THR B 2 45 ? 18.96330 87.34201 129.13180 1.000 38.30419 45 THR B C 1
ATOM 2716 O O . THR B 2 45 ? 18.05275 86.81324 129.78262 1.000 36.59183 45 THR B O 1
ATOM 2720 N N . LEU B 2 46 ? 19.83524 88.20350 129.65106 1.000 34.11549 46 LEU B N 1
ATOM 2721 C CA . LEU B 2 46 ? 19.77325 88.65470 131.02863 1.000 37.84473 46 LEU B CA 1
ATOM 2722 C C . LEU B 2 46 ? 19.23766 90.07956 131.07446 1.000 46.69389 46 LEU B C 1
ATOM 2723 O O . LEU B 2 46 ? 19.54045 90.89216 130.19869 1.000 48.93682 46 LEU B O 1
ATOM 2728 N N . PHE B 2 47 ? 18.42461 90.37140 132.08601 1.000 43.20353 47 PHE B N 1
ATOM 2729 C CA . PHE B 2 47 ? 18.00116 91.72869 132.40678 1.000 42.38617 47 PHE B CA 1
ATOM 2730 C C . PHE B 2 47 ? 18.33153 91.96931 133.87025 1.000 44.47255 47 PHE B C 1
ATOM 2731 O O . PHE B 2 47 ? 17.88176 91.21393 134.74299 1.000 43.17852 47 PHE B O 1
ATOM 2739 N N . VAL B 2 48 ? 19.13929 92.99178 134.12924 1.000 40.55863 48 VAL B N 1
ATOM 2740 C CA . VAL B 2 48 ? 19.48087 93.41164 135.47894 1.000 44.17698 48 VAL B CA 1
ATOM 2741 C C . VAL B 2 48 ? 18.89697 94.79928 135.64819 1.000 49.98939 48 VAL B C 1
ATOM 2742 O O . VAL B 2 48 ? 19.39608 95.75958 135.04165 1.000 50.54408 48 VAL B O 1
ATOM 2746 N N . ASP B 2 49 ? 17.84969 94.91454 136.46875 1.000 48.80262 49 ASP B N 1
ATOM 2747 C CA . ASP B 2 49 ? 17.18836 96.19966 136.69568 1.000 49.45122 49 ASP B CA 1
ATOM 2748 C C . ASP B 2 49 ? 16.75386 96.82904 135.37340 1.000 43.93262 49 ASP B C 1
ATOM 2749 O O . ASP B 2 49 ? 16.93475 98.02195 135.13419 1.000 49.09990 49 ASP B O 1
ATOM 2754 N N . GLY B 2 50 ? 16.21619 96.00575 134.48433 1.000 44.75433 50 GLY B N 1
ATOM 2755 C CA . GLY B 2 50 ? 15.82426 96.46776 133.17705 1.000 48.76166 50 GLY B CA 1
ATOM 2756 C C . GLY B 2 50 ? 16.92729 96.54708 132.14215 1.000 46.61408 50 GLY B C 1
ATOM 2757 O O . GLY B 2 50 ? 16.62258 96.49379 130.94975 1.000 52.61335 50 GLY B O 1
ATOM 2758 N N . GLN B 2 51 ? 18.19635 96.67682 132.54495 1.000 46.81850 51 GLN B N 1
ATOM 2759 C CA . GLN B 2 51 ? 19.28640 96.71983 131.57251 1.000 43.92817 51 GLN B CA 1
ATOM 2760 C C . GLN B 2 51 ? 19.44710 95.36465 130.88996 1.000 48.45522 51 GLN B C 1
ATOM 2761 O O . GLN B 2 51 ? 19.62759 94.34209 131.55723 1.000 54.94409 51 GLN B O 1
ATOM 2767 N N . LYS B 2 52 ? 19.38769 95.35752 129.56107 1.000 45.87027 52 LYS B N 1
ATOM 2768 C CA . LYS B 2 52 ? 19.51316 94.13484 128.77649 1.000 47.87549 52 LYS B CA 1
ATOM 2769 C C . LYS B 2 52 ? 20.98379 93.79266 128.54749 1.000 52.90176 52 LYS B C 1
ATOM 2770 O O . LYS B 2 52 ? 21.78206 94.65705 128.16729 1.000 49.39528 52 LYS B O 1
ATOM 2776 N N . ILE B 2 53 ? 21.33424 92.52762 128.77646 1.000 48.71556 53 ILE B N 1
ATOM 2777 C CA . ILE B 2 53 ? 22.68038 92.00517 128.57841 1.000 45.58375 53 ILE B CA 1
ATOM 2778 C C . ILE B 2 53 ? 22.55936 90.70911 127.78621 1.000 45.01930 53 ILE B C 1
ATOM 2779 O O . ILE B 2 53 ? 21.87234 89.77045 128.21801 1.000 45.33501 53 ILE B O 1
ATOM 2784 N N . GLU B 2 54 ? 23.21250 90.66629 126.62833 1.000 42.84423 54 GLU B N 1
ATOM 2785 C CA . GLU B 2 54 ? 23.11243 89.55480 125.69459 1.000 50.09047 54 GLU B CA 1
ATOM 2786 C C . GLU B 2 54 ? 24.05267 88.41731 126.08286 1.000 44.16822 54 GLU B C 1
ATOM 2787 O O . GLU B 2 54 ? 25.06103 88.61346 126.76377 1.000 41.23386 54 GLU B O 1
ATOM 2793 N N . LYS B 2 55 ? 23.72503 87.21847 125.59222 1.000 39.56143 55 LYS B N 1
ATOM 2794 C CA . LYS B 2 55 ? 24.45136 86.02292 125.99371 1.000 43.63276 55 LYS B CA 1
ATOM 2795 C C . LYS B 2 55 ? 25.94089 86.08957 125.67788 1.000 46.72866 55 LYS B C 1
ATOM 2796 O O . LYS B 2 55 ? 26.72364 85.39826 126.33882 1.000 47.44228 55 LYS B O 1
ATOM 2802 N N . ASP B 2 56 ? 26.36468 86.90643 124.70841 1.000 45.80068 56 ASP B N 1
ATOM 2803 C CA . ASP B 2 56 ? 27.79604 86.92082 124.41655 1.000 46.60828 56 ASP B CA 1
ATOM 2804 C C . ASP B 2 56 ? 28.59587 87.66915 125.47141 1.000 42.54467 56 ASP B C 1
ATOM 2805 O O . ASP B 2 56 ? 29.82176 87.76010 125.35557 1.000 45.12725 56 ASP B O 1
ATOM 2810 N N . GLN B 2 57 ? 27.93996 88.17369 126.51046 1.000 42.69959 57 GLN B N 1
ATOM 2811 C CA . GLN B 2 57 ? 28.61817 88.76970 127.64832 1.000 38.08730 57 GLN B CA 1
ATOM 2812 C C . GLN B 2 57 ? 28.72457 87.81598 128.83685 1.000 43.41792 57 GLN B C 1
ATOM 2813 O O . GLN B 2 57 ? 29.29748 88.18878 129.87228 1.000 40.83268 57 GLN B O 1
ATOM 2819 N N . ILE B 2 58 ? 28.21160 86.59219 128.70811 1.000 36.25701 58 ILE B N 1
ATOM 2820 C CA . ILE B 2 58 ? 27.97254 85.71217 129.84633 1.000 40.32782 58 ILE B CA 1
ATOM 2821 C C . ILE B 2 58 ? 28.65478 84.36720 129.59905 1.000 38.86303 58 ILE B C 1
ATOM 2822 O O . ILE B 2 58 ? 28.32730 83.66968 128.63222 1.000 36.86305 58 ILE B O 1
ATOM 2827 N N . THR B 2 59 ? 29.58640 83.99698 130.47474 1.000 34.35565 59 THR B N 1
ATOM 2828 C CA . THR B 2 59 ? 30.17566 82.66218 130.43509 1.000 36.61930 59 THR B CA 1
ATOM 2829 C C . THR B 2 59 ? 29.55577 81.75820 131.49758 1.000 36.10071 59 THR B C 1
ATOM 2830 O O . THR B 2 59 ? 28.98609 82.21968 132.49426 1.000 34.73972 59 THR B O 1
ATOM 2834 N N . TRP B 2 60 ? 29.72763 80.45257 131.28600 1.000 33.81647 60 TRP B N 1
ATOM 2835 C CA . TRP B 2 60 ? 29.13688 79.39600 132.09624 1.000 33.16902 60 TRP B CA 1
ATOM 2836 C C . TRP B 2 60 ? 30.25893 78.56171 132.70082 1.000 37.06056 60 TRP B C 1
ATOM 2837 O O . TRP B 2 60 ? 31.05028 77.98133 131.95978 1.000 32.55174 60 TRP B O 1
ATOM 2848 N N . THR B 2 61 ? 30.31436 78.46880 134.03243 1.000 30.97393 61 THR B N 1
ATOM 2849 C CA . THR B 2 61 ? 31.28708 77.62681 134.72626 1.000 28.81589 61 THR B CA 1
ATOM 2850 C C . THR B 2 61 ? 30.55993 76.40584 135.27701 1.000 33.43352 61 THR B C 1
ATOM 2851 O O . THR B 2 61 ? 29.68942 76.52433 136.15496 1.000 33.95584 61 THR B O 1
ATOM 2855 N N . ILE B 2 62 ? 30.92177 75.24437 134.74779 1.000 32.83614 62 ILE B N 1
ATOM 2856 C CA . ILE B 2 62 ? 30.34997 73.95944 135.12664 1.000 31.69555 62 ILE B CA 1
ATOM 2857 C C . ILE B 2 62 ? 31.50323 72.99856 135.39512 1.000 37.35202 62 ILE B C 1
ATOM 2858 O O . ILE B 2 62 ? 32.49874 72.99024 134.65482 1.000 36.77591 62 ILE B O 1
ATOM 2863 N N . ASN B 2 63 ? 31.40780 72.24925 136.49527 1.000 39.55323 63 ASN B N 1
ATOM 2864 C CA . ASN B 2 63 ? 32.47159 71.32751 136.89136 1.000 37.754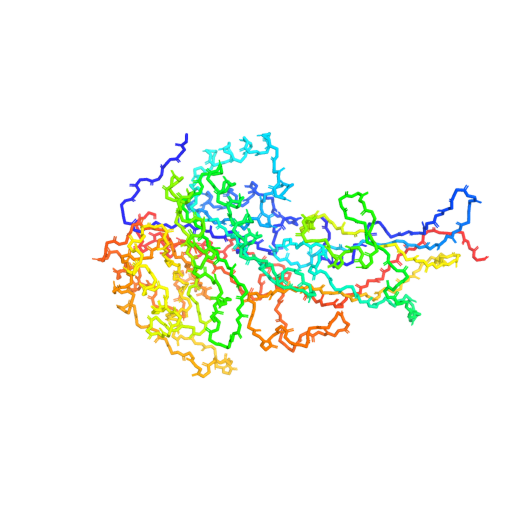09 63 ASN B CA 1
ATOM 2865 C C . ASN B 2 63 ? 33.79952 72.05937 137.04533 1.000 37.38073 63 ASN B C 1
ATOM 2866 O O . ASN B 2 63 ? 34.84263 71.59020 136.58689 1.000 38.26169 63 ASN B O 1
ATOM 2871 N N . GLY B 2 64 ? 33.75147 73.23861 137.65924 1.000 38.11642 64 GLY B N 1
ATOM 2872 C CA . GLY B 2 64 ? 34.94224 74.03720 137.86697 1.000 32.22904 64 GLY B CA 1
ATOM 2873 C C . GLY B 2 64 ? 35.57188 74.63950 136.62355 1.000 40.58734 64 GLY B C 1
ATOM 2874 O O . GLY B 2 64 ? 36.60567 75.30328 136.74394 1.000 40.54531 64 GLY B O 1
ATOM 2875 N N . GLU B 2 65 ? 35.00428 74.45274 135.43139 1.000 35.78958 65 GLU B N 1
ATOM 2876 C CA . GLU B 2 65 ? 35.64421 74.98795 134.23734 1.000 35.46495 65 GLU B CA 1
ATOM 2877 C C . GLU B 2 65 ? 34.71283 75.96633 133.52067 1.000 38.51064 65 GLU B C 1
ATOM 2878 O O . GLU B 2 65 ? 33.49537 75.74915 133.44315 1.000 31.92108 65 GLU B O 1
ATOM 2884 N N . GLU B 2 66 ? 35.30462 77.04919 133.01231 1.000 35.95766 66 GLU B N 1
ATOM 2885 C CA . GLU B 2 66 ? 34.58014 78.14244 132.37762 1.000 37.31974 66 GLU B CA 1
ATOM 2886 C C . GLU B 2 66 ? 34.48222 77.92573 130.87374 1.000 34.79983 66 GLU B C 1
ATOM 2887 O O . GLU B 2 66 ? 35.48658 77.67886 130.20245 1.000 36.03593 66 GLU B O 1
ATOM 2893 N N . TYR B 2 67 ? 33.27822 78.06200 130.34869 1.000 35.81922 67 TYR B N 1
ATOM 2894 C CA . TYR B 2 67 ? 32.96672 77.81426 128.95766 1.000 29.24876 67 TYR B CA 1
ATOM 2895 C C . TYR B 2 67 ? 32.26428 79.02346 128.37277 1.000 36.94519 67 TYR B C 1
ATOM 2896 O O . TYR B 2 67 ? 31.38932 79.62018 129.02128 1.000 37.97432 67 TYR B O 1
ATOM 2905 N N . THR B 2 68 ? 32.66541 79.38168 127.15186 1.000 32.10702 68 THR B N 1
ATOM 2906 C CA . THR B 2 68 ? 31.91151 80.28816 126.30449 1.000 33.21997 68 THR B CA 1
ATOM 2907 C C . THR B 2 68 ? 30.73784 79.55204 125.67302 1.000 36.73284 68 THR B C 1
ATOM 2908 O O . THR B 2 68 ? 30.72138 78.31493 125.57562 1.000 34.40523 68 THR B O 1
ATOM 2912 N N . ASN B 2 69 ? 29.76442 80.33872 125.19695 1.000 38.77153 69 ASN B N 1
ATOM 2913 C CA . ASN B 2 69 ? 28.63876 79.76483 124.46291 1.000 35.93525 69 ASN B CA 1
ATOM 2914 C C . ASN B 2 69 ? 29.10598 78.86831 123.32289 1.000 35.84228 69 ASN B C 1
ATOM 2915 O O . ASN B 2 69 ? 28.58880 77.76181 123.15108 1.000 39.15077 69 ASN B O 1
ATOM 2920 N N . GLN B 2 70 ? 30.11281 79.30805 122.55900 1.000 39.52651 70 GLN B N 1
ATOM 2921 C CA . GLN B 2 70 ? 30.58908 78.53287 121.40868 1.000 42.49630 70 GLN B CA 1
ATOM 2922 C C . GLN B 2 70 ? 31.20475 77.19881 121.84599 1.000 36.55093 70 GLN B C 1
ATOM 2923 O O . GLN B 2 70 ? 30.89156 76.12163 121.29072 1.000 38.21958 70 GLN B O 1
ATOM 2929 N N . GLU B 2 71 ? 32.06525 77.25467 122.86989 1.000 35.03426 71 GLU B N 1
ATOM 2930 C CA . GLU B 2 71 ? 32.64822 76.04617 123.44273 1.000 35.77118 71 GLU B CA 1
ATOM 2931 C C . GLU B 2 71 ? 31.56065 75.07813 123.89444 1.000 35.48931 71 GLU B C 1
ATOM 2932 O O . GLU B 2 71 ? 31.62161 73.87736 123.59447 1.000 39.51564 71 GLU B O 1
ATOM 2938 N N . MET B 2 72 ? 30.53645 75.58784 124.59182 1.000 33.10609 72 MET B N 1
ATOM 2939 C CA . MET B 2 72 ? 29.44326 74.71960 125.04213 1.000 35.58743 72 MET B CA 1
ATOM 2940 C C . MET B 2 72 ? 28.70662 74.09579 123.86457 1.000 36.91135 72 MET B C 1
ATOM 2941 O O . MET B 2 72 ? 28.42321 72.89092 123.87915 1.000 32.70997 72 MET B O 1
ATOM 2946 N N . ARG B 2 73 ? 28.38193 74.90153 122.83253 1.000 32.04696 73 ARG B N 1
ATOM 2947 C CA . ARG B 2 73 ? 27.68200 74.36227 121.65866 1.000 36.13442 73 ARG B CA 1
ATOM 2948 C C . ARG B 2 73 ? 28.39798 73.17269 121.05942 1.000 38.55928 73 ARG B C 1
ATOM 2949 O O . ARG B 2 73 ? 27.74859 72.29326 120.47552 1.000 36.79851 73 ARG B O 1
ATOM 2957 N N . GLY B 2 74 ? 29.73514 73.14075 121.14920 1.000 38.31674 74 GLY B N 1
ATOM 2958 C CA . GLY B 2 74 ? 30.38445 71.96697 120.58449 1.000 30.89056 74 GLY B CA 1
ATOM 2959 C C . GLY B 2 74 ? 30.71254 70.80275 121.51702 1.000 42.57652 74 GLY B C 1
ATOM 2960 O O . GLY B 2 74 ? 31.22503 69.77939 121.04320 1.000 36.56457 74 GLY B O 1
ATOM 2961 N N . ASP B 2 75 ? 30.43327 70.90558 122.82434 1.000 40.79867 75 ASP B N 1
ATOM 2962 C CA . ASP B 2 75 ? 30.88955 69.92128 123.81617 1.000 37.24217 75 ASP B CA 1
ATOM 2963 C C . ASP B 2 75 ? 29.72457 69.03340 124.24306 1.000 35.96127 75 ASP B C 1
ATOM 2964 O O . ASP B 2 75 ? 28.96332 69.38747 125.14805 1.000 37.80943 75 ASP B O 1
ATOM 2969 N N . PHE B 2 76 ? 29.62100 67.84848 123.63828 1.000 36.02866 76 PHE B N 1
ATOM 2970 C CA . PHE B 2 76 ? 28.57110 66.90387 123.98689 1.000 32.61968 76 PHE B CA 1
ATOM 2971 C C . PHE B 2 76 ? 29.03913 65.81423 124.93653 1.000 34.68020 76 PHE B C 1
ATOM 2972 O O . PHE B 2 76 ? 28.37153 64.78283 125.04899 1.000 37.97251 76 PHE B O 1
ATOM 2980 N N . LYS B 2 77 ? 30.14842 66.02538 125.64183 1.000 36.75816 77 LYS B N 1
ATOM 2981 C CA . LYS B 2 77 ? 30.67312 65.01646 126.55687 1.000 35.93849 77 LYS B CA 1
ATOM 2982 C C . LYS B 2 77 ? 30.72359 65.47817 128.00779 1.000 37.02223 77 LYS B C 1
ATOM 2983 O O . LYS B 2 77 ? 30.59714 64.64747 128.90786 1.000 36.13743 77 LYS B O 1
ATOM 2989 N N . THR B 2 78 ? 30.86460 66.77783 128.25960 1.000 36.55272 78 THR B N 1
ATOM 2990 C CA . THR B 2 78 ? 30.78618 67.31624 129.61110 1.000 33.28985 78 THR B CA 1
ATOM 2991 C C . THR B 2 78 ? 29.33069 67.41238 130.07623 1.000 40.48381 78 THR B C 1
ATOM 2992 O O . THR B 2 78 ? 28.48508 68.01621 129.39618 1.000 35.52385 78 THR B O 1
ATOM 2996 N N . HIS B 2 79 ? 29.06100 66.87221 131.26516 1.000 34.41886 79 HIS B N 1
ATOM 2997 C CA . HIS B 2 79 ? 27.71245 66.68590 131.78051 1.000 32.28897 79 HIS B CA 1
ATOM 2998 C C . HIS B 2 79 ? 27.42159 67.67085 132.90986 1.000 33.98329 79 HIS B C 1
ATOM 2999 O O . HIS B 2 79 ? 28.21517 67.81568 133.84337 1.000 30.28211 79 HIS B O 1
ATOM 3006 N N . TRP B 2 80 ? 26.27675 68.33462 132.82388 1.000 31.98906 80 TRP B N 1
ATOM 3007 C CA . TRP B 2 80 ? 25.81651 69.27146 133.83863 1.000 32.21218 80 TRP B CA 1
ATOM 3008 C C . TRP B 2 80 ? 24.80167 68.54824 134.72240 1.000 33.88192 80 TRP B C 1
ATOM 3009 O O . TRP B 2 80 ? 23.70575 68.21061 134.26372 1.000 33.29706 80 TRP B O 1
ATOM 3020 N N . ALA B 2 81 ? 25.16272 68.31052 135.98335 1.000 30.05727 81 ALA B N 1
ATOM 3021 C CA . ALA B 2 81 ? 24.29175 67.58719 136.90850 1.000 33.50716 81 ALA B CA 1
ATOM 3022 C C . ALA B 2 81 ? 23.23656 68.51847 137.52030 1.000 30.41354 81 ALA B C 1
ATOM 3023 O O . ALA B 2 81 ? 23.49563 69.69585 137.79262 1.000 28.99283 81 ALA B O 1
ATOM 3025 N N . THR B 2 82 ? 22.03609 67.97235 137.74787 1.000 26.02588 82 THR B N 1
ATOM 3026 C CA . THR B 2 82 ? 20.95733 68.77450 138.33652 1.000 35.47970 82 THR B CA 1
ATOM 3027 C C . THR B 2 82 ? 21.29963 69.29572 139.72619 1.000 37.30403 82 THR B C 1
ATOM 3028 O O . THR B 2 82 ? 20.73068 70.30515 140.14968 1.000 37.08021 82 THR B O 1
ATOM 3032 N N . THR B 2 83 ? 22.22433 68.65697 140.43642 1.000 33.20856 83 THR B N 1
ATOM 3033 C CA . THR B 2 83 ? 22.57458 69.07936 141.78588 1.000 39.42297 83 THR B CA 1
ATOM 3034 C C . THR B 2 83 ? 23.78628 69.99875 141.81936 1.000 36.44242 83 THR B C 1
ATOM 3035 O O . THR B 2 83 ? 24.27833 70.31984 142.90935 1.000 34.46905 83 THR B O 1
ATOM 3039 N N . LYS B 2 84 ? 24.27199 70.45198 140.66415 1.000 30.56634 84 LYS B N 1
ATOM 3040 C CA . LYS B 2 84 ? 25.49762 71.25250 140.60650 1.000 34.23946 84 LYS B CA 1
ATOM 3041 C C . LYS B 2 84 ? 25.23226 72.52209 139.80527 1.000 35.61354 84 LYS B C 1
ATOM 3042 O O . LYS B 2 84 ? 25.51390 72.58641 138.60048 1.000 37.52691 84 LYS B O 1
ATOM 3048 N N . PRO B 2 85 ? 24.68535 73.55518 140.44970 1.000 34.28255 85 PRO B N 1
ATOM 3049 C CA . PRO B 2 85 ? 24.30882 74.77637 139.72027 1.000 32.55071 85 PRO B CA 1
ATOM 3050 C C . PRO B 2 85 ? 25.48736 75.34479 138.94204 1.000 33.28714 85 PRO B C 1
ATOM 3051 O O . PRO B 2 85 ? 26.61746 75.36289 139.42752 1.000 32.98532 85 PRO B O 1
ATOM 3055 N N . ALA B 2 86 ? 25.21735 75.79814 137.71742 1.000 30.62711 86 ALA B N 1
ATOM 3056 C CA . ALA B 2 86 ? 26.21871 76.51747 136.93665 1.000 30.43003 86 ALA B CA 1
ATOM 3057 C C . ALA B 2 86 ? 26.45054 77.91013 137.51038 1.000 31.51095 86 ALA B C 1
ATOM 3058 O O . ALA B 2 86 ? 25.54457 78.53205 138.08609 1.000 35.62410 86 ALA B O 1
ATOM 3060 N N . VAL B 2 87 ? 27.67248 78.41261 137.34609 1.000 29.77225 87 VAL B N 1
ATOM 3061 C CA . VAL B 2 87 ? 27.98372 79.79668 137.70530 1.000 32.19651 87 VAL B CA 1
ATOM 3062 C C . VAL B 2 87 ? 28.04725 80.63150 136.42150 1.000 39.45945 87 VAL B C 1
ATOM 3063 O O . VAL B 2 87 ? 28.86207 80.36296 135.52946 1.000 37.80456 87 VAL B O 1
ATOM 3067 N N . LEU B 2 88 ? 27.17101 81.62378 136.29933 1.000 34.66931 88 LEU B N 1
ATOM 3068 C CA . LEU B 2 88 ? 27.14623 82.51131 135.14237 1.000 34.66089 88 LEU B CA 1
ATOM 3069 C C . LEU B 2 88 ? 27.89476 83.78058 135.51455 1.000 35.58555 88 LEU B C 1
ATOM 3070 O O . LEU B 2 88 ? 27.58000 84.42338 136.53190 1.000 36.92455 88 LEU B O 1
ATOM 3075 N N . LYS B 2 89 ? 28.90034 84.11343 134.70664 1.000 34.85518 89 LYS B N 1
ATOM 3076 C CA . LYS B 2 89 ? 29.75645 85.27188 134.92378 1.000 36.28192 89 LYS B CA 1
ATOM 3077 C C . LYS B 2 89 ? 29.46780 86.29446 133.83158 1.000 39.06650 89 LYS B C 1
ATOM 3078 O O . LYS B 2 89 ? 29.61735 85.99698 132.63919 1.000 38.53397 89 LYS B O 1
ATOM 3084 N N . VAL B 2 90 ? 29.04178 87.48229 134.25074 1.000 38.94981 90 VAL B N 1
ATOM 3085 C CA . VAL B 2 90 ? 28.49647 88.52503 133.39480 1.000 40.34275 90 VAL B CA 1
ATOM 3086 C C . VAL B 2 90 ? 29.51567 89.64858 133.32060 1.000 42.82295 90 VAL B C 1
ATOM 3087 O O . VAL B 2 90 ? 29.88219 90.24420 134.34980 1.000 40.08503 90 VAL B O 1
ATOM 3091 N N . LYS B 2 91 ? 29.97771 89.91602 132.10468 1.000 39.74891 91 LYS B N 1
ATOM 3092 C CA . LYS B 2 91 ? 30.87927 91.02636 131.84631 1.000 44.97053 91 LYS B CA 1
ATOM 3093 C C . LYS B 2 91 ? 30.11141 92.33096 132.00608 1.000 44.28270 91 LYS B C 1
ATOM 3094 O O . LYS B 2 91 ? 29.07743 92.53181 131.36279 1.000 44.96728 91 LYS B O 1
ATOM 3100 N N . MET B 2 92 ? 30.58962 93.19626 132.88329 1.000 45.76831 92 MET B N 1
ATOM 3101 C CA . MET B 2 92 ? 29.92499 94.46709 133.14209 1.000 49.15783 92 MET B CA 1
ATOM 3102 C C . MET B 2 92 ? 30.80858 95.36117 133.99802 1.000 53.35703 92 MET B C 1
ATOM 3103 O O . MET B 2 92 ? 30.75104 95.28818 135.23415 1.000 53.32029 92 MET B O 1
ATOM 3108 N N . PRO B 2 93 ? 31.61510 96.22559 133.37510 1.000 56.19111 93 PRO B N 1
ATOM 3109 C CA . PRO B 2 93 ? 32.59296 97.02132 134.13435 1.000 52.74646 93 PRO B CA 1
ATOM 3110 C C . PRO B 2 93 ? 31.94002 97.83427 135.24277 1.000 52.30213 93 PRO B C 1
ATOM 3111 O O . PRO B 2 93 ? 30.88558 98.44958 135.05749 1.000 53.38131 93 PRO B O 1
ATOM 3115 N N . GLY B 2 94 ? 32.58192 97.81976 136.41078 1.000 53.22698 94 GLY B N 1
ATOM 3116 C CA . GLY B 2 94 ? 32.04326 98.44171 137.60032 1.000 54.31206 94 GLY B CA 1
ATOM 3117 C C . GLY B 2 94 ? 31.04794 97.60619 138.37805 1.000 51.81685 94 GLY B C 1
ATOM 3118 O O . GLY B 2 94 ? 30.85285 97.85944 139.57124 1.000 52.53530 94 GLY B O 1
ATOM 3119 N N . GLY B 2 95 ? 30.39747 96.63031 137.74080 1.000 52.31871 95 GLY B N 1
ATOM 3120 C CA . GLY B 2 95 ? 29.49410 95.73756 138.43888 1.000 51.17793 95 GLY B CA 1
ATOM 3121 C C . GLY B 2 95 ? 28.19914 96.39799 138.89579 1.000 50.00074 95 GLY B C 1
ATOM 3122 O O . GLY B 2 95 ? 27.74755 97.41293 138.35943 1.000 49.32279 95 GLY B O 1
ATOM 3123 N N . LEU B 2 96 ? 27.59313 95.78085 139.90765 1.000 44.30211 96 LEU B N 1
ATOM 3124 C CA . LEU B 2 96 ? 26.32679 96.22928 140.45920 1.000 44.30390 96 LEU B CA 1
ATOM 3125 C C . LEU B 2 96 ? 26.55854 97.03089 141.72984 1.000 47.29481 96 LEU B C 1
ATOM 3126 O O . LEU B 2 96 ? 27.49312 96.77308 142.49335 1.000 48.74387 96 LEU B O 1
ATOM 3131 N N . ALA B 2 97 ? 25.69214 98.01323 141.94869 1.000 50.18386 97 ALA B N 1
ATOM 3132 C CA . ALA B 2 97 ? 25.84463 98.89166 143.09391 1.000 49.51259 97 ALA B CA 1
ATOM 3133 C C . ALA B 2 97 ? 25.35912 98.19662 144.36017 1.000 45.56242 97 ALA B C 1
ATOM 3134 O O . ALA B 2 97 ? 24.72602 97.14015 144.31728 1.000 44.33924 97 ALA B O 1
ATOM 3136 N N . GLN B 2 98 ? 25.64035 98.82273 145.49841 1.000 45.18327 98 GLN B N 1
ATOM 3137 C CA . GLN B 2 98 ? 25.07259 98.37932 146.76230 1.000 47.01485 98 GLN B CA 1
ATOM 3138 C C . GLN B 2 98 ? 23.55501 98.25080 146.65576 1.000 49.05961 98 GLN B C 1
ATOM 3139 O O . GLN B 2 98 ? 22.90250 98.99773 145.92046 1.000 47.86337 98 GLN B O 1
ATOM 3145 N N . GLY B 2 99 ? 22.99630 97.26241 147.34560 1.000 45.52089 99 GLY B N 1
ATOM 3146 C CA . GLY B 2 99 ? 21.55458 97.19495 147.50824 1.000 40.27998 99 GLY B CA 1
ATOM 3147 C C . GLY B 2 99 ? 20.86995 96.17201 146.62568 1.000 42.44360 99 GLY B C 1
ATOM 3148 O O . GLY B 2 99 ? 21.48344 95.22887 146.12404 1.000 41.51163 99 GLY B O 1
ATOM 3149 N N . TYR B 2 100 ? 19.56006 96.37944 146.43438 1.000 42.34205 100 TYR B N 1
ATOM 3150 C CA . TYR B 2 100 ? 18.71191 95.43168 145.71616 1.000 42.93359 100 TYR B CA 1
ATOM 3151 C C . TYR B 2 100 ? 18.93232 95.47545 144.20420 1.000 44.07694 100 TYR B C 1
ATOM 3152 O O . TYR B 2 100 ? 19.29063 96.50562 143.62624 1.000 41.83666 100 TYR B O 1
ATOM 3161 N N . HIS B 2 101 ? 18.68402 94.33437 143.56509 1.000 37.58671 101 HIS B N 1
ATOM 3162 C CA . HIS B 2 101 ? 18.75977 94.19761 142.12317 1.000 37.33701 101 HIS B CA 1
ATOM 3163 C C . HIS B 2 101 ? 17.75266 93.14483 141.69991 1.000 38.80651 101 HIS B C 1
ATOM 3164 O O . HIS B 2 101 ? 17.59046 92.12349 142.36994 1.000 41.26194 101 HIS B O 1
ATOM 3171 N N . ASP B 2 102 ? 17.06164 93.41580 140.60015 1.000 43.35401 102 ASP B N 1
ATOM 3172 C CA . ASP B 2 102 ? 16.08507 92.49915 140.03906 1.000 44.42151 102 ASP B CA 1
ATOM 3173 C C . ASP B 2 102 ? 16.70597 91.81470 138.83162 1.000 47.81480 102 ASP B C 1
ATOM 3174 O O . ASP B 2 102 ? 17.13519 92.48345 137.88679 1.000 49.91340 102 ASP B O 1
ATOM 3179 N N . LEU B 2 103 ? 16.78772 90.49286 138.88210 1.000 45.96026 103 LEU B N 1
ATOM 3180 C CA . LEU B 2 103 ? 17.37273 89.69095 137.82763 1.000 40.53506 103 LEU B CA 1
ATOM 3181 C C . LEU B 2 103 ? 16.26053 88.95313 137.11425 1.000 38.25902 103 LEU B C 1
ATOM 3182 O O . LEU B 2 103 ? 15.36410 88.38876 137.75697 1.000 40.99906 103 LEU B O 1
ATOM 3187 N N . LYS B 2 104 ? 16.32412 88.97040 135.78753 1.000 38.77476 104 LYS B N 1
ATOM 3188 C CA . LYS B 2 104 ? 15.48322 88.13006 134.94725 1.000 42.14496 104 LYS B CA 1
ATOM 3189 C C . LYS B 2 104 ? 16.41118 87.45317 133.95707 1.000 40.39605 104 LYS B C 1
ATOM 3190 O O . LYS B 2 104 ? 17.14299 88.13619 133.23331 1.000 39.64979 104 LYS B O 1
ATOM 3196 N N . TYR B 2 105 ? 16.41517 86.12265 133.94003 1.000 37.28849 105 TYR B N 1
ATOM 3197 C CA . TYR B 2 105 ? 17.34242 85.40501 133.07055 1.000 34.56508 105 TYR B CA 1
ATOM 3198 C C . TYR B 2 105 ? 16.60693 84.28254 132.37010 1.000 33.13810 105 TYR B C 1
ATOM 3199 O O . TYR B 2 105 ? 15.76206 83.62225 132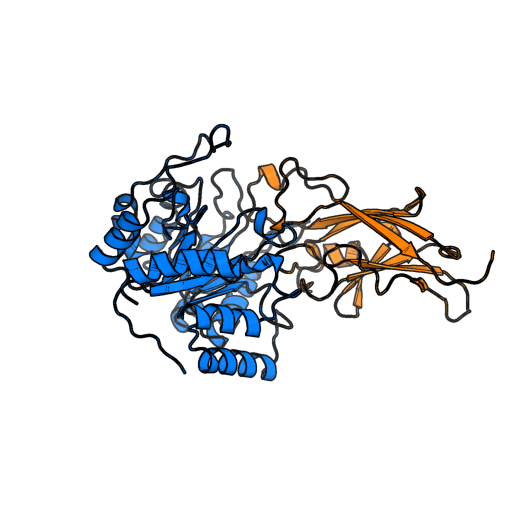.97308 1.000 39.94269 105 TYR B O 1
ATOM 3208 N N . GLY B 2 106 ? 16.92080 84.07035 131.10252 1.000 34.98475 106 GLY B N 1
ATOM 3209 C CA . GLY B 2 106 ? 16.31177 83.00092 130.32233 1.000 35.97422 106 GLY B CA 1
ATOM 3210 C C . GLY B 2 106 ? 17.36271 82.04614 129.78861 1.000 40.31635 106 GLY B C 1
ATOM 3211 O O . GLY B 2 106 ? 18.44160 82.47696 129.36474 1.000 36.28288 106 GLY B O 1
ATOM 3212 N N . PHE B 2 107 ? 17.05385 80.74648 129.84041 1.000 31.96441 107 PHE B N 1
ATOM 3213 C CA . PHE B 2 107 ? 17.82751 79.72067 129.14820 1.000 31.04540 107 PHE B CA 1
ATOM 3214 C C . PHE B 2 107 ? 16.94891 78.49174 129.03275 1.000 34.31508 107 PHE B C 1
ATOM 3215 O O . PHE B 2 107 ? 15.94123 78.36756 129.73038 1.000 36.39274 107 PHE B O 1
ATOM 3223 N N . CYS B 2 108 ? 17.32604 77.59472 128.12851 1.000 34.34993 108 CYS B N 1
ATOM 3224 C CA . CYS B 2 108 ? 16.62998 76.31422 128.01239 1.000 34.21602 108 CYS B CA 1
ATOM 3225 C C . CYS B 2 108 ? 17.62268 75.27463 127.50515 1.000 30.08841 108 CYS B C 1
ATOM 3226 O O . CYS B 2 108 ? 18.82837 75.51143 127.47968 1.000 33.99548 108 CYS B O 1
ATOM 3229 N N . PHE B 2 109 ? 17.11773 74.10903 127.11774 1.000 28.80221 109 PHE B N 1
ATOM 3230 C CA . PHE B 2 109 ? 17.97604 73.00662 126.72957 1.000 31.80837 109 PHE B CA 1
ATOM 3231 C C . PHE B 2 109 ? 17.17760 72.09349 125.81761 1.000 36.26559 109 PHE B C 1
ATOM 3232 O O . PHE B 2 109 ? 15.94952 72.05676 125.88288 1.000 37.20466 109 PHE B O 1
ATOM 3240 N N . THR B 2 110 ? 17.88358 71.34967 124.96831 1.000 34.95219 110 THR B N 1
ATOM 3241 C CA . THR B 2 110 ? 17.19130 70.49380 124.01846 1.000 34.38284 110 THR B CA 1
ATOM 3242 C C . THR B 2 110 ? 16.79567 69.17528 124.66732 1.000 37.86694 110 THR B C 1
ATOM 3243 O O . THR B 2 110 ? 17.49786 68.64587 125.53872 1.000 36.83699 110 THR B O 1
ATOM 3247 N N . SER B 2 111 ? 15.63849 68.65504 124.24144 1.000 35.52513 111 SER B N 1
ATOM 3248 C CA . SER B 2 111 ? 15.13603 67.34475 124.67199 1.000 39.81643 111 SER B CA 1
ATOM 3249 C C . SER B 2 111 ? 14.61074 66.66733 123.40703 1.000 39.12117 111 SER B C 1
ATOM 3250 O O . SER B 2 111 ? 13.41485 66.72731 123.10357 1.000 39.91003 111 SER B O 1
ATOM 3253 N N . SER B 2 112 ? 15.50992 66.00807 122.68071 1.000 37.37787 112 SER B N 1
ATOM 3254 C CA . SER B 2 112 ? 15.18804 65.50499 121.35004 1.000 42.81639 112 SER B CA 1
ATOM 3255 C C . SER B 2 112 ? 14.26034 64.28494 121.35694 1.000 42.33187 112 SER B C 1
ATOM 3256 O O . SER B 2 112 ? 13.86925 63.82853 120.27782 1.000 39.39858 112 SER B O 1
ATOM 3259 N N . TYR B 2 113 ? 13.93018 63.72517 122.52400 1.000 38.38327 113 TYR B N 1
ATOM 3260 C CA . TYR B 2 113 ? 12.97259 62.62700 122.62916 1.000 39.07564 113 TYR B CA 1
ATOM 3261 C C . TYR B 2 113 ? 11.52639 63.11615 122.73014 1.000 39.44428 113 TYR B C 1
ATOM 3262 O O . TYR B 2 113 ? 10.61113 62.29359 122.73095 1.000 43.73138 113 TYR B O 1
ATOM 3271 N N . MET B 2 114 ? 11.30980 64.42285 122.84825 1.000 36.13224 114 MET B N 1
ATOM 3272 C CA . MET B 2 114 ? 9.99037 65.03203 122.91001 1.000 45.75022 114 MET B CA 1
ATOM 3273 C C . MET B 2 114 ? 9.37922 65.09094 121.50576 1.000 53.35707 114 MET B C 1
ATOM 3274 O O . MET B 2 114 ? 10.09549 64.97532 120.50380 1.000 48.18759 114 MET B O 1
ATOM 3279 N N . PRO B 2 115 ? 8.06108 65.27305 121.39851 1.000 50.23930 115 PRO B N 1
ATOM 3280 C CA . PRO B 2 115 ? 7.42758 65.34054 120.06974 1.000 55.65482 115 PRO B CA 1
ATOM 3281 C C . PRO B 2 115 ? 7.91650 66.53927 119.27399 1.000 51.20272 115 PRO B C 1
ATOM 3282 O O . PRO B 2 115 ? 8.14191 67.62171 119.83618 1.000 51.74525 115 PRO B O 1
ATOM 3286 N N . PRO B 2 116 ? 8.08870 66.37621 117.95726 1.000 48.26755 116 PRO B N 1
ATOM 3287 C CA . PRO B 2 116 ? 8.65182 67.45767 117.12500 1.000 53.19256 116 PRO B CA 1
ATOM 3288 C C . PRO B 2 116 ? 7.96170 68.80540 117.25837 1.000 59.23671 116 PRO B C 1
ATOM 3289 O O . PRO B 2 116 ? 8.62792 69.84359 117.13579 1.000 59.46217 116 PRO B O 1
ATOM 3293 N N . ILE B 2 117 ? 6.64660 68.83096 117.48038 1.000 59.00676 117 ILE B N 1
ATOM 3294 C CA . ILE B 2 117 ? 5.95450 70.10679 117.65037 1.000 64.06480 117 ILE B CA 1
ATOM 3295 C C . ILE B 2 117 ? 6.51493 70.85395 118.85452 1.000 63.32669 117 ILE B C 1
ATOM 3296 O O . ILE B 2 117 ? 6.80223 72.05443 118.78366 1.000 64.73751 117 ILE B O 1
ATOM 3301 N N . ILE B 2 118 ? 6.70630 70.13988 119.96937 1.000 66.60841 118 ILE B N 1
ATOM 3302 C CA . ILE B 2 118 ? 7.26285 70.73605 121.18338 1.000 62.58330 118 ILE B CA 1
ATOM 3303 C C . ILE B 2 118 ? 8.68709 71.23308 120.94945 1.000 61.21137 118 ILE B C 1
ATOM 3304 O O . ILE B 2 118 ? 9.05063 72.33187 121.38777 1.000 63.20577 118 ILE B O 1
ATOM 3309 N N . GLN B 2 119 ? 9.51914 70.42687 120.27595 1.000 55.64499 119 GLN B N 1
ATOM 3310 C CA . GLN B 2 119 ? 10.91355 70.80183 120.04144 1.000 53.18137 119 GLN B CA 1
ATOM 3311 C C . GLN B 2 119 ? 11.01372 72.07253 119.20949 1.000 63.94459 119 GLN B C 1
ATOM 3312 O O . GLN B 2 119 ? 11.69431 73.02965 119.59527 1.000 63.61657 119 GLN B O 1
ATOM 3318 N N . ASP B 2 120 ? 10.37254 72.07505 118.03474 1.000 72.85025 120 ASP B N 1
ATOM 3319 C CA . ASP B 2 120 ? 10.38500 73.23774 117.15363 1.000 66.78449 120 ASP B CA 1
ATOM 3320 C C . ASP B 2 120 ? 9.86330 74.46295 117.89542 1.000 60.80539 120 ASP B C 1
ATOM 3321 O O . ASP B 2 120 ? 8.90904 74.38158 118.67318 1.000 64.61902 120 ASP B O 1
ATOM 3323 N N . GLY B 2 121 ? 10.52001 75.59794 117.68417 1.000 57.95955 121 GLY B N 1
ATOM 3324 C CA . GLY B 2 121 ? 10.12189 76.80445 118.38636 1.000 58.30452 121 GLY B CA 1
ATOM 3325 C C . GLY B 2 121 ? 10.52616 76.85531 119.84280 1.000 64.72513 121 GLY B C 1
ATOM 3326 O O . GLY B 2 121 ? 9.83604 77.48575 120.65516 1.000 74.03387 121 GLY B O 1
ATOM 3327 N N . LEU B 2 122 ? 11.62208 76.19737 120.20028 1.000 63.35466 122 LEU B N 1
ATOM 3328 C CA . LEU B 2 122 ? 12.16541 76.24752 121.55055 1.000 51.96727 122 LEU B CA 1
ATOM 3329 C C . LEU B 2 122 ? 13.05124 77.48418 121.66713 1.000 50.43231 122 LEU B C 1
ATOM 3330 O O . LEU B 2 122 ? 14.02049 77.63462 120.91582 1.000 48.23287 122 LEU B O 1
ATOM 3335 N N . ASP B 2 123 ? 12.69973 78.38580 122.57959 1.000 45.93878 123 ASP B N 1
ATOM 3336 C CA . ASP B 2 123 ? 13.33458 79.68541 122.63656 1.000 41.25926 123 ASP B CA 1
ATOM 3337 C C . ASP B 2 123 ? 13.74307 79.96374 124.07863 1.000 45.39799 123 ASP B C 1
ATOM 3338 O O . ASP B 2 123 ? 12.89138 79.90568 124.98555 1.000 46.93527 123 ASP B O 1
ATOM 3343 N N . PRO B 2 124 ? 15.01511 80.28403 124.33565 1.000 46.21508 124 PRO B N 1
ATOM 3344 C CA . PRO B 2 124 ? 15.44773 80.53211 125.72209 1.000 41.30742 124 PRO B CA 1
ATOM 3345 C C . PRO B 2 124 ? 14.74679 81.69479 126.39299 1.000 45.38041 124 PRO B C 1
ATOM 3346 O O . PRO B 2 124 ? 14.74160 81.76139 127.63286 1.000 43.17747 124 PRO B O 1
ATOM 3350 N N . ASP B 2 125 ? 14.17635 82.62450 125.62883 1.000 42.05580 125 ASP B N 1
ATOM 3351 C CA . ASP B 2 125 ? 13.61730 83.84296 126.19670 1.000 41.06304 125 ASP B CA 1
ATOM 3352 C C . ASP B 2 125 ? 12.09483 83.85938 126.18588 1.000 39.43894 125 ASP B C 1
ATOM 3353 O O . ASP B 2 125 ? 11.49925 84.88155 126.54360 1.000 47.16710 125 ASP B O 1
ATOM 3358 N N . LYS B 2 126 ? 11.45152 82.74507 125.82992 1.000 39.84668 126 LYS B N 1
ATOM 3359 C CA . LYS B 2 126 ? 10.00012 82.66223 125.73996 1.000 41.96456 126 LYS B CA 1
ATOM 3360 C C . LYS B 2 126 ? 9.56437 81.28247 126.21017 1.000 43.92321 126 LYS B C 1
ATOM 3361 O O . LYS B 2 126 ? 10.25936 80.29614 125.96091 1.000 51.44182 126 LYS B O 1
ATOM 3363 N N . GLU B 2 127 ? 8.41046 81.20875 126.87289 1.000 42.78420 127 GLU B N 1
ATOM 3364 C CA . GLU B 2 127 ? 7.94558 79.95323 127.44264 1.000 40.89401 127 GLU B CA 1
ATOM 3365 C C . GLU B 2 127 ? 7.25242 79.07920 126.40657 1.000 46.86631 127 GLU B C 1
ATOM 3366 O O . GLU B 2 127 ? 6.75920 79.55136 125.38196 1.000 52.32779 127 GLU B O 1
ATOM 3372 N N . SER B 2 128 ? 7.24244 77.77613 126.68960 1.000 48.82803 128 SER B N 1
ATOM 3373 C CA . SER B 2 128 ? 6.45374 76.82427 125.92901 1.000 50.77855 128 SER B CA 1
ATOM 3374 C C . SER B 2 128 ? 4.97418 77.17772 126.03812 1.000 54.51464 128 SER B C 1
ATOM 3375 O O . SER B 2 128 ? 4.53116 77.82567 126.99169 1.000 51.21248 128 SER B O 1
ATOM 3378 N N . MET B 2 129 ? 4.20286 76.73884 125.04259 1.000 54.04917 129 MET B N 1
ATOM 3379 C CA . MET B 2 129 ? 2.76990 77.01271 125.06198 1.000 57.63271 129 MET B CA 1
ATOM 3380 C C . MET B 2 129 ? 2.09326 76.26762 126.20325 1.000 54.68669 129 MET B C 1
ATOM 3381 O O . MET B 2 129 ? 1.24293 76.82732 126.90499 1.000 57.51765 129 MET B O 1
ATOM 3386 N N . VAL B 2 130 ? 2.47189 75.01241 126.41301 1.000 50.19503 130 VAL B N 1
ATOM 3387 C CA . VAL B 2 130 ? 1.95905 74.19648 127.50406 1.000 52.54977 130 VAL B CA 1
ATOM 3388 C C . VAL B 2 130 ? 3.09890 73.97560 128.50020 1.000 57.01024 130 VAL B C 1
ATOM 3389 O O . VAL B 2 130 ? 4.13670 73.38803 128.15410 1.000 48.12689 130 VAL B O 1
ATOM 3393 N N . TYR B 2 131 ? 2.90926 74.45543 129.73298 1.000 50.65395 131 TYR B N 1
ATOM 3394 C CA . TYR B 2 131 ? 3.93296 74.36697 130.76807 1.000 44.66623 131 TYR B CA 1
ATOM 3395 C C . TYR B 2 131 ? 3.99131 72.95304 131.33432 1.000 47.00773 131 TYR B C 1
ATOM 3396 O O . TYR B 2 131 ? 2.97707 72.42128 131.79606 1.000 50.91873 131 TYR B O 1
ATOM 3405 N N . MET B 2 132 ? 5.17163 72.33810 131.27559 1.000 47.05973 132 MET B N 1
ATOM 3406 C CA . MET B 2 132 ? 5.42736 71.06307 131.93893 1.000 44.93887 132 MET B CA 1
ATOM 3407 C C . MET B 2 132 ? 6.45521 71.31293 133.03328 1.000 44.54597 132 MET B C 1
ATOM 3408 O O . MET B 2 132 ? 7.62529 71.58095 132.71933 1.000 43.95923 132 MET B O 1
ATOM 3413 N N . PRO B 2 133 ? 6.07966 71.26028 134.31640 1.000 47.03810 133 PRO B N 1
ATOM 3414 C CA . PRO B 2 133 ? 7.00626 71.72282 135.36459 1.000 44.71044 133 PRO B CA 1
ATOM 3415 C C . PRO B 2 133 ? 8.26621 70.86853 135.50560 1.000 38.41949 133 PRO B C 1
ATOM 3416 O O . PRO B 2 133 ? 9.26337 71.35739 136.05229 1.000 41.70602 133 PRO B O 1
ATOM 3420 N N . GLU B 2 134 ? 8.26568 69.61849 135.03778 1.000 38.87619 134 GLU B N 1
ATOM 3421 C CA . GLU B 2 134 ? 9.49532 68.82919 135.09742 1.000 40.24436 134 GLU B CA 1
ATOM 3422 C C . GLU B 2 134 ? 10.58689 69.35962 134.16493 1.000 43.00426 134 GLU B C 1
ATOM 3423 O O . GLU B 2 134 ? 11.73120 68.89214 134.25036 1.000 42.10289 134 GLU B O 1
ATOM 3429 N N . PHE B 2 135 ? 10.27237 70.32241 133.29323 1.000 36.12303 135 PHE B N 1
ATOM 3430 C CA . PHE B 2 135 ? 11.27139 71.00629 132.48246 1.000 36.68449 135 PHE B CA 1
ATOM 3431 C C . PHE B 2 135 ? 11.61679 72.38887 133.01297 1.000 39.02500 135 PHE B C 1
ATOM 3432 O O . PHE B 2 135 ? 12.59474 72.97799 132.54865 1.000 41.91373 135 PHE B O 1
ATOM 3440 N N . GLY B 2 136 ? 10.83065 72.93496 133.94112 1.000 34.87213 136 GLY B N 1
ATOM 3441 C CA . GLY B 2 136 ? 11.07997 74.26170 134.46487 1.000 33.91680 136 GLY B CA 1
ATOM 3442 C C . GLY B 2 136 ? 10.66457 75.35076 133.49175 1.000 41.91120 136 GLY B C 1
ATOM 3443 O O . GLY B 2 136 ? 10.31448 75.10699 132.33507 1.000 40.02634 136 GLY B O 1
ATOM 3444 N N . HIS B 2 137 ? 10.67702 76.58554 133.98607 1.000 40.04851 137 HIS B N 1
ATOM 3445 C CA . HIS B 2 137 ? 10.44272 77.73720 133.12491 1.000 39.45767 137 HIS B CA 1
ATOM 3446 C C . HIS B 2 137 ? 11.74892 78.14802 132.45970 1.000 43.84902 137 HIS B C 1
ATOM 3447 O O . HIS B 2 137 ? 12.81828 78.10870 133.08028 1.000 40.04685 137 HIS B O 1
ATOM 3454 N N . HIS B 2 138 ? 11.65625 78.56935 131.19862 1.000 41.92119 138 HIS B N 1
ATOM 3455 C CA . HIS B 2 138 ? 12.83389 79.08676 130.51683 1.000 34.29478 138 HIS B CA 1
ATOM 3456 C C . HIS B 2 138 ? 13.31489 80.37349 131.16176 1.000 34.96596 138 HIS B C 1
ATOM 3457 O O . HIS B 2 138 ? 14.52237 80.60493 131.27487 1.000 42.04005 138 HIS B O 1
ATOM 3464 N N . VAL B 2 139 ? 12.39157 81.22234 131.59678 1.000 36.86525 139 VAL B N 1
ATOM 3465 C CA . VAL B 2 139 ? 12.71588 82.53907 132.13725 1.000 35.97722 139 VAL B CA 1
ATOM 3466 C C . VAL B 2 139 ? 12.40612 82.52895 133.62475 1.000 35.71961 139 VAL B C 1
ATOM 3467 O O . VAL B 2 139 ? 11.35826 82.02339 134.04060 1.000 37.86333 139 VAL B O 1
ATOM 3471 N N . ASN B 2 140 ? 13.32594 83.06354 134.42403 1.000 31.80640 140 ASN B N 1
ATOM 3472 C CA . ASN B 2 140 ? 13.22906 83.00156 135.87091 1.000 35.10006 140 ASN B CA 1
ATOM 3473 C C . ASN B 2 140 ? 13.71633 84.31612 136.44097 1.000 34.51175 140 ASN B C 1
ATOM 3474 O O . ASN B 2 140 ? 14.53878 85.00004 135.82768 1.000 39.31883 140 ASN B O 1
ATOM 3479 N N . GLU B 2 141 ? 13.18694 84.68039 137.60837 1.000 35.63081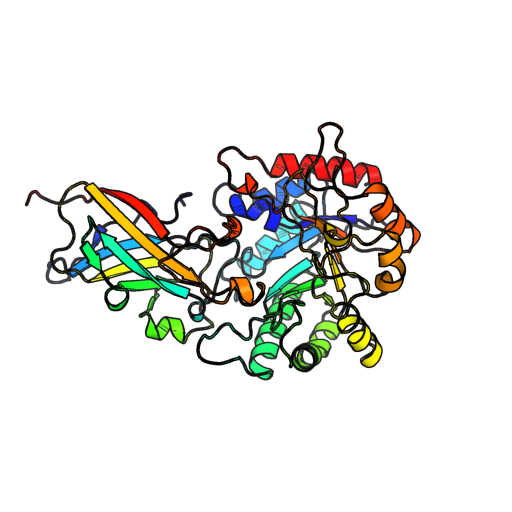 141 GLU B N 1
ATOM 3480 C CA . GLU B 2 141 ? 13.47615 85.98176 138.19090 1.0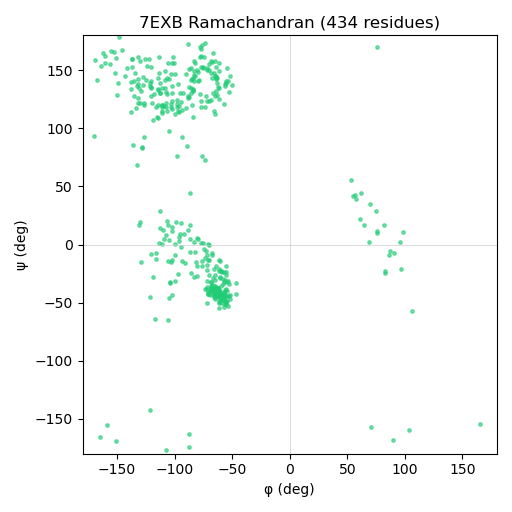00 43.00113 141 GLU B CA 1
ATOM 3481 C C . GLU B 2 141 ? 13.86601 85.83789 139.65012 1.000 38.08614 141 GLU B C 1
ATOM 3482 O O . GLU B 2 141 ? 13.56863 84.83686 140.30106 1.000 40.04400 141 GLU B O 1
ATOM 3488 N N . ARG B 2 142 ? 14.51004 86.88033 140.16022 1.000 32.09190 142 ARG B N 1
ATOM 3489 C CA . ARG B 2 142 ? 14.90163 86.88229 141.55403 1.000 35.33753 142 ARG B CA 1
ATOM 3490 C C . ARG B 2 142 ? 15.33614 88.28684 141.94416 1.000 37.56746 142 ARG B C 1
ATOM 3491 O O . ARG B 2 142 ? 15.98565 88.97252 141.16084 1.000 39.95855 142 ARG B O 1
ATOM 3499 N N . ARG B 2 143 ? 14.97814 88.70399 143.15647 1.000 37.57246 143 ARG B N 1
ATOM 3500 C CA . ARG B 2 143 ? 15.39018 89.98588 143.71264 1.000 37.80997 143 ARG B CA 1
ATOM 3501 C C . ARG B 2 143 ? 16.42418 89.71765 144.80476 1.000 38.99070 143 ARG B C 1
ATOM 3502 O O . ARG B 2 143 ? 16.11468 89.07110 145.81260 1.000 40.19739 143 ARG B O 1
ATOM 3510 N N . LEU B 2 144 ? 17.63868 90.22178 144.61912 1.000 35.75656 144 LEU B N 1
ATOM 3511 C CA . LEU B 2 144 ? 18.74581 89.83944 145.48298 1.000 39.58677 144 LEU B CA 1
ATOM 3512 C C . LEU B 2 144 ? 19.55538 91.06833 145.85564 1.000 40.34932 144 LEU B C 1
ATOM 3513 O O . LEU B 2 144 ? 19.52775 92.08160 145.15836 1.000 43.10633 144 LEU B O 1
ATOM 3518 N N . LEU B 2 145 ? 20.31219 90.95581 146.94414 1.000 34.60088 145 LEU B N 1
ATOM 3519 C CA . LEU B 2 145 ? 21.09831 92.06386 147.46700 1.000 36.11983 145 LEU B CA 1
ATOM 3520 C C . LEU B 2 145 ? 22.57630 91.91582 147.13013 1.000 40.51755 145 LEU B C 1
ATOM 3521 O O . LEU B 2 145 ? 23.11461 90.80505 147.08166 1.000 42.87295 145 LEU B O 1
ATOM 3526 N N . ILE B 2 146 ? 23.22836 93.05948 146.91962 1.000 39.19546 146 ILE B N 1
ATOM 3527 C CA . ILE B 2 146 ? 24.66951 93.15928 146.72926 1.000 36.24244 146 ILE B CA 1
ATOM 3528 C C . ILE B 2 146 ? 25.23249 93.93946 147.90311 1.000 39.64096 146 ILE B C 1
ATOM 3529 O O . ILE B 2 146 ? 24.69576 94.99728 148.26194 1.000 44.12016 146 ILE B O 1
ATOM 3534 N N . VAL B 2 147 ? 26.32007 93.44361 148.48509 1.000 38.17422 147 VAL B N 1
ATOM 3535 C CA . VAL B 2 147 ? 27.00076 94.14663 149.56343 1.000 40.15190 147 VAL B CA 1
ATOM 3536 C C . VAL B 2 147 ? 28.15586 94.93059 148.96468 1.000 44.56802 147 VAL B C 1
ATOM 3537 O O . VAL B 2 147 ? 29.07445 94.35290 148.36964 1.000 48.29932 147 VAL B O 1
ATOM 3541 N N . LYS B 2 148 ? 28.10990 96.24866 149.13707 1.000 51.22355 148 LYS B N 1
ATOM 3542 C CA . LYS B 2 148 ? 29.04546 97.16627 148.50466 1.000 53.39242 148 LYS B CA 1
ATOM 3543 C C . LYS B 2 148 ? 29.02145 98.47715 149.28375 1.000 57.89602 148 LYS B C 1
ATOM 3544 O O . LYS B 2 148 ? 28.04199 98.79378 149.97138 1.000 49.37400 148 LYS B O 1
ATOM 3550 N N . LEU B 2 149 ? 30.11614 99.23378 149.17471 1.000 61.26410 149 LEU B N 1
ATOM 3551 C CA . LEU B 2 149 ? 30.15525 100.58617 149.72615 1.000 63.31990 149 LEU B CA 1
ATOM 3552 C C . LEU B 2 149 ? 29.21543 101.51998 148.95655 1.000 64.05147 149 LEU B C 1
ATOM 3553 O O . LEU B 2 149 ? 28.86862 101.28139 147.79108 1.000 61.13793 149 LEU B O 1
ATOM 3558 N N . ALA B 2 150 ? 28.80718 102.60161 149.62851 1.000 65.69809 150 ALA B N 1
ATOM 3559 C CA . ALA B 2 150 ? 27.90540 103.57634 149.02076 1.000 67.67398 150 ALA B CA 1
ATOM 3560 C C . ALA B 2 150 ? 28.54065 104.21663 147.78928 1.000 69.71692 150 ALA B C 1
ATOM 3561 O O . ALA B 2 150 ? 29.76209 104.37903 147.70284 1.000 68.52814 150 ALA B O 1
ATOM 3563 N N . ALA B 2 151 ? 27.68772 104.58544 146.83394 1.000 76.75824 151 ALA B N 1
ATOM 3564 C CA . ALA B 2 151 ? 28.11199 105.08755 145.52359 1.000 76.92150 151 ALA B CA 1
ATOM 3565 C C . ALA B 2 151 ? 29.07862 106.28685 145.56606 1.000 73.09223 151 ALA B C 1
ATOM 3566 O O . ALA B 2 151 ? 29.30786 106.90595 146.61198 1.000 69.57304 151 ALA B O 1
#

CATH classification: 3.20.20.150

Solvent-accessible surface area: 19753 Å² total; per-residue (Å²): 140,52,154,30,146,41,86,13,1,20,3,0,0,0,1,22,0,0,22,23,29,34,26,64,108,33,84,23,62,56,0,0,81,16,0,75,98,18,31,1,22,0,0,1,0,4,0,9,24,7,8,118,98,20,18,136,16,74,99,111,24,5,117,116,1,68,135,23,4,69,98,18,69,1,31,10,6,0,0,0,0,16,1,10,3,51,1,12,60,118,94,88,6,67,36,123,51,0,19,85,20,0,80,67,7,0,129,16,0,83,106,0,23,3,68,8,0,14,2,35,13,1,18,77,48,101,102,21,16,12,8,155,39,18,80,82,1,0,105,31,0,18,94,19,0,101,134,28,41,0,60,0,0,8,21,0,48,57,33,16,38,5,137,24,122,15,0,78,35,5,14,107,6,8,144,113,57,53,26,158,14,0,0,0,0,0,0,0,8,0,0,31,86,49,66,68,111,91,76,195,56,37,118,123,20,84,53,5,92,8,104,17,0,64,97,13,18,89,42,6,48,0,0,0,0,8,1,54,98,6,27,117,109,73,101,16,66,12,6,37,1,90,96,1,3,134,17,0,71,95,60,55,10,102,16,19,0,0,0,11,12,83,23,62,51,12,77,86,140,69,64,110,5,6,93,18,0,57,56,0,5,71,4,0,100,116,41,15,65,63,91,47,77,86,12,0,7,44,107,9,19,135,31,40,143,75,85,95,47,55,30,58,1,0,11,0,56,0,19,3,21,11,24,4,0,0,18,0,1,2,3,67,12,4,16,0,62,3,82,64,101,122,11,89,87,111,66,4,32,0,21,4,83,68,110,93,38,60,16,135,94,1,116,50,32,24,129,30,14,1,29,15,61,119,34,0,25,0,63,2,127,22,107,44,17,10,57,101,17,129,13,67,2,84,3,1,6,2,12,26,12,6,25,25,38,37,127,72,53,77,82,63,66,28,66,53,80,55,199,107,107,68,17,21,34,11,77,18,36,23,118,46,136,18,104,8,152,78,160,79,146

B-factor: mean 42.02, std 9.77, range [18.19, 108.14]

Secondary structure (DSSP, 8-state):
------SS-EEEEEGGGGTTTBTTTB-HHHHHHHHHHTT--EEEEEHHHHSTTTTS--HHHHHHHHHHHHHHT-EEEEEEEE--TT-SSS-PPPHHHHHHHHHHHHHHHHHTT--EEEEE--B-STT-PBPTTHHHHHHHHHHHHHHHT-EEEPEE-TT--TTSHHHHHHHHHHHHH--SSB-EEEEGGGG-----TT----TT--PPPGGGGGGGGGGEEEEEEE-S-B-TTS-BSSS-HHHHHHHHHHTT--SEEEEE---GGGGSTT--HHHHHHHHHHHHHHHH--/--SSSB-STT-EEE--SSS---EEEEEE---SSS-EEGGGEEEEEEEETTEEE-GGGEEEEETTEEE-HHHHHH-SSSEE-TTSPEEEEEE-TT-PPSEEEEEEEEEEE--TTS-HHHHTT--TTS--SS--GGG--SEEEEEEEE-----